Protein AF-A0A011Q021-F1 (afdb_monomer_lite)

Secondary structure (DSSP, 8-state):
---EEEEEE--TTTHHHHHHHHHHTT-EEEEEETTEEEEEE-HHHHHHHHHH-SS-SEEEEEEEEEE-SSHHHHHHHHHTS-GGGTS-TT-EEEEEEEE-BTTB-SHHHHHHHHHHHHHHHHHHHHS---EE-SSS-SEEEEEEEETTEEEEEEESSSS-TT--S------SSPPPHHHHHHHHHHTTHHHHHHTT--EEETT-TTTHHHHHHHHHHTT--TTTT----TTTT-TT--HHHHHHHHHHHHHHHHHHGGG---EEEEESSHHHHHHHHHHHHHTT-TTTEEEEE--GGG--PPSSS--EEEE-----SSTTHHHHHHHHHHHHHHHHHHH-TT-EEEEEES-GGGGGGGSB--SEEEEEEETTEEEEEEEEE-SGGGB--HHHHHHHHHHHHHHHHIIIIIHHHHHHHHHHHHHHHHHHHHHT--EEEEEES-STT--EEEEEETTEEEEEEPPPPTTS-HHHHHHHHHHHHHHHHHHHHS---TT-----GGGEEEEE-----SS--S--S------EEEEETTEEEEE-SSSSSS-S--GGGHHHHHHS-STT---S---S----------PPPP---S-----------S--------------

Radius of gyration: 33.84 Å; chains: 1; bounding box: 101×74×80 Å

pLDDT: mean 82.09, std 21.59, range [23.0, 98.75]

Sequence (616 aa):
MTEQIFFATAPMGVEPLLAAELAELGAAAVQTVRGGITFQGPLELAYRACLWSRTASRVLLPLAEFPAADAETLYAGIHDLPWEDHLAPDGTLSIEFSGSGPGIDHSHYGAQRVKDAIVDRFRARCGQRPGVDPRQPDVRIHARWRNGQATISLDLSGDSLHRRGYREATVTAPLKETLAAALLLKAGWPTIAAAGGPLIDPLCGSGTLVIEAAWMAGDHAPGLLRSHWGFSGWLGHIPALWNRLLTEADERCAVGQTQIPLLLASDHDPKAVRATLINAGRAGVADRVRVERREWAAVKPPLGSPGLVIANPTYGERLGDADDLSALYVQLGDRLKSHFGGWRAALFTGAPELGKRMGLRAHKTNVFYNGPLECRLLQFQVEPQFFVDRNAADRFTRATALEQAVAAGAEGFVNRLRKNLRHLGRWAEREGVSCYRLYDADLPEYAVAIDRYEQWLHVQEYAPPASVDSARAHERLEQVMAVLPAVLEVAVLPAVLEVPPDQVFLKIRQRQKGASQYQKQADQGRFHEVHEGPARLWVNFTDYLDTGLFLDHRPTFSTIGPPGNCCGNRRPGDASSICSATPAPLRFTRRWAAQSARLRLIYQQPIWIGRSAIWN

Foldseek 3Di:
DDKAKKWFFAFPQLAVVQLVVLVVLPWDPWDDDPGTTITMDDPLSLLCCLFAPLQTFFMKGWPDKDFAQALVSVLVVLLPGPCVQWADLQFEEFEAEEDDHHHRPDRVVSRVSSQVSPQVSSCVPPVGGYHYDPQAGLWYWYWYADPRMIIIITTFARHTLLCLQLQDAADPQDFRLSVLLSLCVVLVLLVQLQVLAEEEEAACQLVSNLLSSLCSQLVATSNLNPPGTNNNNTSPDDVVSNVVSNVVRVVSNVVRNVSGHAYEYEHLDPSRLVSSCSSCVSSVCNVRYHYDNDHSLPDADDPDDAHEYEYEDDDDPDPVCPVVVLVVLLSNLVRCLPHRAQHKYKYKALCCVSNLSSQFAQPDKGWGDSDPGIIIIGIGGRHPVRGHDSVVVVLVQLVVLQVVLVVVPCVVVLVLLLVLCVPVVVVCVVVVHQKAWSDCCPDLLAQWTWIGFQLAIAIEHDDRPPPDDPVSNVVNVVSCLSNVQSSLVPRPDPRSDRRPSVRYHYHYDDDDPDPPDDDFQDDPPDWDWGDGPPDIDTFDRHGGPGRRDDNVCNVVVVVPPDPPPPDDDDDPDDDDDDDDDDDDDDDDPDDDDDDDDDDDDDDDDPPDPDPDPDDD

Structure (mmCIF, N/CA/C/O backbone):
data_AF-A0A011Q021-F1
#
_entry.id   AF-A0A011Q021-F1
#
loop_
_atom_site.group_PDB
_atom_site.id
_atom_site.type_symbol
_atom_site.label_atom_id
_atom_site.label_alt_id
_atom_site.label_comp_id
_atom_site.label_asym_id
_atom_site.label_entity_id
_atom_site.label_seq_id
_atom_site.pdbx_PDB_ins_code
_atom_site.Cartn_x
_atom_site.Cartn_y
_atom_site.Cartn_z
_atom_site.occupancy
_atom_site.B_iso_or_equiv
_atom_site.auth_seq_id
_atom_site.auth_comp_id
_atom_site.auth_asym_id
_atom_site.auth_atom_id
_atom_site.pdbx_PDB_model_num
ATOM 1 N N . MET A 1 1 ? 30.165 -10.628 -12.598 1.00 57.69 1 MET A N 1
ATOM 2 C CA . MET A 1 1 ? 28.895 -10.187 -13.215 1.00 57.69 1 MET A CA 1
ATOM 3 C C . MET A 1 1 ? 28.929 -8.672 -13.256 1.00 57.69 1 MET A C 1
ATOM 5 O O . MET A 1 1 ? 29.368 -8.093 -12.273 1.00 57.69 1 MET A O 1
ATOM 9 N N . THR A 1 2 ? 28.560 -8.045 -14.372 1.00 76.50 2 THR A N 1
ATOM 10 C CA . THR A 1 2 ? 28.545 -6.578 -14.482 1.00 76.50 2 THR A CA 1
ATOM 11 C C . THR A 1 2 ? 27.466 -6.016 -13.563 1.00 76.50 2 THR A C 1
ATOM 13 O O . THR A 1 2 ? 26.309 -6.426 -13.667 1.00 76.50 2 THR A O 1
ATOM 16 N N . GLU A 1 3 ? 27.842 -5.126 -12.649 1.00 86.75 3 GLU A N 1
ATOM 17 C CA . GLU A 1 3 ? 26.876 -4.421 -11.810 1.00 86.75 3 GLU A CA 1
ATOM 18 C C . GLU A 1 3 ? 26.175 -3.329 -12.618 1.00 86.75 3 GLU A C 1
ATOM 20 O O . GLU A 1 3 ? 26.802 -2.619 -13.402 1.00 86.75 3 GLU A O 1
ATOM 25 N N . GLN A 1 4 ? 24.863 -3.226 -12.436 1.00 94.31 4 GLN A N 1
ATOM 26 C CA . GLN A 1 4 ? 23.996 -2.259 -13.096 1.00 94.31 4 GLN A CA 1
ATOM 27 C C . GLN A 1 4 ? 23.207 -1.490 -12.040 1.00 94.31 4 GLN A C 1
ATOM 29 O O . GLN A 1 4 ? 22.969 -1.985 -10.935 1.00 94.31 4 GLN A O 1
ATOM 34 N N . ILE A 1 5 ? 22.802 -0.274 -12.394 1.00 97.19 5 ILE A N 1
ATOM 35 C CA . ILE A 1 5 ? 21.903 0.541 -11.581 1.00 97.19 5 ILE A CA 1
ATOM 36 C C . ILE A 1 5 ? 20.472 0.207 -11.994 1.00 97.19 5 ILE A C 1
ATOM 38 O O . ILE A 1 5 ? 20.167 0.122 -13.179 1.00 97.19 5 ILE A O 1
ATOM 42 N N . PHE A 1 6 ? 19.591 0.058 -11.015 1.00 98.31 6 PHE A N 1
ATOM 43 C CA . PHE A 1 6 ? 18.164 -0.168 -11.186 1.00 98.31 6 PHE A CA 1
ATOM 44 C C . PHE A 1 6 ? 17.372 0.860 -10.381 1.00 98.31 6 PHE A C 1
ATOM 46 O O . PHE A 1 6 ? 17.880 1.488 -9.447 1.00 98.31 6 PHE A O 1
ATOM 53 N N . PHE A 1 7 ? 16.097 1.013 -10.723 1.00 98.31 7 PHE A N 1
ATOM 54 C CA . PHE A 1 7 ? 15.181 1.886 -10.001 1.00 98.31 7 PHE A CA 1
ATOM 55 C C . PHE A 1 7 ? 13.872 1.165 -9.692 1.00 98.31 7 PHE A C 1
ATOM 57 O O . PHE A 1 7 ? 13.163 0.736 -10.598 1.00 98.31 7 PHE A O 1
ATOM 64 N N . ALA A 1 8 ? 13.523 1.052 -8.414 1.00 98.44 8 ALA A N 1
ATOM 65 C CA . ALA A 1 8 ? 12.245 0.510 -7.979 1.00 98.44 8 ALA A CA 1
ATOM 66 C C . ALA A 1 8 ? 11.301 1.648 -7.575 1.00 98.44 8 ALA A C 1
ATOM 68 O O . ALA A 1 8 ? 11.586 2.413 -6.657 1.00 98.44 8 ALA A O 1
ATOM 69 N N . THR A 1 9 ? 10.158 1.759 -8.247 1.00 97.06 9 THR A N 1
ATOM 70 C CA . THR A 1 9 ? 9.135 2.763 -7.915 1.00 97.06 9 THR A CA 1
ATOM 71 C C . THR A 1 9 ? 8.354 2.356 -6.669 1.00 97.06 9 THR A C 1
ATOM 73 O O . THR A 1 9 ? 8.051 1.177 -6.475 1.00 97.06 9 THR A O 1
ATOM 76 N N . ALA A 1 10 ? 7.956 3.333 -5.858 1.00 93.44 10 ALA A N 1
ATOM 77 C CA . ALA A 1 10 ? 7.072 3.125 -4.715 1.00 93.44 10 ALA A CA 1
ATOM 78 C C . ALA A 1 10 ? 6.108 4.307 -4.534 1.00 93.44 10 ALA A C 1
ATOM 80 O O . ALA A 1 10 ? 6.457 5.440 -4.877 1.00 93.44 10 ALA A O 1
ATOM 81 N N . PRO A 1 11 ? 4.901 4.075 -3.986 1.00 90.75 11 PRO A N 1
ATOM 82 C CA . PRO A 1 11 ? 4.051 5.154 -3.506 1.00 90.75 11 PRO A CA 1
ATOM 83 C C . PRO A 1 11 ? 4.721 5.907 -2.352 1.00 90.75 11 PRO A C 1
ATOM 85 O O . PRO A 1 11 ? 5.520 5.339 -1.606 1.00 90.75 11 PRO A O 1
ATOM 88 N N . MET A 1 12 ? 4.322 7.162 -2.164 1.00 88.94 12 MET A N 1
ATOM 89 C CA . MET A 1 12 ? 4.818 7.991 -1.070 1.00 88.94 12 MET A CA 1
ATOM 90 C C . MET A 1 12 ? 4.515 7.360 0.299 1.00 88.94 12 MET A C 1
ATOM 92 O O . MET A 1 12 ? 3.412 6.862 0.539 1.00 88.94 12 MET A O 1
ATOM 96 N N . GLY A 1 13 ? 5.501 7.379 1.194 1.00 89.75 13 GLY A N 1
ATOM 97 C CA . GLY A 1 13 ? 5.448 6.777 2.530 1.00 89.75 13 GLY A CA 1
ATOM 98 C C . GLY A 1 13 ? 5.908 5.313 2.582 1.00 89.75 13 GLY A C 1
ATOM 99 O O . GLY A 1 13 ? 6.163 4.792 3.672 1.00 89.75 13 GLY A O 1
ATOM 100 N N . VAL A 1 14 ? 6.055 4.646 1.431 1.00 95.38 14 VAL A N 1
ATOM 101 C CA . VAL A 1 14 ? 6.496 3.242 1.336 1.00 95.38 14 VAL A CA 1
ATOM 102 C C . VAL A 1 14 ? 8.011 3.134 1.130 1.00 95.38 14 VAL A C 1
ATOM 104 O O . VAL A 1 14 ? 8.594 2.099 1.446 1.00 95.38 14 VAL A O 1
ATOM 107 N N . GLU A 1 15 ? 8.678 4.199 0.680 1.00 95.00 15 GLU A N 1
ATOM 108 C CA . GLU A 1 15 ? 10.100 4.200 0.321 1.00 95.00 15 GLU A CA 1
ATOM 109 C C . GLU A 1 15 ? 11.014 3.620 1.417 1.00 95.00 15 GLU A C 1
ATOM 111 O O . GLU A 1 15 ? 11.833 2.761 1.091 1.00 95.00 15 GLU A O 1
ATOM 116 N N . PRO A 1 16 ? 10.856 3.952 2.719 1.00 95.00 16 PRO A N 1
ATOM 117 C CA . PRO A 1 16 ? 11.713 3.376 3.755 1.00 95.00 16 PRO A CA 1
ATOM 118 C C . PRO A 1 16 ? 11.558 1.858 3.918 1.00 95.00 16 PRO A C 1
ATOM 120 O O . PRO A 1 16 ? 12.496 1.193 4.342 1.00 95.00 16 PRO A O 1
ATOM 123 N N . LEU A 1 17 ? 10.374 1.306 3.623 1.00 96.88 17 LEU A N 1
ATOM 124 C CA . LEU A 1 17 ? 10.161 -0.144 3.639 1.00 96.88 17 LEU A CA 1
ATOM 125 C C . LEU A 1 17 ? 10.796 -0.803 2.423 1.00 96.88 17 LEU A C 1
ATOM 127 O O . LEU A 1 17 ? 11.473 -1.811 2.575 1.00 96.88 17 LEU A O 1
ATOM 131 N N . LEU A 1 18 ? 10.608 -0.211 1.243 1.00 98.12 18 LEU A N 1
ATOM 132 C CA . LEU A 1 18 ? 11.197 -0.731 0.016 1.00 98.12 18 LEU A CA 1
ATOM 133 C C . LEU A 1 18 ? 12.729 -0.706 0.074 1.00 98.12 18 LEU A C 1
ATOM 135 O O . LEU A 1 18 ? 13.372 -1.649 -0.368 1.00 98.12 18 LEU A O 1
ATOM 139 N N . ALA A 1 19 ? 13.323 0.343 0.648 1.00 98.06 19 ALA A N 1
ATOM 140 C CA . ALA A 1 19 ? 14.768 0.414 0.841 1.00 98.06 19 ALA A CA 1
ATOM 141 C C . ALA A 1 19 ? 15.285 -0.727 1.734 1.00 98.06 19 ALA A C 1
ATOM 143 O O . ALA A 1 19 ? 16.276 -1.368 1.390 1.00 98.06 19 ALA A O 1
ATOM 144 N N . ALA A 1 20 ? 14.600 -1.003 2.850 1.00 97.19 20 ALA A N 1
ATOM 145 C CA . ALA A 1 20 ? 14.947 -2.118 3.731 1.00 97.19 20 ALA A CA 1
ATOM 146 C C . ALA A 1 20 ? 14.790 -3.473 3.020 1.00 97.19 20 ALA A C 1
ATOM 148 O O . ALA A 1 20 ? 15.707 -4.286 3.054 1.00 97.19 20 ALA A O 1
ATOM 149 N N . GLU A 1 21 ? 13.681 -3.674 2.303 1.00 97.62 21 GLU A N 1
ATOM 150 C CA . GLU A 1 21 ? 13.413 -4.895 1.533 1.00 97.62 21 GLU A CA 1
ATOM 151 C C . GLU A 1 21 ? 14.483 -5.135 0.453 1.00 97.62 21 GLU A C 1
ATOM 153 O O . GLU A 1 21 ? 15.013 -6.233 0.341 1.00 97.62 21 GLU A O 1
ATOM 158 N N . LEU A 1 22 ? 14.872 -4.111 -0.313 1.00 98.38 22 LEU A N 1
ATOM 159 C CA . LEU A 1 22 ? 15.925 -4.243 -1.327 1.00 98.38 22 LEU A CA 1
ATOM 160 C C . LEU A 1 22 ? 17.291 -4.563 -0.708 1.00 98.38 22 LEU A C 1
ATOM 162 O O . LEU A 1 22 ? 18.032 -5.374 -1.263 1.00 98.38 22 LEU A O 1
ATOM 166 N N . ALA A 1 23 ? 17.618 -3.963 0.439 1.00 97.62 23 ALA A N 1
ATOM 167 C CA . ALA A 1 23 ? 18.847 -4.278 1.162 1.00 97.62 23 ALA A CA 1
ATOM 168 C C . ALA A 1 23 ? 18.859 -5.741 1.647 1.00 97.62 23 ALA A C 1
ATOM 170 O O . ALA A 1 23 ? 19.865 -6.426 1.479 1.00 97.62 23 ALA A O 1
ATOM 171 N N . GLU A 1 24 ? 17.736 -6.247 2.168 1.00 96.88 24 GLU A N 1
ATOM 172 C CA . GLU A 1 24 ? 17.573 -7.658 2.558 1.00 96.88 24 GLU A CA 1
ATOM 173 C C . GLU A 1 24 ? 17.708 -8.619 1.366 1.00 96.88 24 GLU A C 1
ATOM 175 O O . GLU A 1 24 ? 18.237 -9.720 1.514 1.00 96.88 24 GLU A O 1
ATOM 180 N N . LEU A 1 25 ? 17.301 -8.195 0.165 1.00 97.12 25 LEU A N 1
ATOM 181 C CA . LEU A 1 25 ? 17.490 -8.958 -1.075 1.00 97.12 25 LEU A CA 1
ATOM 182 C C . LEU A 1 25 ? 18.930 -8.907 -1.623 1.00 97.12 25 LEU A C 1
ATOM 184 O O . LEU A 1 25 ? 19.207 -9.542 -2.642 1.00 97.12 25 LEU A O 1
ATOM 188 N N . GLY A 1 26 ? 19.841 -8.186 -0.960 1.00 96.69 26 GLY A N 1
ATOM 189 C CA . GLY A 1 26 ? 21.259 -8.104 -1.317 1.00 96.69 26 GLY A CA 1
ATOM 190 C C . GLY A 1 26 ? 21.627 -6.920 -2.211 1.00 96.69 26 GLY A C 1
ATOM 191 O O . GLY A 1 26 ? 22.669 -6.953 -2.864 1.00 96.69 26 GLY A O 1
ATOM 192 N N . ALA A 1 27 ? 20.789 -5.883 -2.277 1.00 96.94 27 ALA A N 1
ATOM 193 C CA . ALA A 1 27 ? 21.090 -4.697 -3.065 1.00 96.94 27 ALA A CA 1
ATOM 194 C C . ALA A 1 27 ? 22.168 -3.808 -2.430 1.00 96.94 27 ALA A C 1
ATOM 196 O O . ALA A 1 27 ? 22.147 -3.530 -1.230 1.00 96.94 27 ALA A O 1
ATOM 197 N N . ALA A 1 28 ? 23.076 -3.301 -3.264 1.00 94.94 28 ALA A N 1
ATOM 198 C CA . ALA A 1 28 ? 24.063 -2.295 -2.890 1.00 94.94 28 ALA A CA 1
ATOM 199 C C . ALA A 1 28 ? 23.571 -0.879 -3.236 1.00 94.94 28 ALA A C 1
ATOM 201 O O . ALA A 1 28 ? 22.618 -0.705 -3.999 1.00 94.94 28 ALA A O 1
ATOM 202 N N . ALA A 1 29 ? 24.233 0.141 -2.675 1.00 95.00 29 ALA A N 1
ATOM 203 C CA . ALA A 1 29 ? 23.987 1.559 -2.969 1.00 95.00 29 ALA A CA 1
ATOM 204 C C . ALA A 1 29 ? 22.496 1.967 -2.932 1.00 95.00 29 ALA A C 1
ATOM 206 O O . ALA A 1 29 ? 22.031 2.760 -3.750 1.00 95.00 29 ALA A O 1
ATOM 207 N N . VAL A 1 30 ? 21.741 1.413 -1.978 1.00 97.12 30 VAL A N 1
ATOM 208 C CA . VAL A 1 30 ? 20.302 1.655 -1.834 1.00 97.12 30 VAL A CA 1
ATOM 209 C C . VAL A 1 30 ? 20.064 3.103 -1.410 1.00 97.12 30 VAL A C 1
ATOM 211 O O . VAL A 1 30 ? 20.411 3.504 -0.299 1.00 97.12 30 VAL A O 1
ATOM 214 N N . GLN A 1 31 ? 19.460 3.895 -2.292 1.00 96.75 31 GLN A N 1
ATOM 215 C CA . GLN A 1 31 ? 19.233 5.320 -2.076 1.00 96.75 31 GLN A CA 1
ATOM 216 C C . GLN A 1 31 ? 17.780 5.691 -2.348 1.00 96.75 31 GLN A C 1
ATOM 218 O O . GLN A 1 31 ? 17.211 5.377 -3.393 1.00 96.75 31 GLN A O 1
ATOM 223 N N . THR A 1 32 ? 17.172 6.395 -1.394 1.00 95.56 32 THR A N 1
ATOM 224 C CA . THR A 1 32 ? 15.828 6.945 -1.580 1.00 95.56 32 THR A CA 1
ATOM 225 C C . THR A 1 32 ? 15.900 8.193 -2.442 1.00 95.56 32 THR A C 1
ATOM 227 O O . THR A 1 32 ? 16.572 9.162 -2.092 1.00 95.56 32 THR A O 1
ATOM 230 N N . VAL A 1 33 ? 15.159 8.186 -3.544 1.00 92.19 33 VAL A N 1
ATOM 231 C CA . VAL A 1 33 ? 14.980 9.341 -4.423 1.00 92.19 33 VAL A CA 1
ATOM 232 C C . VAL A 1 33 ? 13.488 9.613 -4.601 1.00 92.19 33 VAL A C 1
ATOM 234 O O . VAL A 1 33 ? 12.622 8.873 -4.135 1.00 92.19 33 VAL A O 1
ATOM 237 N N . ARG A 1 34 ? 13.129 10.707 -5.276 1.00 85.56 34 ARG A N 1
ATOM 238 C CA . ARG A 1 34 ? 11.712 11.045 -5.442 1.00 85.56 34 ARG A CA 1
ATOM 239 C C . ARG A 1 34 ? 10.972 9.996 -6.285 1.00 85.56 34 ARG A C 1
ATOM 241 O O . ARG A 1 34 ? 11.164 9.932 -7.504 1.00 85.56 34 ARG A O 1
ATOM 248 N N . GLY A 1 35 ? 10.029 9.306 -5.642 1.00 86.12 35 GLY A N 1
ATOM 249 C CA . GLY A 1 35 ? 9.122 8.330 -6.255 1.00 86.12 35 GLY A CA 1
ATOM 250 C C . GLY A 1 35 ? 9.627 6.885 -6.230 1.00 86.12 35 GLY A C 1
ATOM 251 O O . GLY A 1 35 ? 9.028 6.035 -6.889 1.00 86.12 35 GLY A O 1
ATOM 252 N N . GLY A 1 36 ? 10.725 6.598 -5.526 1.00 95.19 36 GLY A N 1
ATOM 253 C CA . GLY A 1 36 ? 11.257 5.243 -5.442 1.00 95.19 36 GLY A CA 1
ATOM 254 C C . GLY A 1 36 ? 12.675 5.157 -4.889 1.00 95.19 36 GLY A C 1
ATOM 255 O O . GLY A 1 36 ? 13.197 6.101 -4.299 1.00 95.19 36 GLY A O 1
ATOM 256 N N . ILE A 1 37 ? 13.303 4.010 -5.113 1.00 98.12 37 ILE A N 1
ATOM 257 C CA . ILE A 1 37 ? 14.629 3.658 -4.616 1.00 98.12 37 ILE A CA 1
ATOM 258 C C . ILE A 1 37 ? 15.537 3.321 -5.797 1.00 98.12 37 ILE A C 1
ATOM 260 O O . ILE A 1 37 ? 15.193 2.463 -6.610 1.00 98.12 37 ILE A O 1
ATOM 264 N N . THR A 1 38 ? 16.692 3.975 -5.897 1.00 98.06 38 THR A N 1
ATOM 265 C CA . THR A 1 38 ? 17.781 3.522 -6.771 1.00 98.06 38 THR A CA 1
ATOM 266 C C . THR A 1 38 ? 18.628 2.501 -6.028 1.00 98.06 38 THR A C 1
ATOM 268 O O . THR A 1 38 ? 18.869 2.649 -4.829 1.00 98.06 38 THR A O 1
ATOM 271 N N . PHE A 1 39 ? 19.061 1.456 -6.722 1.00 98.25 39 PHE A N 1
ATOM 272 C CA . PHE A 1 39 ? 19.869 0.390 -6.137 1.00 98.25 39 PHE A CA 1
ATOM 273 C C . PHE A 1 39 ? 20.777 -0.248 -7.190 1.00 98.25 39 PHE A C 1
ATOM 275 O O . PHE A 1 39 ? 20.519 -0.124 -8.386 1.00 98.25 39 PHE A O 1
ATOM 282 N N . GLN A 1 40 ? 21.839 -0.920 -6.753 1.00 98.06 40 GLN A N 1
ATOM 283 C CA . GLN A 1 40 ? 22.860 -1.495 -7.626 1.00 98.06 40 GLN A CA 1
ATOM 284 C C . GLN A 1 40 ? 23.047 -2.992 -7.370 1.00 98.06 40 GLN A C 1
ATOM 286 O O . GLN A 1 40 ? 22.986 -3.456 -6.230 1.00 98.06 40 GLN A O 1
ATOM 291 N N . GLY A 1 41 ? 23.301 -3.740 -8.444 1.00 97.25 41 GLY A N 1
ATOM 292 C CA . GLY A 1 41 ? 23.713 -5.140 -8.378 1.00 97.25 41 GLY A CA 1
ATOM 293 C C . GLY A 1 41 ? 23.700 -5.831 -9.743 1.00 97.25 41 GLY A C 1
ATOM 294 O O . GLY A 1 41 ? 23.553 -5.170 -10.772 1.00 97.25 41 GLY A O 1
ATOM 295 N N . PRO A 1 42 ? 23.878 -7.161 -9.794 1.00 97.56 42 PRO A N 1
ATOM 296 C CA . PRO A 1 42 ? 23.774 -7.921 -11.037 1.00 97.56 42 PRO A CA 1
ATOM 297 C C . PRO A 1 42 ? 22.316 -8.022 -11.514 1.00 97.56 42 PRO A C 1
ATOM 299 O O . PRO A 1 42 ? 21.383 -7.843 -10.736 1.00 97.56 42 PRO A O 1
ATOM 302 N N . LEU A 1 43 ? 22.093 -8.411 -12.773 1.00 97.44 43 LEU A N 1
ATOM 303 C CA . LEU A 1 43 ? 20.740 -8.612 -13.319 1.00 97.44 43 LEU A CA 1
ATOM 304 C C . LEU A 1 43 ? 19.890 -9.611 -12.504 1.00 97.44 43 LEU A C 1
ATOM 306 O O . LEU A 1 43 ? 18.686 -9.416 -12.351 1.00 97.44 43 LEU A O 1
ATOM 310 N N . GLU A 1 44 ? 20.519 -10.638 -11.921 1.00 97.88 44 GLU A N 1
ATOM 311 C CA . GLU A 1 44 ? 19.854 -11.594 -11.021 1.00 97.88 44 GLU A CA 1
ATOM 312 C C . GLU A 1 44 ? 19.199 -10.900 -9.813 1.00 97.88 44 GLU A C 1
ATOM 314 O O . GLU A 1 44 ? 18.122 -11.309 -9.387 1.00 97.88 44 GLU A O 1
ATOM 319 N N . LEU A 1 45 ? 19.782 -9.807 -9.303 1.00 98.12 45 LEU A N 1
ATOM 320 C CA . LEU A 1 45 ? 19.184 -9.011 -8.230 1.00 98.12 45 LEU A CA 1
ATOM 321 C C . LEU A 1 45 ? 17.913 -8.292 -8.698 1.00 98.12 45 LEU A C 1
ATOM 323 O O . LEU A 1 45 ? 16.935 -8.248 -7.958 1.00 98.12 45 LEU A O 1
ATOM 327 N N . ALA A 1 46 ? 17.886 -7.746 -9.916 1.00 98.19 46 ALA A N 1
ATOM 328 C CA . ALA A 1 46 ? 16.686 -7.097 -10.442 1.00 98.19 46 ALA A CA 1
ATOM 329 C C . ALA A 1 46 ? 15.549 -8.100 -10.679 1.00 98.19 46 ALA A C 1
ATOM 331 O O . ALA A 1 46 ? 14.393 -7.807 -10.368 1.00 98.19 46 ALA A O 1
ATOM 332 N N . TYR A 1 47 ? 15.874 -9.305 -11.155 1.00 98.56 47 TYR A N 1
ATOM 333 C CA . TYR A 1 47 ? 14.925 -10.418 -11.211 1.00 98.56 47 TYR A CA 1
ATOM 334 C C . TYR A 1 47 ? 14.430 -10.814 -9.821 1.00 98.56 47 TYR A C 1
ATOM 336 O O . TYR A 1 47 ? 13.224 -10.952 -9.615 1.00 98.56 47 TYR A O 1
ATOM 344 N N . ARG A 1 48 ? 15.334 -10.919 -8.842 1.00 98.62 48 ARG A N 1
ATOM 345 C CA . ARG A 1 48 ? 14.970 -11.187 -7.450 1.00 98.62 48 ARG A CA 1
ATOM 346 C C . ARG A 1 48 ? 14.043 -10.104 -6.901 1.00 98.62 48 ARG A C 1
ATOM 348 O O . ARG A 1 48 ? 13.028 -10.447 -6.312 1.00 98.62 48 ARG A O 1
ATOM 355 N N . ALA A 1 49 ? 14.317 -8.825 -7.152 1.00 98.56 49 ALA A N 1
ATOM 356 C CA . ALA A 1 49 ? 13.443 -7.719 -6.761 1.00 98.56 49 ALA A CA 1
ATOM 357 C C . ALA A 1 49 ? 12.063 -7.803 -7.436 1.00 98.56 49 ALA A C 1
ATOM 359 O O . ALA A 1 49 ? 11.054 -7.606 -6.765 1.00 98.56 49 ALA A O 1
ATOM 360 N N . CYS A 1 50 ? 11.997 -8.154 -8.726 1.00 98.56 50 CYS A N 1
ATOM 361 C CA . CYS A 1 50 ? 10.733 -8.385 -9.431 1.00 98.56 50 CYS A CA 1
ATOM 362 C C . CYS A 1 50 ? 9.906 -9.511 -8.787 1.00 98.56 50 CYS A C 1
ATOM 364 O O . CYS A 1 50 ? 8.699 -9.362 -8.613 1.00 98.56 50 CYS A O 1
ATOM 366 N N . LEU A 1 51 ? 10.552 -10.622 -8.424 1.00 98.62 51 LEU A N 1
ATOM 367 C CA . LEU A 1 51 ? 9.892 -11.805 -7.870 1.00 98.62 51 LEU A CA 1
ATOM 368 C C . LEU A 1 51 ? 9.493 -11.635 -6.395 1.00 98.62 51 LEU A C 1
ATOM 370 O O . LEU A 1 51 ? 8.402 -12.054 -6.003 1.00 98.62 51 LEU A O 1
ATOM 374 N N . TRP A 1 52 ? 10.374 -11.036 -5.589 1.00 98.69 52 TRP A N 1
ATOM 375 C CA . TRP A 1 52 ? 10.296 -11.052 -4.126 1.00 98.69 52 TRP A CA 1
ATOM 376 C C . TRP A 1 52 ? 9.816 -9.753 -3.486 1.00 98.69 52 TRP A C 1
ATOM 378 O O . TRP A 1 52 ? 9.298 -9.810 -2.371 1.00 98.69 52 TRP A O 1
ATOM 388 N N . SER A 1 53 ? 9.953 -8.600 -4.149 1.00 98.50 53 SER A N 1
ATOM 389 C CA . SER A 1 53 ? 9.526 -7.337 -3.544 1.00 98.50 53 SER A CA 1
ATOM 390 C C . SER A 1 53 ? 8.010 -7.302 -3.375 1.00 98.50 53 SER A C 1
ATOM 392 O O . SER A 1 53 ? 7.245 -7.437 -4.332 1.00 98.50 53 SER A O 1
ATOM 394 N N . ARG A 1 54 ? 7.562 -7.087 -2.138 1.00 98.38 54 ARG A N 1
ATOM 395 C CA . ARG A 1 54 ? 6.146 -6.947 -1.783 1.00 98.38 54 ARG A CA 1
ATOM 396 C C . ARG A 1 54 ? 5.695 -5.494 -1.858 1.00 98.38 54 ARG A C 1
ATOM 398 O O . ARG A 1 54 ? 4.495 -5.236 -1.972 1.00 98.38 54 ARG A O 1
ATOM 405 N N . THR A 1 55 ? 6.640 -4.555 -1.781 1.00 97.81 55 THR A N 1
ATOM 406 C CA . THR A 1 55 ? 6.359 -3.120 -1.637 1.00 97.81 55 THR A CA 1
ATOM 407 C C . THR A 1 55 ? 6.649 -2.287 -2.888 1.00 97.81 55 THR A C 1
ATOM 409 O O . THR A 1 55 ? 6.037 -1.226 -3.056 1.00 97.81 55 THR A O 1
ATOM 412 N N . ALA A 1 56 ? 7.501 -2.760 -3.806 1.00 98.12 56 ALA A N 1
ATOM 413 C CA . ALA A 1 56 ? 7.749 -2.086 -5.078 1.00 98.12 56 ALA A CA 1
ATOM 414 C C . ALA A 1 56 ? 6.498 -2.081 -5.965 1.00 98.12 56 ALA A C 1
ATOM 416 O O . ALA A 1 56 ? 5.715 -3.026 -6.002 1.00 98.12 56 ALA A O 1
ATOM 417 N N . SER A 1 57 ? 6.316 -1.004 -6.726 1.00 97.19 57 SER A N 1
ATOM 418 C CA . SER A 1 57 ? 5.273 -0.914 -7.754 1.00 97.19 57 SER A CA 1
ATOM 419 C C . SER A 1 57 ? 5.753 -1.396 -9.119 1.00 97.19 57 SER A C 1
ATOM 421 O O . SER A 1 57 ? 4.954 -1.986 -9.852 1.00 97.19 57 SER A O 1
ATOM 423 N N . ARG A 1 58 ? 7.021 -1.132 -9.452 1.00 97.88 58 ARG A N 1
ATOM 424 C CA . ARG A 1 58 ? 7.737 -1.542 -10.674 1.00 97.88 58 ARG A CA 1
ATOM 425 C C . ARG A 1 58 ? 9.241 -1.525 -10.408 1.00 97.88 58 ARG A C 1
ATOM 427 O O . ARG A 1 58 ? 9.684 -0.673 -9.639 1.00 97.88 58 ARG A O 1
ATOM 434 N N . VAL A 1 59 ? 9.995 -2.372 -11.097 1.00 98.56 59 VAL A N 1
ATOM 435 C CA . VAL A 1 59 ? 11.463 -2.374 -11.165 1.00 98.56 59 VAL A CA 1
ATOM 436 C C . VAL A 1 59 ? 11.875 -2.008 -12.587 1.00 98.56 59 VAL A C 1
ATOM 438 O O . VAL A 1 59 ? 11.440 -2.645 -13.545 1.00 98.56 59 VAL A O 1
ATOM 441 N N . LEU A 1 60 ? 12.689 -0.966 -12.717 1.00 98.56 60 LEU A N 1
ATOM 442 C CA . LEU A 1 60 ? 13.138 -0.405 -13.982 1.00 98.56 60 LEU A CA 1
ATOM 443 C C . LEU A 1 60 ? 14.651 -0.581 -14.141 1.00 98.56 60 LEU A C 1
ATOM 445 O O . LEU A 1 60 ? 15.398 -0.455 -13.168 1.00 98.56 60 LEU A O 1
ATOM 449 N N . LEU A 1 61 ? 15.082 -0.809 -15.378 1.00 98.31 61 LEU A N 1
ATOM 450 C CA . LEU A 1 61 ? 16.474 -0.772 -15.817 1.00 98.31 61 LEU A CA 1
ATOM 451 C C . LEU A 1 61 ? 16.706 0.522 -16.616 1.00 98.31 61 LEU A C 1
ATOM 453 O O . LEU A 1 61 ? 16.280 0.597 -17.771 1.00 98.31 61 LEU A O 1
ATOM 457 N N . PRO A 1 62 ? 17.325 1.559 -16.026 1.00 97.44 62 PRO A N 1
ATOM 458 C CA . PRO A 1 62 ? 17.758 2.743 -16.759 1.00 97.44 62 PRO A CA 1
ATOM 459 C C . PRO A 1 62 ? 18.709 2.376 -17.903 1.00 97.44 62 PRO A C 1
ATOM 461 O O . PRO A 1 62 ? 19.718 1.713 -17.683 1.00 97.44 62 PRO A O 1
ATOM 464 N N . LEU A 1 63 ? 18.378 2.814 -19.119 1.00 97.19 63 LEU A N 1
ATOM 465 C CA . LEU A 1 63 ? 19.218 2.648 -20.308 1.00 97.19 63 LEU A CA 1
ATOM 466 C C . LEU A 1 63 ? 20.084 3.878 -20.557 1.00 97.19 63 LEU A C 1
ATOM 468 O O . LEU A 1 63 ? 21.251 3.762 -20.916 1.00 97.19 63 LEU A O 1
ATOM 472 N N . ALA A 1 64 ? 19.495 5.060 -20.384 1.00 97.06 64 ALA A N 1
ATOM 473 C CA . ALA A 1 64 ? 20.168 6.318 -20.639 1.00 97.06 64 ALA A CA 1
ATOM 474 C C . ALA A 1 64 ? 19.540 7.459 -19.846 1.00 97.06 64 ALA A C 1
ATOM 476 O O . ALA A 1 64 ? 18.340 7.470 -19.551 1.00 97.06 64 ALA A O 1
ATOM 477 N N . GLU A 1 65 ? 20.371 8.452 -19.565 1.00 96.62 65 GLU A N 1
ATOM 478 C CA . GLU A 1 65 ? 19.971 9.730 -19.010 1.00 96.62 65 GLU A CA 1
ATOM 479 C C . GLU A 1 65 ? 20.699 10.840 -19.778 1.00 96.62 65 GLU A C 1
ATOM 481 O O . GLU A 1 65 ? 21.921 10.806 -19.907 1.00 96.62 65 GLU A O 1
ATOM 486 N N . PHE A 1 66 ? 19.954 11.802 -20.324 1.00 97.56 66 PHE A N 1
ATOM 487 C CA . PHE A 1 66 ? 20.514 12.882 -21.143 1.00 97.56 66 PHE A CA 1
ATOM 488 C C . PHE A 1 66 ? 19.689 14.177 -21.044 1.00 97.56 66 PHE A C 1
ATOM 490 O O . PHE A 1 66 ? 18.479 14.130 -20.793 1.00 97.56 66 PHE A O 1
ATOM 497 N N . PRO A 1 67 ? 20.322 15.351 -21.221 1.00 97.12 67 PRO A N 1
ATOM 498 C CA . PRO A 1 67 ? 19.607 16.618 -21.251 1.00 97.12 67 PRO A CA 1
ATOM 499 C C . PRO A 1 67 ? 18.720 16.706 -22.501 1.00 97.12 67 PRO A C 1
ATOM 501 O O . PRO A 1 67 ? 19.152 16.401 -23.609 1.00 97.12 67 PRO A O 1
ATOM 504 N N . ALA A 1 68 ? 17.486 17.164 -22.320 1.00 96.31 68 ALA A N 1
ATOM 505 C CA . ALA A 1 68 ? 16.521 17.425 -23.380 1.00 96.31 68 ALA A CA 1
ATOM 506 C C . ALA A 1 68 ? 15.830 18.762 -23.088 1.00 96.31 68 ALA A C 1
ATOM 508 O O . ALA A 1 68 ? 15.049 18.875 -22.138 1.00 96.31 68 ALA A O 1
ATOM 509 N N . ALA A 1 69 ? 16.161 19.786 -23.874 1.00 95.00 69 ALA A N 1
ATOM 510 C CA . ALA A 1 69 ? 15.641 21.142 -23.703 1.00 95.00 69 ALA A CA 1
ATOM 511 C C . ALA A 1 69 ? 14.234 21.306 -24.300 1.00 95.00 69 ALA A C 1
ATOM 513 O O . ALA A 1 69 ? 13.458 22.138 -23.836 1.00 95.00 69 ALA A O 1
ATOM 514 N N . ASP A 1 70 ? 13.904 20.497 -25.303 1.00 95.25 70 ASP A N 1
ATOM 515 C CA . ASP A 1 70 ? 12.660 20.538 -26.065 1.00 95.25 70 ASP A CA 1
ATOM 516 C C . ASP A 1 70 ? 12.307 19.149 -26.641 1.00 95.25 70 ASP A C 1
ATOM 518 O O . ASP A 1 70 ? 13.023 18.161 -26.458 1.00 95.25 70 ASP A O 1
ATOM 522 N N . ALA A 1 71 ? 11.173 19.067 -27.336 1.00 94.94 71 ALA A N 1
ATOM 523 C CA . ALA A 1 71 ? 10.698 17.831 -27.952 1.00 94.94 71 ALA A CA 1
ATOM 524 C C . ALA A 1 71 ? 11.648 17.252 -29.023 1.00 94.94 71 ALA A C 1
ATOM 526 O O . ALA A 1 71 ? 11.668 16.035 -29.206 1.00 94.94 71 ALA A O 1
ATOM 527 N N . GLU A 1 72 ? 12.413 18.091 -29.730 1.00 96.31 72 GLU A N 1
ATOM 528 C CA . GLU A 1 72 ? 13.329 17.651 -30.795 1.00 96.31 72 GLU A CA 1
ATOM 529 C C . GLU A 1 72 ? 14.607 17.041 -30.213 1.00 96.31 72 GLU A C 1
ATOM 531 O O . GLU A 1 72 ? 15.022 15.955 -30.613 1.00 96.31 72 GLU A O 1
ATOM 536 N N . THR A 1 73 ? 15.193 17.685 -29.203 1.00 97.06 73 THR A N 1
ATOM 537 C CA . THR A 1 73 ? 16.342 17.143 -28.462 1.00 97.06 73 THR A CA 1
ATOM 538 C C . THR A 1 73 ? 15.984 15.858 -27.716 1.00 97.06 73 THR A C 1
ATOM 540 O O . THR A 1 73 ? 16.785 14.923 -27.695 1.00 97.06 73 THR A O 1
ATOM 543 N N . LEU A 1 74 ? 14.758 15.757 -27.181 1.00 97.00 74 LEU A N 1
ATOM 544 C CA . LEU A 1 74 ? 14.235 14.501 -26.638 1.00 97.00 74 LEU A CA 1
ATOM 545 C C . LEU A 1 74 ? 14.172 13.409 -27.716 1.00 97.00 74 LEU A C 1
ATOM 547 O O . LEU A 1 74 ? 14.652 12.301 -27.487 1.00 97.00 74 LEU A O 1
ATOM 551 N N . TYR A 1 75 ? 13.583 13.713 -28.878 1.00 98.06 75 TYR A N 1
ATOM 552 C CA . TYR A 1 75 ? 13.464 12.770 -29.992 1.00 98.06 75 TYR A CA 1
ATOM 553 C C . TYR A 1 75 ? 14.840 12.268 -30.448 1.00 98.06 75 TYR A C 1
ATOM 555 O O . TYR A 1 75 ? 15.039 11.058 -30.543 1.00 98.06 75 TYR A O 1
ATOM 563 N N . ALA A 1 76 ? 15.798 13.173 -30.665 1.00 97.81 76 ALA A N 1
ATOM 564 C CA . ALA A 1 76 ? 17.147 12.828 -31.110 1.00 97.81 76 ALA A CA 1
ATOM 565 C C . ALA A 1 76 ? 17.866 11.910 -30.108 1.00 97.81 76 ALA A C 1
ATOM 567 O O . ALA A 1 76 ? 18.368 10.855 -30.489 1.00 97.81 76 ALA A O 1
ATOM 568 N N . GLY A 1 77 ? 17.829 12.250 -28.813 1.00 97.81 77 GLY A N 1
ATOM 569 C CA . GLY A 1 77 ? 18.455 11.430 -27.774 1.00 97.81 77 GLY A CA 1
ATOM 570 C C . GLY A 1 77 ? 17.835 10.035 -27.642 1.00 97.81 77 GLY A C 1
ATOM 571 O O . GLY A 1 77 ? 18.549 9.073 -27.382 1.00 97.81 77 GLY A O 1
ATOM 572 N N . ILE A 1 78 ? 16.524 9.895 -27.872 1.00 98.12 78 ILE A N 1
ATOM 573 C CA . ILE A 1 78 ? 15.852 8.585 -27.910 1.00 98.12 78 ILE A CA 1
ATOM 574 C C . ILE A 1 78 ? 16.254 7.808 -29.164 1.00 98.12 78 ILE A C 1
ATOM 576 O O . ILE A 1 78 ? 16.545 6.619 -29.068 1.00 98.12 78 ILE A O 1
ATOM 580 N N . HIS A 1 79 ? 16.262 8.455 -30.330 1.00 98.19 79 HIS A N 1
ATOM 581 C CA . HIS A 1 79 ? 16.599 7.831 -31.610 1.00 98.19 79 HIS A CA 1
ATOM 582 C C . HIS A 1 79 ? 18.035 7.269 -31.633 1.00 98.19 79 HIS A C 1
ATOM 584 O O . HIS A 1 79 ? 18.292 6.244 -32.267 1.00 98.19 79 HIS A O 1
ATOM 590 N N . ASP A 1 80 ? 18.970 7.912 -30.933 1.00 97.44 80 ASP A N 1
ATOM 591 C CA . ASP A 1 80 ? 20.382 7.518 -30.923 1.00 97.44 80 ASP A CA 1
ATOM 592 C C . ASP A 1 80 ? 20.687 6.269 -30.082 1.00 97.44 80 ASP A C 1
ATOM 594 O O . ASP A 1 80 ? 21.737 5.649 -30.282 1.00 97.44 80 ASP A O 1
ATOM 598 N N . LEU A 1 81 ? 19.776 5.856 -29.194 1.00 97.75 81 LEU A N 1
ATOM 599 C CA . LEU A 1 81 ? 19.957 4.653 -28.380 1.00 97.75 81 LEU A CA 1
ATOM 600 C C . LEU A 1 81 ? 19.971 3.375 -29.245 1.00 97.75 81 LEU A C 1
ATOM 602 O O . LEU A 1 81 ? 19.234 3.286 -30.234 1.00 97.75 81 LEU A O 1
ATOM 606 N N . PRO A 1 82 ? 20.782 2.362 -28.878 1.00 96.69 82 PRO A N 1
ATOM 607 C CA . PRO A 1 82 ? 20.885 1.103 -29.614 1.00 96.69 82 PRO A CA 1
ATOM 608 C C . PRO A 1 82 ? 19.705 0.172 -29.283 1.00 96.69 82 PRO A C 1
ATOM 610 O O . PRO A 1 82 ? 19.849 -0.843 -28.608 1.00 96.69 82 PRO A O 1
ATOM 613 N N . TRP A 1 83 ? 18.497 0.526 -29.724 1.00 97.62 83 TRP A N 1
ATOM 614 C CA . TRP A 1 83 ? 17.278 -0.247 -29.445 1.00 97.62 83 TRP A CA 1
ATOM 615 C C . TRP A 1 83 ? 17.330 -1.691 -29.949 1.00 97.62 83 TRP A C 1
ATOM 617 O O . TRP A 1 83 ? 16.680 -2.562 -29.372 1.00 97.62 83 TRP A O 1
ATOM 627 N N . GLU A 1 84 ? 18.132 -1.942 -30.980 1.00 95.88 84 GLU A N 1
ATOM 628 C CA . GLU A 1 84 ? 18.461 -3.261 -31.517 1.00 95.88 84 GLU A CA 1
ATOM 629 C C . GLU A 1 84 ? 19.068 -4.230 -30.482 1.00 95.88 84 GLU A C 1
ATOM 631 O O . GLU A 1 84 ? 18.901 -5.439 -30.622 1.00 95.88 84 GLU A O 1
ATOM 636 N N . ASP A 1 85 ? 19.685 -3.724 -29.408 1.00 96.00 85 ASP A N 1
ATOM 637 C CA . ASP A 1 85 ? 20.213 -4.547 -28.309 1.00 96.00 85 ASP A CA 1
ATOM 638 C C . ASP A 1 85 ? 19.109 -4.991 -27.326 1.00 96.00 85 ASP A C 1
ATOM 640 O O . ASP A 1 85 ? 19.325 -5.839 -26.456 1.00 96.00 85 ASP A O 1
ATOM 644 N N . HIS A 1 86 ? 17.910 -4.410 -27.435 1.00 97.44 86 HIS A N 1
ATOM 645 C CA . HIS A 1 86 ? 16.816 -4.601 -26.484 1.00 97.44 86 HIS A CA 1
ATOM 646 C C . HIS A 1 86 ? 15.555 -5.204 -27.114 1.00 97.44 86 HIS A C 1
ATOM 648 O O . HIS A 1 86 ? 14.863 -5.974 -26.448 1.00 97.44 86 HIS A O 1
ATOM 654 N N . LEU A 1 87 ? 15.242 -4.886 -28.368 1.00 97.75 87 LEU A N 1
ATOM 655 C CA . LEU A 1 87 ? 14.007 -5.305 -29.029 1.00 97.75 87 LEU A CA 1
ATOM 656 C C . LEU A 1 87 ? 14.306 -5.856 -30.427 1.00 97.75 87 LEU A C 1
ATOM 658 O O . LEU A 1 87 ? 15.070 -5.266 -31.189 1.00 97.75 87 LEU A O 1
ATOM 662 N N . ALA A 1 88 ? 13.674 -6.977 -30.776 1.00 95.94 88 ALA A N 1
ATOM 663 C CA . ALA A 1 88 ? 13.748 -7.519 -32.128 1.00 95.94 88 ALA A CA 1
ATOM 664 C C . ALA A 1 88 ? 13.037 -6.587 -33.137 1.00 95.94 88 ALA A C 1
ATOM 666 O O . ALA A 1 88 ? 12.036 -5.963 -32.778 1.00 95.94 88 ALA A O 1
ATOM 667 N N . PRO A 1 89 ? 13.485 -6.495 -34.404 1.00 94.38 89 PRO A N 1
ATOM 668 C CA . PRO A 1 89 ? 12.854 -5.617 -35.399 1.00 94.38 89 PRO A CA 1
ATOM 669 C C . PRO A 1 89 ? 11.359 -5.886 -35.653 1.00 94.38 89 PRO A C 1
ATOM 671 O O . PRO A 1 89 ? 10.629 -4.963 -36.018 1.00 94.38 89 PRO A O 1
ATOM 674 N N . ASP A 1 90 ? 10.913 -7.127 -35.451 1.00 94.69 90 ASP A N 1
ATOM 675 C CA . ASP A 1 90 ? 9.524 -7.593 -35.546 1.00 94.69 90 ASP A CA 1
ATOM 676 C C . ASP A 1 90 ? 8.799 -7.658 -34.186 1.00 94.69 90 ASP A C 1
ATOM 678 O O . ASP A 1 90 ? 7.615 -7.994 -34.134 1.00 94.69 90 ASP A O 1
ATOM 682 N N . GLY A 1 91 ? 9.481 -7.298 -33.095 1.00 96.06 91 GLY A N 1
ATOM 683 C CA . GLY A 1 91 ? 8.928 -7.263 -31.746 1.00 96.06 91 GLY A CA 1
ATOM 684 C C . GLY A 1 91 ? 7.946 -6.111 -31.517 1.00 96.06 91 GLY A C 1
ATOM 685 O O . GLY A 1 91 ? 7.755 -5.219 -32.349 1.00 96.06 91 GLY A O 1
ATOM 686 N N . THR A 1 92 ? 7.315 -6.116 -30.349 1.00 97.62 92 THR A N 1
ATOM 687 C CA . THR A 1 92 ? 6.282 -5.164 -29.937 1.00 97.62 92 THR A CA 1
ATOM 688 C C . THR A 1 92 ? 6.730 -4.295 -28.766 1.00 97.62 92 THR A C 1
ATOM 690 O O . THR A 1 92 ? 7.416 -4.739 -27.847 1.00 97.62 92 THR A O 1
ATOM 693 N N . LEU A 1 93 ? 6.311 -3.028 -28.763 1.00 97.31 93 LEU A N 1
ATOM 694 C CA . LEU A 1 93 ? 6.653 -2.094 -27.691 1.00 97.31 93 LEU A CA 1
ATOM 695 C C . LEU A 1 93 ? 5.458 -1.298 -27.173 1.00 97.31 93 LEU A C 1
ATOM 697 O O . LEU A 1 93 ? 4.456 -1.108 -27.863 1.00 97.31 93 LEU A O 1
ATOM 701 N N . SER A 1 94 ? 5.594 -0.769 -25.958 1.00 97.25 94 SER A N 1
ATOM 702 C CA . SER A 1 94 ? 4.697 0.260 -25.422 1.00 97.25 94 SER A CA 1
ATOM 703 C C . SER A 1 94 ? 5.483 1.341 -24.689 1.00 97.25 94 SER A C 1
ATOM 705 O O . SER A 1 94 ? 6.539 1.062 -24.119 1.00 97.25 94 SER A O 1
ATOM 707 N N . ILE A 1 95 ? 4.959 2.569 -24.690 1.00 97.56 95 ILE A N 1
ATOM 708 C CA . ILE A 1 95 ? 5.594 3.714 -24.034 1.00 97.56 95 ILE A CA 1
ATOM 709 C C . ILE A 1 95 ? 4.730 4.214 -22.882 1.00 97.56 95 ILE A C 1
ATOM 711 O O . ILE A 1 95 ? 3.561 4.555 -23.068 1.00 97.56 95 ILE A O 1
ATOM 715 N N . GLU A 1 96 ? 5.341 4.334 -21.709 1.00 95.94 96 GLU A N 1
ATOM 716 C CA . GLU A 1 96 ? 4.808 5.065 -20.567 1.00 95.94 96 GLU A CA 1
ATOM 717 C C . GLU A 1 96 ? 5.637 6.341 -20.388 1.00 95.94 96 GLU A C 1
ATOM 719 O O . GLU A 1 96 ? 6.826 6.292 -20.075 1.00 95.94 96 GLU A O 1
ATOM 724 N N . PHE A 1 97 ? 5.022 7.495 -20.644 1.00 96.44 97 PHE A N 1
ATOM 725 C CA . PHE A 1 97 ? 5.695 8.788 -20.559 1.00 96.44 97 PHE A CA 1
ATOM 726 C C . PHE A 1 97 ? 5.178 9.593 -19.367 1.00 96.44 97 PHE A C 1
ATOM 728 O O . PHE A 1 97 ? 3.969 9.742 -19.176 1.00 96.44 97 PHE A O 1
ATOM 735 N N . SER A 1 98 ? 6.099 10.162 -18.593 1.00 93.88 98 SER A N 1
ATOM 736 C CA . SER A 1 98 ? 5.788 11.048 -17.472 1.00 93.88 98 SER A CA 1
ATOM 737 C C . SER A 1 98 ? 6.651 12.303 -17.523 1.00 93.88 98 SER A C 1
ATOM 739 O O . SER A 1 98 ? 7.877 12.228 -17.575 1.00 93.88 98 SER A O 1
ATOM 741 N N . GLY A 1 99 ? 6.017 13.473 -17.493 1.00 91.75 99 GLY A N 1
ATOM 742 C CA . GLY A 1 99 ? 6.734 14.736 -17.626 1.00 91.75 99 GLY A CA 1
ATOM 743 C C . GLY A 1 99 ? 6.038 15.748 -18.515 1.00 91.75 99 GLY A C 1
ATOM 744 O O . GLY A 1 99 ? 4.970 15.484 -19.065 1.00 91.75 99 GLY A O 1
ATOM 745 N N . SER A 1 100 ? 6.686 16.896 -18.647 1.00 90.88 100 SER A N 1
ATOM 746 C CA . SER A 1 100 ? 6.358 17.949 -19.601 1.00 90.88 100 SER A CA 1
ATOM 747 C C . SER A 1 100 ? 7.606 18.785 -19.868 1.00 90.88 100 SER A C 1
ATOM 749 O O . SER A 1 100 ? 8.544 18.811 -19.063 1.00 90.88 100 SER A O 1
ATOM 751 N N . GLY A 1 101 ? 7.612 19.468 -21.002 1.00 90.00 101 GLY A N 1
ATOM 752 C CA . GLY A 1 101 ? 8.685 20.364 -21.401 1.00 90.00 101 GLY A CA 1
ATOM 753 C C . GLY A 1 101 ? 8.317 21.098 -22.687 1.00 90.00 101 GLY A C 1
ATOM 754 O O . GLY A 1 101 ? 7.250 20.841 -23.246 1.00 90.00 101 GLY A O 1
ATOM 755 N N . PRO A 1 102 ? 9.161 22.022 -23.164 1.00 93.19 102 PRO A N 1
ATOM 756 C CA . PRO A 1 102 ? 8.879 22.788 -24.373 1.00 93.19 102 PRO A CA 1
ATOM 757 C C . PRO A 1 102 ? 8.531 21.886 -25.566 1.00 93.19 102 PRO A C 1
ATOM 759 O O . PRO A 1 102 ? 9.323 21.044 -25.990 1.00 93.19 102 PRO A O 1
ATOM 762 N N . GLY A 1 103 ? 7.317 22.049 -26.095 1.00 89.44 103 GLY A N 1
ATOM 763 C CA . GLY A 1 103 ? 6.799 21.249 -27.204 1.00 89.44 103 GLY A CA 1
ATOM 764 C C . GLY A 1 103 ? 6.133 19.927 -26.806 1.00 89.44 103 GLY A C 1
ATOM 765 O O . GLY A 1 103 ? 5.658 19.235 -27.698 1.00 89.44 103 GLY A O 1
ATOM 766 N N . ILE A 1 104 ? 6.061 19.561 -25.519 1.00 89.88 104 ILE A N 1
ATOM 767 C CA . ILE A 1 104 ? 5.245 18.443 -25.010 1.00 89.88 104 ILE A CA 1
ATOM 768 C C . ILE A 1 104 ? 4.460 18.908 -23.779 1.00 89.88 104 ILE A C 1
ATOM 770 O O . ILE A 1 104 ? 4.966 18.910 -22.653 1.00 89.88 104 ILE A O 1
ATOM 774 N N . ASP A 1 105 ? 3.182 19.214 -24.001 1.00 86.12 105 ASP A N 1
ATOM 775 C CA . ASP A 1 105 ? 2.297 19.758 -22.963 1.00 86.12 105 ASP A CA 1
ATOM 776 C C . ASP A 1 105 ? 1.494 18.675 -22.229 1.00 86.12 105 ASP A C 1
ATOM 778 O O . ASP A 1 105 ? 0.993 18.894 -21.127 1.00 86.12 105 ASP A O 1
ATOM 782 N N . HIS A 1 106 ? 1.371 17.482 -22.819 1.00 88.25 106 HIS A N 1
ATOM 783 C CA . HIS A 1 106 ? 0.662 16.359 -22.214 1.00 88.25 106 HIS A CA 1
ATOM 784 C C . HIS A 1 106 ? 1.353 15.019 -22.487 1.00 88.25 106 HIS A C 1
ATOM 786 O O . HIS A 1 106 ? 1.975 14.795 -23.529 1.00 88.25 106 HIS A O 1
ATOM 792 N N . SER A 1 107 ? 1.191 14.084 -21.550 1.00 90.94 107 SER A N 1
ATOM 793 C CA . SER A 1 107 ? 1.933 12.820 -21.531 1.00 90.94 107 SER A CA 1
ATOM 794 C C . SER A 1 107 ? 1.689 11.931 -22.750 1.00 90.94 107 SER A C 1
ATOM 796 O O . SER A 1 107 ? 2.612 11.270 -23.219 1.00 90.94 107 SER A O 1
ATOM 798 N N . HIS A 1 108 ? 0.472 11.943 -23.302 1.00 92.38 108 HIS A N 1
ATOM 799 C CA . HIS A 1 108 ? 0.144 11.163 -24.498 1.00 92.38 108 HIS A CA 1
ATOM 800 C C . HIS A 1 108 ? 0.984 11.574 -25.718 1.00 92.38 108 HIS A C 1
ATOM 802 O O . HIS A 1 108 ? 1.468 10.708 -26.445 1.00 92.38 108 HIS A O 1
ATOM 808 N N . TYR A 1 109 ? 1.217 12.877 -25.912 1.00 93.12 109 TYR A N 1
ATOM 809 C CA . TYR A 1 109 ? 2.045 13.359 -27.015 1.00 93.12 109 TYR A CA 1
ATOM 810 C C . TYR A 1 109 ? 3.522 13.022 -26.790 1.00 93.12 109 TYR A C 1
ATOM 812 O O . TYR A 1 109 ? 4.196 12.581 -27.717 1.00 93.12 109 TYR A O 1
ATOM 820 N N . GLY A 1 110 ? 4.009 13.114 -25.548 1.00 95.19 110 GLY A N 1
ATOM 821 C CA . GLY A 1 110 ? 5.361 12.664 -25.204 1.00 95.19 110 GLY A CA 1
ATOM 822 C C . GLY A 1 110 ? 5.578 11.175 -25.476 1.00 95.19 110 GLY A C 1
ATOM 823 O O . GLY A 1 110 ? 6.571 10.798 -26.095 1.00 95.19 110 GLY A O 1
ATOM 824 N N . ALA A 1 111 ? 4.611 10.328 -25.110 1.00 96.44 111 ALA A N 1
ATOM 825 C CA . ALA A 1 111 ? 4.653 8.897 -25.410 1.00 96.44 111 ALA A CA 1
ATOM 826 C C . ALA A 1 111 ? 4.682 8.621 -26.922 1.00 96.44 111 ALA A C 1
ATOM 828 O O . ALA A 1 111 ? 5.424 7.750 -27.378 1.00 96.44 111 ALA A O 1
ATOM 829 N N . GLN A 1 112 ? 3.907 9.376 -27.706 1.00 95.81 112 GLN A N 1
ATOM 830 C CA . GLN A 1 112 ? 3.931 9.280 -29.162 1.00 95.81 112 GLN A CA 1
ATOM 831 C C . GLN A 1 112 ? 5.295 9.679 -29.737 1.00 95.81 112 GLN A C 1
ATOM 833 O O . GLN A 1 112 ? 5.837 8.928 -30.541 1.00 95.81 112 GLN A O 1
ATOM 838 N N . ARG A 1 113 ? 5.876 10.797 -29.289 1.00 96.50 113 ARG A N 1
ATOM 839 C CA . ARG A 1 113 ? 7.188 11.270 -29.758 1.00 96.50 113 ARG A CA 1
ATOM 840 C C . ARG A 1 113 ? 8.313 10.280 -29.469 1.00 96.50 113 ARG A C 1
ATOM 842 O O . ARG A 1 113 ? 9.123 10.016 -30.351 1.00 96.50 113 ARG A O 1
ATOM 849 N N . VAL A 1 114 ? 8.325 9.690 -28.273 1.00 97.31 114 VAL A N 1
ATOM 850 C CA . VAL A 1 114 ? 9.273 8.623 -27.906 1.00 97.31 114 VAL A CA 1
ATOM 851 C C . VAL A 1 114 ? 9.099 7.418 -28.827 1.00 97.31 114 VAL A C 1
ATOM 853 O O . VAL A 1 114 ? 10.068 6.936 -29.396 1.00 97.31 114 VAL A O 1
ATOM 856 N N . LYS A 1 115 ? 7.862 6.944 -29.012 1.00 97.38 115 LYS A N 1
ATOM 857 C CA . LYS A 1 115 ? 7.564 5.807 -29.894 1.00 97.38 115 LYS A CA 1
ATOM 858 C C . LYS A 1 115 ? 8.047 6.064 -31.323 1.00 97.38 115 LYS A C 1
ATOM 860 O O . LYS A 1 115 ? 8.633 5.169 -31.924 1.00 97.38 115 LYS A O 1
ATOM 865 N N . ASP A 1 116 ? 7.789 7.255 -31.858 1.00 97.19 116 ASP A N 1
ATOM 866 C CA . ASP A 1 116 ? 8.163 7.612 -33.226 1.00 97.19 116 ASP A CA 1
ATOM 867 C C . ASP A 1 116 ? 9.695 7.586 -33.395 1.00 97.19 116 ASP A C 1
ATOM 869 O O . ASP A 1 116 ? 10.180 6.947 -34.324 1.00 97.19 116 ASP A O 1
ATOM 873 N N . ALA A 1 117 ? 10.460 8.127 -32.436 1.00 98.00 117 ALA A N 1
ATOM 874 C CA . ALA A 1 117 ? 11.928 8.073 -32.446 1.00 98.00 117 ALA A CA 1
ATOM 875 C C . ALA A 1 117 ? 12.482 6.638 -32.503 1.00 98.00 117 ALA A C 1
ATOM 877 O O . ALA A 1 117 ? 13.408 6.347 -33.259 1.00 98.00 117 ALA A O 1
ATOM 878 N N . ILE A 1 118 ? 11.888 5.721 -31.736 1.00 97.94 118 ILE A N 1
ATOM 879 C CA . ILE A 1 118 ? 12.302 4.311 -31.700 1.00 97.94 118 ILE A CA 1
ATOM 880 C C . ILE A 1 118 ? 11.952 3.609 -33.012 1.00 97.94 118 ILE A C 1
ATOM 882 O O . ILE A 1 118 ? 12.776 2.906 -33.594 1.00 97.94 118 ILE A O 1
ATOM 886 N N . VAL A 1 119 ? 10.726 3.805 -33.501 1.00 97.25 119 VAL A N 1
ATOM 887 C CA . VAL A 1 119 ? 10.265 3.209 -34.760 1.00 97.25 119 VAL A CA 1
ATOM 888 C C . VAL A 1 119 ? 11.116 3.681 -35.936 1.00 97.25 119 VAL A C 1
ATOM 890 O O . VAL A 1 119 ? 11.482 2.872 -36.789 1.00 97.25 119 VAL A O 1
ATOM 893 N N . ASP A 1 120 ? 11.434 4.971 -35.991 1.00 97.44 120 ASP A N 1
ATOM 894 C CA . ASP A 1 120 ? 12.234 5.537 -37.072 1.00 97.44 120 ASP A CA 1
ATOM 895 C C . ASP A 1 120 ? 13.687 5.046 -37.010 1.00 97.44 120 ASP A C 1
ATOM 897 O O . ASP A 1 120 ? 14.256 4.722 -38.056 1.00 97.44 120 ASP A O 1
ATOM 901 N N . ARG A 1 121 ? 14.240 4.834 -35.806 1.00 97.06 121 ARG A N 1
ATOM 902 C CA . ARG A 1 121 ? 15.538 4.166 -35.624 1.00 97.06 121 ARG A CA 1
ATOM 903 C C . ARG A 1 121 ? 15.544 2.753 -36.219 1.00 97.06 121 ARG A C 1
ATOM 905 O O . ARG A 1 121 ? 16.447 2.426 -36.993 1.00 97.06 121 ARG A O 1
ATOM 912 N N . PHE A 1 122 ? 14.534 1.930 -35.925 1.00 97.38 122 PHE A N 1
ATOM 913 C CA . PHE A 1 122 ? 14.418 0.581 -36.502 1.00 97.38 122 PHE A CA 1
ATOM 914 C C . PHE A 1 122 ? 14.234 0.600 -38.021 1.00 97.38 122 PHE A C 1
ATOM 916 O O . PHE A 1 122 ? 14.856 -0.195 -38.729 1.00 97.38 122 PHE A O 1
ATOM 923 N N . ARG A 1 123 ? 13.439 1.536 -38.550 1.00 95.56 123 ARG A N 1
ATOM 924 C CA . ARG A 1 123 ? 13.277 1.702 -40.002 1.00 95.56 123 ARG A CA 1
ATOM 925 C C . ARG A 1 123 ? 14.597 2.051 -40.674 1.00 95.56 123 ARG A C 1
ATOM 927 O O . ARG A 1 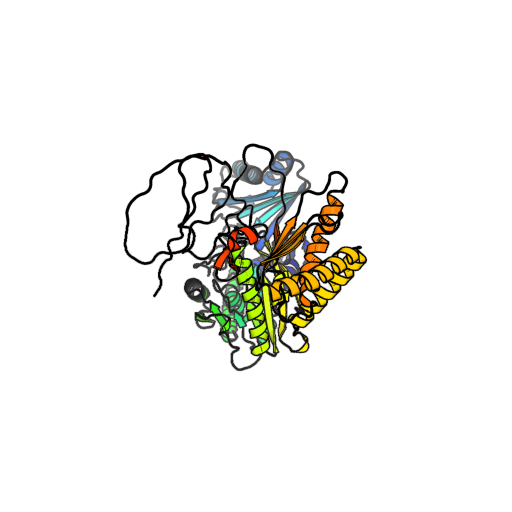123 ? 14.922 1.455 -41.696 1.00 95.56 123 ARG A O 1
ATOM 934 N N . ALA A 1 124 ? 15.357 2.979 -40.097 1.00 94.62 124 ALA A N 1
ATOM 935 C CA . ALA A 1 124 ? 16.636 3.416 -40.641 1.00 94.62 124 ALA A CA 1
ATOM 936 C C . ALA A 1 124 ? 17.712 2.317 -40.579 1.00 94.62 124 ALA A C 1
ATOM 938 O O . ALA A 1 124 ? 18.495 2.178 -41.516 1.00 94.62 124 ALA A O 1
ATOM 939 N N . ARG A 1 125 ? 17.760 1.530 -39.494 1.00 94.31 125 ARG A N 1
ATOM 940 C CA . ARG A 1 125 ? 18.786 0.489 -39.287 1.00 94.31 125 ARG A CA 1
ATOM 941 C C . ARG A 1 125 ? 18.455 -0.856 -39.922 1.00 94.31 125 ARG A C 1
ATOM 943 O O . ARG A 1 125 ? 19.348 -1.502 -40.460 1.00 94.31 125 ARG A O 1
ATOM 950 N N . CYS A 1 126 ? 17.201 -1.286 -39.834 1.00 91.88 126 CYS A N 1
ATOM 951 C CA . CYS A 1 126 ? 16.780 -2.652 -40.151 1.00 91.88 126 CYS A CA 1
ATOM 952 C C . CYS A 1 126 ? 15.761 -2.717 -41.298 1.00 91.88 126 CYS A C 1
ATOM 954 O O . CYS A 1 126 ? 15.410 -3.811 -41.733 1.00 91.88 126 CYS A O 1
ATOM 956 N N . GLY A 1 127 ? 15.241 -1.576 -41.768 1.00 92.19 127 GLY A N 1
ATOM 957 C CA . GLY A 1 127 ? 14.191 -1.526 -42.793 1.00 92.19 127 GLY A CA 1
ATOM 958 C C . GLY A 1 127 ? 12.818 -2.015 -42.314 1.00 92.19 127 GLY A C 1
ATOM 959 O O . GLY A 1 127 ? 11.898 -2.139 -43.120 1.00 92.19 127 GLY A O 1
ATOM 960 N N . GLN A 1 128 ? 12.661 -2.289 -41.016 1.00 92.62 128 GLN A N 1
ATOM 961 C CA . GLN A 1 128 ? 11.439 -2.824 -40.417 1.00 92.62 128 GLN A CA 1
ATOM 962 C C . GLN A 1 128 ? 10.874 -1.865 -39.373 1.00 92.62 128 GLN A C 1
ATOM 964 O O . GLN A 1 128 ? 11.570 -0.995 -38.854 1.00 92.62 128 GLN A O 1
ATOM 969 N N . ARG A 1 129 ? 9.580 -2.013 -39.087 1.00 93.50 129 ARG A N 1
ATOM 970 C CA . ARG A 1 129 ? 8.882 -1.245 -38.059 1.00 93.50 129 ARG A CA 1
ATOM 971 C C . ARG A 1 129 ? 8.405 -2.209 -36.970 1.00 93.50 129 ARG A C 1
ATOM 973 O O . ARG A 1 129 ? 7.555 -3.038 -37.298 1.00 93.50 129 ARG A O 1
ATOM 980 N N . PRO A 1 130 ? 8.838 -2.038 -35.709 1.00 94.94 130 PRO A N 1
ATOM 981 C CA . PRO A 1 130 ? 8.306 -2.831 -34.613 1.00 94.94 130 PRO A CA 1
ATOM 982 C C . PRO A 1 130 ? 6.814 -2.544 -34.404 1.00 94.94 130 PRO A C 1
ATOM 984 O O . PRO A 1 130 ? 6.310 -1.443 -34.681 1.00 94.94 130 PRO A O 1
ATOM 987 N N . GLY A 1 131 ? 6.101 -3.556 -33.918 1.00 95.75 131 GLY A N 1
ATOM 988 C CA . GLY A 1 131 ? 4.692 -3.477 -33.562 1.00 95.75 131 GLY A CA 1
ATOM 989 C C . GLY A 1 131 ? 4.450 -2.686 -32.273 1.00 95.75 131 GLY A C 1
ATOM 990 O O . GLY A 1 131 ? 5.368 -2.337 -31.531 1.00 95.75 131 GLY A O 1
ATOM 991 N N . VAL A 1 132 ? 3.180 -2.411 -31.978 1.00 95.50 132 VAL A N 1
ATOM 992 C CA . VAL A 1 132 ? 2.760 -1.795 -30.712 1.00 95.50 132 VAL A CA 1
ATOM 993 C C . VAL A 1 132 ? 1.697 -2.675 -30.078 1.00 95.50 132 VAL A C 1
ATOM 995 O O . VAL A 1 132 ? 0.623 -2.839 -30.654 1.00 95.50 132 VAL A O 1
ATOM 998 N N . ASP A 1 133 ? 1.977 -3.182 -28.880 1.00 94.94 133 ASP A N 1
ATOM 999 C CA . ASP A 1 133 ? 0.995 -3.867 -28.040 1.00 94.94 133 ASP A CA 1
ATOM 1000 C C . ASP A 1 133 ? 0.868 -3.112 -26.703 1.00 94.94 133 ASP A C 1
ATOM 1002 O O . ASP A 1 133 ? 1.804 -3.088 -25.904 1.00 94.94 133 ASP A O 1
ATOM 1006 N N . PRO A 1 134 ? -0.269 -2.450 -26.423 1.00 89.00 134 PRO A N 1
ATOM 1007 C CA . PRO A 1 134 ? -0.448 -1.712 -25.175 1.00 89.00 134 PRO A CA 1
ATOM 1008 C C . PRO A 1 134 ? -0.699 -2.612 -23.951 1.00 89.00 134 PRO A C 1
ATOM 1010 O O . PRO A 1 134 ? -0.656 -2.121 -22.820 1.00 89.00 134 PRO A O 1
ATOM 1013 N N . ARG A 1 135 ? -1.017 -3.898 -24.149 1.00 88.00 135 ARG A N 1
ATOM 1014 C CA . ARG A 1 135 ? -1.384 -4.848 -23.090 1.00 88.00 135 ARG A CA 1
ATOM 1015 C C . ARG A 1 135 ? -0.210 -5.738 -22.700 1.00 88.00 135 ARG A C 1
ATOM 1017 O O . ARG A 1 135 ? 0.108 -5.787 -21.516 1.00 88.00 135 ARG A O 1
ATOM 1024 N N . GLN A 1 136 ? 0.410 -6.414 -23.664 1.00 91.25 136 GLN A N 1
ATOM 1025 C CA . GLN A 1 136 ? 1.520 -7.350 -23.438 1.00 91.25 136 GLN A CA 1
ATOM 1026 C C . GLN A 1 136 ? 2.652 -7.121 -24.451 1.00 91.25 136 GLN A C 1
ATOM 1028 O O . GLN A 1 136 ? 2.900 -7.974 -25.296 1.00 91.25 136 GLN A O 1
ATOM 1033 N N . PRO A 1 137 ? 3.319 -5.956 -24.400 1.00 95.94 137 PRO A N 1
ATOM 1034 C CA . PRO A 1 137 ? 4.474 -5.695 -25.252 1.00 95.94 137 PRO A CA 1
ATOM 1035 C C . PRO A 1 137 ? 5.658 -6.587 -24.871 1.00 95.94 137 PRO A C 1
ATOM 1037 O O . PRO A 1 137 ? 5.859 -6.877 -23.690 1.00 95.94 137 PRO A O 1
ATOM 1040 N N . ASP A 1 138 ? 6.507 -6.898 -25.847 1.00 96.50 138 ASP A N 1
ATOM 1041 C CA . ASP A 1 138 ? 7.808 -7.532 -25.604 1.00 96.50 138 ASP A CA 1
ATOM 1042 C C . ASP A 1 138 ? 8.694 -6.656 -24.718 1.00 96.50 138 ASP A C 1
ATOM 1044 O O . ASP A 1 138 ? 9.363 -7.155 -23.810 1.00 96.50 138 ASP A O 1
ATOM 1048 N N . VAL A 1 139 ? 8.656 -5.337 -24.954 1.00 97.25 139 VAL A N 1
ATOM 1049 C CA . VAL A 1 139 ? 9.370 -4.339 -24.155 1.00 97.25 139 VAL A CA 1
ATOM 1050 C C . VAL A 1 139 ? 8.475 -3.139 -23.836 1.00 97.25 139 VAL A C 1
ATOM 1052 O O . VAL A 1 139 ? 7.933 -2.462 -24.712 1.00 97.25 139 VAL A O 1
ATOM 1055 N N . ARG A 1 140 ? 8.358 -2.812 -22.547 1.00 97.69 140 ARG A N 1
ATOM 1056 C CA . ARG A 1 140 ? 7.742 -1.563 -22.081 1.00 97.69 140 ARG A CA 1
ATOM 1057 C C . ARG A 1 140 ? 8.821 -0.553 -21.716 1.00 97.69 140 ARG A C 1
ATOM 1059 O O . ARG A 1 140 ? 9.726 -0.849 -20.941 1.00 97.69 140 ARG A O 1
ATOM 1066 N N . ILE A 1 141 ? 8.685 0.655 -22.248 1.00 98.06 141 ILE A N 1
ATOM 1067 C CA . ILE A 1 141 ? 9.676 1.719 -22.118 1.00 98.06 141 ILE A CA 1
ATOM 1068 C C . ILE A 1 141 ? 9.077 2.830 -21.274 1.00 98.06 141 ILE A C 1
ATOM 1070 O O . ILE A 1 141 ? 8.021 3.375 -21.597 1.00 98.06 141 ILE A O 1
ATOM 1074 N N . HIS A 1 142 ? 9.765 3.166 -20.191 1.00 97.56 142 HIS A N 1
ATOM 1075 C CA . HIS A 1 142 ? 9.404 4.267 -19.322 1.00 97.56 142 HIS A CA 1
ATOM 1076 C C . HIS A 1 142 ? 10.298 5.469 -19.630 1.00 97.56 142 HIS A C 1
ATOM 1078 O O . HIS A 1 142 ? 11.509 5.430 -19.411 1.00 97.56 142 HIS A O 1
ATOM 1084 N N . ALA A 1 143 ? 9.694 6.543 -20.131 1.00 97.31 143 ALA A N 1
ATOM 1085 C CA . ALA A 1 143 ? 10.372 7.796 -20.432 1.00 97.31 143 ALA A CA 1
ATOM 1086 C C . ALA A 1 143 ? 9.935 8.862 -19.425 1.00 97.31 143 ALA A C 1
ATOM 1088 O O . ALA A 1 143 ? 8.765 9.249 -19.358 1.00 97.31 143 ALA A O 1
ATOM 1089 N N . ARG A 1 144 ? 10.879 9.339 -18.616 1.00 95.44 144 ARG A N 1
ATOM 1090 C CA . ARG A 1 144 ? 10.649 10.424 -17.663 1.00 95.44 144 ARG A CA 1
ATOM 1091 C C . ARG A 1 144 ? 11.349 11.678 -18.159 1.00 95.44 144 ARG A C 1
ATOM 1093 O O . ARG A 1 144 ? 12.563 11.657 -18.295 1.00 95.44 144 ARG A O 1
ATOM 1100 N N . TRP A 1 145 ? 10.613 12.767 -18.371 1.00 94.88 145 TRP A N 1
ATOM 1101 C CA . TRP A 1 145 ? 11.191 14.063 -18.734 1.00 94.88 145 TRP A CA 1
ATOM 1102 C C . TRP A 1 145 ? 10.874 15.108 -17.670 1.00 94.88 145 TRP A C 1
ATOM 1104 O O . TRP A 1 145 ? 9.713 15.414 -17.394 1.00 94.88 145 TRP A O 1
ATOM 1114 N N . ARG A 1 146 ? 11.903 15.634 -17.007 1.00 91.69 146 ARG A N 1
ATOM 1115 C CA . ARG A 1 146 ? 11.706 16.586 -15.916 1.00 91.69 146 ARG A CA 1
ATOM 1116 C C . ARG A 1 146 ? 12.888 17.524 -15.770 1.00 91.69 146 ARG A C 1
ATOM 1118 O O . ARG A 1 146 ? 14.024 17.078 -15.759 1.00 91.69 146 ARG A O 1
ATOM 1125 N N . ASN A 1 147 ? 12.603 18.811 -15.568 1.00 90.44 147 ASN A N 1
ATOM 1126 C CA . ASN A 1 147 ? 13.617 19.849 -15.358 1.00 90.44 147 ASN A CA 1
ATOM 1127 C C . ASN A 1 147 ? 14.697 19.855 -16.462 1.00 90.44 147 ASN A C 1
ATOM 1129 O O . ASN A 1 147 ? 15.872 20.037 -16.168 1.00 90.44 147 ASN A O 1
ATOM 1133 N N . GLY A 1 148 ? 14.304 19.601 -17.717 1.00 92.44 148 GLY A N 1
ATOM 1134 C CA . GLY A 1 148 ? 15.236 19.531 -18.846 1.00 92.44 148 GLY A CA 1
ATOM 1135 C C . GLY A 1 148 ? 16.079 18.251 -18.921 1.00 92.44 148 GLY A C 1
ATOM 1136 O O . GLY A 1 148 ? 16.967 18.180 -19.759 1.00 92.44 148 GLY A O 1
ATOM 1137 N N . GLN A 1 149 ? 15.812 17.240 -18.087 1.00 95.94 149 GLN A N 1
ATOM 1138 C CA . GLN A 1 149 ? 16.524 15.959 -18.079 1.00 95.94 149 GLN A CA 1
ATOM 1139 C C . GLN A 1 149 ? 15.583 14.810 -18.458 1.00 95.94 149 GLN A C 1
ATOM 1141 O O . GLN A 1 149 ? 14.498 14.675 -17.879 1.00 95.94 149 GLN A O 1
ATOM 1146 N N . ALA A 1 150 ? 15.989 13.989 -19.425 1.00 96.88 150 ALA A N 1
ATOM 1147 C CA . ALA A 1 150 ? 15.285 12.782 -19.835 1.00 96.88 150 ALA A CA 1
ATOM 1148 C C . ALA A 1 150 ? 15.967 11.538 -19.251 1.00 96.88 150 ALA A C 1
ATOM 1150 O O . ALA A 1 150 ? 17.175 11.369 -19.386 1.00 96.88 150 ALA A O 1
ATOM 1151 N N . THR A 1 151 ? 15.185 10.653 -18.636 1.00 96.94 151 THR A N 1
ATOM 1152 C CA . THR A 1 151 ? 15.614 9.324 -18.184 1.00 96.94 151 THR A CA 1
ATOM 1153 C C . THR A 1 151 ? 14.786 8.279 -18.918 1.00 96.94 151 THR A C 1
ATOM 1155 O O . THR A 1 151 ? 13.555 8.275 -18.814 1.00 96.94 151 THR A O 1
ATOM 1158 N N . ILE A 1 152 ? 15.455 7.391 -19.648 1.00 98.19 152 ILE A N 1
ATOM 1159 C CA . ILE A 1 152 ? 14.836 6.318 -20.427 1.00 98.19 152 ILE A CA 1
ATOM 1160 C C . ILE A 1 152 ? 15.155 4.991 -19.752 1.00 98.19 152 ILE A C 1
ATOM 1162 O O . ILE A 1 152 ? 16.302 4.724 -19.394 1.00 98.19 152 ILE A O 1
ATOM 1166 N N . SER A 1 153 ? 14.143 4.162 -19.516 1.00 98.38 153 SER A N 1
ATOM 1167 C CA . SER A 1 153 ? 14.304 2.893 -18.803 1.00 98.38 153 SER A CA 1
ATOM 1168 C C . SER A 1 153 ? 13.441 1.792 -19.405 1.00 98.38 153 SER A C 1
ATOM 1170 O O . SER A 1 153 ? 12.342 2.063 -19.888 1.00 98.38 153 SER A O 1
ATOM 1172 N N . LEU A 1 154 ? 13.903 0.547 -19.318 1.00 98.31 154 LEU A N 1
ATOM 1173 C CA . LEU A 1 154 ? 13.064 -0.629 -19.537 1.00 98.31 154 LEU A CA 1
ATOM 1174 C C . LEU A 1 154 ? 12.306 -0.974 -18.260 1.00 98.31 154 LEU A C 1
ATOM 1176 O O . LEU A 1 154 ? 12.878 -0.956 -17.171 1.00 98.31 154 LEU A O 1
ATOM 1180 N N . ASP A 1 155 ? 11.029 -1.311 -18.386 1.00 98.19 155 ASP A N 1
ATOM 1181 C CA . ASP A 1 155 ? 10.240 -1.853 -17.285 1.00 98.19 155 ASP A CA 1
ATOM 1182 C C . ASP A 1 155 ? 10.397 -3.373 -17.237 1.00 98.19 155 ASP A C 1
ATOM 1184 O O . ASP A 1 155 ? 9.908 -4.078 -18.113 1.00 98.19 155 ASP A O 1
ATOM 1188 N N . LEU A 1 156 ? 11.061 -3.882 -16.197 1.00 98.44 156 LEU A N 1
ATOM 1189 C CA . LEU A 1 156 ? 11.277 -5.317 -15.997 1.00 98.44 156 LEU A CA 1
ATOM 1190 C C . LEU A 1 156 ? 10.048 -6.007 -15.379 1.00 98.44 156 LEU A C 1
ATOM 1192 O O . LEU A 1 156 ? 9.901 -7.224 -15.451 1.00 98.44 156 LEU A O 1
ATOM 1196 N N . SER A 1 157 ? 9.130 -5.246 -14.782 1.00 97.69 157 SER A N 1
ATOM 1197 C CA . SER A 1 157 ? 7.927 -5.774 -14.130 1.00 97.69 157 SER A CA 1
ATOM 1198 C C . SER A 1 157 ? 6.795 -6.053 -15.119 1.00 97.69 157 SER A C 1
ATOM 1200 O O . SER A 1 157 ? 6.055 -7.020 -14.940 1.00 97.69 157 SER A O 1
ATOM 1202 N N . GLY A 1 158 ? 6.672 -5.240 -16.174 1.00 94.19 158 GLY A N 1
ATOM 1203 C CA . GLY A 1 158 ? 5.592 -5.331 -17.162 1.00 94.19 158 GLY A CA 1
ATOM 1204 C C . GLY A 1 158 ? 4.303 -4.720 -16.619 1.00 94.19 158 GLY A C 1
ATOM 1205 O O . GLY A 1 158 ? 4.120 -3.503 -16.642 1.00 94.19 158 GLY A O 1
ATOM 1206 N N . ASP A 1 159 ? 3.400 -5.537 -16.083 1.00 93.44 159 ASP A N 1
ATOM 1207 C CA . ASP A 1 159 ? 2.310 -5.023 -15.250 1.00 93.44 159 ASP A CA 1
ATOM 1208 C C . ASP A 1 159 ? 2.848 -4.569 -13.889 1.00 93.44 159 ASP A C 1
ATOM 1210 O O . ASP A 1 159 ? 3.826 -5.122 -13.386 1.00 93.44 159 ASP A O 1
ATOM 1214 N N . SER A 1 160 ? 2.186 -3.606 -13.240 1.00 94.94 160 SER A N 1
ATOM 1215 C CA . SER A 1 160 ? 2.597 -3.205 -11.889 1.00 94.94 160 SER A CA 1
ATOM 1216 C C . SER A 1 160 ? 2.623 -4.419 -10.954 1.00 94.94 160 SER A C 1
ATOM 1218 O O . SER A 1 160 ? 1.715 -5.257 -10.982 1.00 94.94 160 SER A O 1
ATOM 1220 N N . LEU A 1 161 ? 3.651 -4.491 -10.107 1.00 97.56 161 LEU A N 1
ATOM 1221 C CA . LEU A 1 161 ? 3.897 -5.596 -9.176 1.00 97.56 161 LEU A CA 1
ATOM 1222 C C . LEU A 1 161 ? 2.771 -5.778 -8.164 1.00 97.56 161 LEU A C 1
ATOM 1224 O O . LEU A 1 161 ? 2.657 -6.838 -7.554 1.00 97.56 161 LEU A O 1
ATOM 1228 N N . HIS A 1 162 ? 1.869 -4.794 -8.048 1.00 96.25 162 HIS A N 1
ATOM 1229 C CA . HIS A 1 162 ? 0.688 -5.003 -7.242 1.00 96.25 162 HIS A CA 1
ATOM 1230 C C . HIS A 1 162 ? -0.268 -6.077 -7.810 1.00 96.25 162 HIS A C 1
ATOM 1232 O O . HIS A 1 162 ? -1.100 -6.629 -7.103 1.00 96.25 162 HIS A O 1
ATOM 1238 N N . ARG A 1 163 ? -0.170 -6.434 -9.088 1.00 95.38 163 ARG A N 1
ATOM 1239 C CA . ARG A 1 163 ? -0.999 -7.494 -9.671 1.00 95.38 163 ARG A CA 1
ATOM 1240 C C . ARG A 1 163 ? -0.342 -8.849 -9.446 1.00 95.38 163 ARG A C 1
ATOM 1242 O O . ARG A 1 163 ? 0.485 -9.280 -10.240 1.00 95.38 163 ARG A O 1
ATOM 1249 N N . ARG A 1 164 ? -0.701 -9.513 -8.350 1.00 96.50 164 ARG A N 1
ATOM 1250 C CA . ARG A 1 164 ? -0.051 -10.765 -7.914 1.00 96.50 164 ARG A CA 1
ATOM 1251 C C . ARG A 1 164 ? -0.483 -11.970 -8.739 1.00 96.50 164 ARG A C 1
ATOM 1253 O O . ARG A 1 164 ? 0.265 -12.923 -8.847 1.00 96.50 164 ARG A O 1
ATOM 1260 N N . GLY A 1 165 ? -1.692 -11.919 -9.303 1.00 94.62 165 GLY A N 1
ATOM 1261 C CA . GLY A 1 165 ? -2.313 -13.014 -10.061 1.00 94.62 165 GLY A CA 1
ATOM 1262 C C . GLY A 1 165 ? -3.501 -13.682 -9.352 1.00 94.62 165 GLY A C 1
ATOM 1263 O O . GLY A 1 165 ? -4.307 -14.346 -10.007 1.00 94.62 165 GLY A O 1
ATOM 1264 N N . TYR A 1 166 ? -3.680 -13.461 -8.040 1.00 95.44 166 TYR A N 1
ATOM 1265 C CA . TYR A 1 166 ? -4.780 -14.081 -7.286 1.00 95.44 166 TYR A CA 1
ATOM 1266 C C . TYR A 1 166 ? -6.097 -13.296 -7.301 1.00 95.44 166 TYR A C 1
ATOM 1268 O O . TYR A 1 166 ? -7.155 -13.896 -7.130 1.00 95.44 166 TYR A O 1
ATOM 1276 N N . ARG A 1 167 ? -6.061 -11.965 -7.467 1.00 92.06 167 ARG A N 1
ATOM 1277 C CA . ARG A 1 167 ? -7.258 -11.123 -7.337 1.00 92.06 167 ARG A CA 1
ATOM 1278 C C . ARG A 1 167 ? -8.183 -11.306 -8.537 1.00 92.06 167 ARG A C 1
ATOM 1280 O O . ARG A 1 167 ? -7.876 -10.849 -9.634 1.00 92.06 167 ARG A O 1
ATOM 1287 N N . GLU A 1 168 ? -9.343 -11.898 -8.288 1.00 89.06 168 GLU A N 1
ATOM 1288 C CA . GLU A 1 168 ? -10.422 -12.064 -9.268 1.00 89.06 168 GLU A CA 1
ATOM 1289 C C . GLU A 1 168 ? -11.694 -11.355 -8.801 1.00 89.06 168 GLU A C 1
ATOM 1291 O O . GLU A 1 168 ? -12.289 -10.576 -9.543 1.00 89.06 168 GLU A O 1
ATOM 1296 N N . ALA A 1 169 ? -12.081 -11.572 -7.543 1.00 80.19 169 ALA A N 1
ATOM 1297 C CA . ALA A 1 169 ? -13.256 -10.951 -6.954 1.00 80.19 169 ALA A CA 1
ATOM 1298 C C . ALA A 1 169 ? -12.878 -9.646 -6.238 1.00 80.19 169 ALA A C 1
ATOM 1300 O O . ALA A 1 169 ? -11.964 -9.608 -5.405 1.00 80.19 169 ALA A O 1
ATOM 1301 N N . THR A 1 170 ? -13.595 -8.565 -6.543 1.00 79.50 170 THR A N 1
ATOM 1302 C CA . THR A 1 170 ? -13.381 -7.242 -5.948 1.00 79.50 170 THR A CA 1
ATOM 1303 C C . THR A 1 170 ? -14.591 -6.787 -5.138 1.00 79.50 170 THR A C 1
ATOM 1305 O O . THR A 1 170 ? -15.722 -7.217 -5.355 1.00 79.50 170 THR A O 1
ATOM 1308 N N . VAL A 1 171 ? -14.323 -5.905 -4.179 1.00 77.56 171 VAL A N 1
ATOM 1309 C CA . VAL A 1 171 ? -15.324 -5.136 -3.431 1.00 77.56 171 VAL A CA 1
ATOM 1310 C C . VAL A 1 171 ? -15.094 -3.650 -3.708 1.00 77.56 171 VAL A C 1
ATOM 1312 O O . VAL A 1 171 ? -14.114 -3.288 -4.365 1.00 77.56 171 VAL A O 1
ATOM 1315 N N . THR A 1 172 ? -15.977 -2.782 -3.222 1.00 66.88 172 THR A N 1
ATOM 1316 C CA . THR A 1 172 ? -15.801 -1.328 -3.323 1.00 66.88 172 THR A CA 1
ATOM 1317 C C . THR A 1 172 ? -14.486 -0.899 -2.658 1.00 66.88 172 THR A C 1
ATOM 1319 O O . THR A 1 172 ? -14.186 -1.343 -1.555 1.00 66.88 172 THR A O 1
ATOM 1322 N N . ALA A 1 173 ? -13.708 -0.043 -3.332 1.00 67.06 173 ALA A N 1
ATOM 1323 C CA . ALA A 1 173 ? -12.441 0.519 -2.839 1.00 67.06 173 ALA A CA 1
ATOM 1324 C C . ALA A 1 173 ? -11.408 -0.525 -2.333 1.00 67.06 173 ALA A C 1
ATOM 1326 O O . ALA A 1 173 ? -11.002 -0.494 -1.170 1.00 67.06 173 ALA A O 1
ATOM 1327 N N . PRO A 1 174 ? -10.942 -1.458 -3.189 1.00 73.81 174 PRO A N 1
ATOM 1328 C CA . PRO A 1 174 ? -9.987 -2.476 -2.774 1.00 73.81 174 PRO A CA 1
ATOM 1329 C C . PRO A 1 174 ? -8.614 -1.865 -2.467 1.00 73.81 174 PRO A C 1
ATOM 1331 O O . PRO A 1 174 ? -8.089 -1.048 -3.225 1.00 73.81 174 PRO A O 1
ATOM 1334 N N . LEU A 1 175 ? -8.003 -2.316 -1.374 1.00 88.94 175 LEU A N 1
ATOM 1335 C CA . LEU A 1 175 ? -6.627 -1.976 -1.035 1.00 88.94 175 LEU A CA 1
ATOM 1336 C C . LEU A 1 175 ? -5.674 -2.604 -2.062 1.00 88.94 175 LEU A C 1
ATOM 1338 O O . LEU A 1 175 ? -5.756 -3.807 -2.319 1.00 88.94 175 LEU A O 1
ATOM 1342 N N . LYS A 1 176 ? -4.743 -1.821 -2.621 1.00 93.25 176 LYS A N 1
ATOM 1343 C CA . LYS A 1 176 ? -3.626 -2.394 -3.389 1.00 93.25 176 LYS A CA 1
ATOM 1344 C C . LYS A 1 176 ? -2.820 -3.296 -2.468 1.00 93.25 176 LYS A C 1
ATOM 1346 O O . LYS A 1 176 ? -2.458 -2.898 -1.365 1.00 93.25 176 LYS A O 1
ATOM 1351 N N . GLU A 1 177 ? -2.455 -4.476 -2.929 1.00 96.94 177 GLU A N 1
ATOM 1352 C CA . GLU A 1 177 ? -1.773 -5.446 -2.088 1.00 96.94 177 GLU A CA 1
ATOM 1353 C C . GLU A 1 177 ? -0.334 -4.986 -1.746 1.00 96.94 177 GLU A C 1
ATOM 1355 O O . GLU A 1 177 ? 0.227 -5.432 -0.760 1.00 96.94 177 GLU A O 1
ATOM 1360 N N . THR A 1 178 ? 0.272 -4.030 -2.486 1.00 97.12 178 THR A N 1
ATOM 1361 C CA . THR A 1 178 ? 1.600 -3.462 -2.130 1.00 97.12 178 THR A CA 1
ATOM 1362 C C . THR A 1 178 ? 1.474 -2.575 -0.907 1.00 97.12 178 THR A C 1
ATOM 1364 O O . THR A 1 178 ? 2.321 -2.598 -0.018 1.00 97.12 178 THR A O 1
ATOM 1367 N N . LEU A 1 179 ? 0.368 -1.834 -0.836 1.00 96.50 179 LEU A N 1
ATOM 1368 C CA . LEU A 1 179 ? -0.000 -1.079 0.344 1.00 96.50 179 LEU A CA 1
ATOM 1369 C C . LEU A 1 179 ? -0.366 -2.030 1.488 1.00 96.50 179 LEU A C 1
ATOM 1371 O O . LEU A 1 179 ? 0.156 -1.855 2.577 1.00 96.50 179 LEU A O 1
ATOM 1375 N N . ALA A 1 180 ? -1.162 -3.078 1.249 1.00 97.50 180 ALA A N 1
ATOM 1376 C CA . ALA A 1 180 ? -1.472 -4.087 2.269 1.00 97.50 180 ALA A CA 1
ATOM 1377 C C . ALA A 1 180 ? -0.206 -4.707 2.887 1.00 97.50 180 ALA A C 1
ATOM 1379 O O . ALA A 1 180 ? -0.073 -4.741 4.110 1.00 97.50 180 ALA A O 1
ATOM 1380 N N . ALA A 1 181 ? 0.758 -5.096 2.050 1.00 98.44 181 ALA A N 1
ATOM 1381 C CA . ALA A 1 181 ? 2.063 -5.561 2.494 1.00 98.44 181 ALA A CA 1
ATOM 1382 C C . ALA A 1 181 ? 2.801 -4.497 3.328 1.00 98.44 181 ALA A C 1
ATOM 1384 O O . ALA A 1 181 ? 3.287 -4.785 4.422 1.00 98.44 181 ALA A O 1
ATOM 1385 N N . ALA A 1 182 ? 2.831 -3.243 2.874 1.00 98.12 182 ALA A N 1
ATOM 1386 C CA . ALA A 1 182 ? 3.454 -2.155 3.624 1.00 98.12 182 ALA A CA 1
ATOM 1387 C C . ALA A 1 182 ? 2.817 -1.936 5.013 1.00 98.12 182 ALA A C 1
ATOM 1389 O O . ALA A 1 182 ? 3.533 -1.694 5.990 1.00 98.12 182 ALA A O 1
ATOM 1390 N N . LEU A 1 183 ? 1.489 -2.059 5.123 1.00 98.44 183 LEU A N 1
ATOM 1391 C CA . LEU A 1 183 ? 0.772 -1.949 6.395 1.00 98.44 183 LEU A CA 1
ATOM 1392 C C . LEU A 1 183 ? 1.145 -3.088 7.353 1.00 98.44 183 LEU A C 1
ATOM 1394 O O . LEU A 1 183 ? 1.445 -2.824 8.516 1.00 98.44 183 LEU A O 1
ATOM 1398 N N . LEU A 1 184 ? 1.190 -4.330 6.863 1.00 98.75 184 LEU A N 1
ATOM 1399 C CA . LEU A 1 184 ? 1.589 -5.506 7.648 1.00 98.75 184 LEU A CA 1
ATOM 1400 C C . LEU A 1 184 ? 3.034 -5.397 8.148 1.00 98.75 184 LEU A C 1
ATOM 1402 O O . LEU A 1 184 ? 3.301 -5.635 9.327 1.00 98.75 184 LEU A O 1
ATOM 1406 N N . LEU A 1 185 ? 3.954 -4.965 7.279 1.00 98.25 185 LEU A N 1
ATOM 1407 C CA . LEU A 1 185 ? 5.350 -4.716 7.643 1.00 98.25 185 LEU A CA 1
ATOM 1408 C C . LEU A 1 185 ? 5.457 -3.642 8.734 1.00 98.25 185 LEU A C 1
ATOM 1410 O O . LEU A 1 185 ? 6.154 -3.842 9.728 1.00 98.25 185 LEU A O 1
ATOM 1414 N N . LYS A 1 186 ? 4.728 -2.519 8.615 1.00 97.50 186 LYS A N 1
ATOM 1415 C CA . LYS A 1 186 ? 4.724 -1.483 9.667 1.00 97.50 186 LYS A CA 1
ATOM 1416 C C . LYS A 1 186 ? 4.055 -1.912 10.961 1.00 97.50 186 LYS A C 1
ATOM 1418 O O . LYS A 1 186 ? 4.483 -1.423 12.004 1.00 97.50 186 LYS A O 1
ATOM 1423 N N . ALA A 1 187 ? 3.049 -2.779 10.899 1.00 98.06 187 ALA A N 1
ATOM 1424 C CA . ALA A 1 187 ? 2.395 -3.356 12.070 1.00 98.06 187 ALA A CA 1
ATOM 1425 C C . ALA A 1 187 ? 3.242 -4.456 12.746 1.00 98.06 187 ALA A C 1
ATOM 1427 O O . ALA A 1 187 ? 2.856 -4.982 13.790 1.00 98.06 187 ALA A O 1
ATOM 1428 N N . GLY A 1 188 ? 4.402 -4.804 12.173 1.00 97.50 188 GLY A N 1
ATOM 1429 C CA . GLY A 1 188 ? 5.311 -5.808 12.720 1.00 97.50 188 GLY A CA 1
ATOM 1430 C C . GLY A 1 188 ? 4.809 -7.241 12.548 1.00 97.50 188 GLY A C 1
ATOM 1431 O O . GLY A 1 188 ? 5.178 -8.105 13.343 1.00 97.50 188 GLY A O 1
ATOM 1432 N N . TRP A 1 189 ? 3.971 -7.497 11.535 1.00 98.50 189 TRP A N 1
ATOM 1433 C CA . TRP A 1 189 ? 3.411 -8.823 11.272 1.00 98.50 189 TRP A CA 1
ATOM 1434 C C . TRP A 1 189 ? 4.470 -9.930 11.150 1.00 98.50 189 TRP A C 1
ATOM 1436 O O . TRP A 1 189 ? 4.295 -10.937 11.831 1.00 98.50 189 TRP A O 1
ATOM 1446 N N . PRO A 1 190 ? 5.585 -9.777 10.398 1.00 97.50 190 PRO A N 1
ATOM 1447 C CA . PRO A 1 190 ? 6.559 -10.864 10.253 1.00 97.50 190 PRO A CA 1
ATOM 1448 C C . PRO A 1 190 ? 7.105 -11.381 11.589 1.00 97.50 190 PRO A C 1
ATOM 1450 O O . PRO A 1 190 ? 7.211 -12.586 11.793 1.00 97.50 190 PRO A O 1
ATOM 1453 N N . THR A 1 191 ? 7.382 -10.482 12.537 1.00 97.38 191 THR A N 1
ATOM 1454 C CA . THR A 1 191 ? 7.852 -10.856 13.879 1.00 97.38 191 THR A CA 1
ATOM 1455 C C . THR A 1 191 ? 6.774 -11.584 14.682 1.00 97.38 191 THR A C 1
ATOM 1457 O O . THR A 1 191 ? 7.079 -12.534 15.395 1.00 97.38 191 THR A O 1
ATOM 1460 N N . ILE A 1 192 ? 5.514 -11.153 14.570 1.00 97.81 192 ILE A N 1
ATOM 1461 C CA . ILE A 1 192 ? 4.378 -11.789 15.254 1.00 97.81 192 ILE A CA 1
ATOM 1462 C C . ILE A 1 192 ? 4.144 -13.192 14.682 1.00 97.81 192 ILE A C 1
ATOM 1464 O O . ILE A 1 192 ? 4.006 -14.145 15.444 1.00 97.81 192 ILE A O 1
ATOM 1468 N N . ALA A 1 193 ? 4.169 -13.325 13.355 1.00 97.25 193 ALA A N 1
ATOM 1469 C CA . ALA A 1 193 ? 3.994 -14.592 12.659 1.00 97.25 193 ALA A CA 1
ATOM 1470 C C . ALA A 1 193 ? 5.105 -15.595 12.992 1.00 97.25 193 ALA A C 1
ATOM 1472 O O . ALA A 1 193 ? 4.808 -16.742 13.311 1.00 97.25 193 ALA A O 1
ATOM 1473 N N . ALA A 1 194 ? 6.369 -15.153 13.003 1.00 95.94 194 ALA A N 1
ATOM 1474 C CA . ALA A 1 194 ? 7.512 -15.991 13.373 1.00 95.94 194 ALA A CA 1
ATOM 1475 C C . ALA A 1 194 ? 7.436 -16.506 14.823 1.00 95.94 194 ALA A C 1
ATOM 1477 O O . ALA A 1 194 ? 7.962 -17.572 15.131 1.00 95.94 194 ALA A O 1
ATOM 1478 N N . ALA A 1 195 ? 6.752 -15.779 15.712 1.00 95.81 195 ALA A N 1
ATOM 1479 C CA . ALA A 1 195 ? 6.463 -16.216 17.078 1.00 95.81 195 ALA A CA 1
ATOM 1480 C C . ALA A 1 195 ? 5.206 -17.112 17.188 1.00 95.81 195 ALA A C 1
ATOM 1482 O O . ALA A 1 195 ? 4.782 -17.439 18.297 1.00 95.81 195 ALA A O 1
ATOM 1483 N N . GLY A 1 196 ? 4.581 -17.482 16.064 1.00 94.75 196 GLY A N 1
ATOM 1484 C CA . GLY A 1 196 ? 3.342 -18.265 16.012 1.00 94.75 196 GLY A CA 1
ATOM 1485 C C . GLY A 1 196 ? 2.078 -17.470 16.360 1.00 94.75 196 GLY A C 1
ATOM 1486 O O . GLY A 1 196 ? 1.020 -18.062 16.580 1.00 94.75 196 GLY A O 1
ATOM 1487 N N . GLY A 1 197 ? 2.171 -16.139 16.439 1.00 96.56 197 GLY A N 1
ATOM 1488 C CA . GLY A 1 197 ? 1.052 -15.264 16.766 1.00 96.56 197 GLY A CA 1
ATOM 1489 C C . GLY A 1 197 ? 0.008 -15.214 15.639 1.00 96.56 197 GLY A C 1
ATOM 1490 O O . GLY A 1 197 ? 0.374 -15.139 14.464 1.00 96.56 197 GLY A O 1
ATOM 1491 N N . PRO A 1 198 ? -1.296 -15.236 15.962 1.00 97.69 198 PRO A N 1
ATOM 1492 C CA . PRO A 1 198 ? -2.361 -15.185 14.962 1.00 97.69 198 PRO A CA 1
ATOM 1493 C C . PRO A 1 198 ? -2.536 -13.787 14.343 1.00 97.69 198 PRO A C 1
ATOM 1495 O O . PRO A 1 198 ? -2.143 -12.775 14.930 1.00 97.69 198 PRO A O 1
ATOM 1498 N N . LEU A 1 199 ? -3.213 -13.715 13.194 1.00 98.56 199 LEU A N 1
ATOM 1499 C CA . LEU A 1 199 ? -3.727 -12.460 12.631 1.00 98.56 199 LEU A CA 1
ATOM 1500 C C . LEU A 1 199 ? -5.243 -12.502 12.504 1.00 98.56 199 LEU A C 1
ATOM 1502 O O . LEU A 1 199 ? -5.806 -13.510 12.079 1.00 98.56 199 LEU A O 1
ATOM 1506 N N . ILE A 1 200 ? -5.892 -11.387 12.829 1.00 98.25 200 ILE A N 1
ATOM 1507 C CA . ILE A 1 200 ? -7.326 -11.192 12.638 1.00 98.25 200 ILE A CA 1
ATOM 1508 C C . ILE A 1 200 ? -7.569 -9.942 11.800 1.00 98.25 200 ILE A C 1
ATOM 1510 O O . ILE A 1 200 ? -7.163 -8.847 12.191 1.00 98.25 200 ILE A O 1
ATOM 1514 N N . ASP A 1 201 ? -8.291 -10.108 10.695 1.00 97.44 201 ASP A N 1
ATOM 1515 C CA . ASP A 1 201 ? -8.894 -9.017 9.934 1.00 97.44 201 ASP A CA 1
ATOM 1516 C C . ASP A 1 201 ? -10.427 -9.073 10.075 1.00 97.44 201 ASP A C 1
ATOM 1518 O O . ASP A 1 201 ? -11.074 -9.901 9.427 1.00 97.44 201 ASP A O 1
ATOM 1522 N N . PRO A 1 202 ? -11.027 -8.252 10.959 1.00 95.06 202 PRO A N 1
ATOM 1523 C CA . PRO A 1 202 ? -12.456 -8.301 11.249 1.00 95.06 202 PRO A CA 1
ATOM 1524 C C . PRO A 1 202 ? -13.326 -7.565 10.218 1.00 95.06 202 PRO A C 1
ATOM 1526 O O . PRO A 1 202 ? -14.547 -7.561 10.378 1.00 95.06 202 PRO A O 1
ATOM 1529 N N . LEU A 1 203 ? -12.710 -6.910 9.226 1.00 93.19 203 LEU A N 1
ATOM 1530 C CA . LEU A 1 203 ? -13.355 -6.122 8.171 1.00 93.19 203 LEU A CA 1
ATOM 1531 C C . LEU A 1 203 ? -12.669 -6.440 6.833 1.00 93.19 203 LEU A C 1
ATOM 1533 O O . LEU A 1 203 ? -12.106 -5.563 6.170 1.00 93.19 203 LEU A O 1
ATOM 1537 N N . CYS A 1 204 ? -12.642 -7.728 6.483 1.00 93.50 204 CYS A N 1
ATOM 1538 C CA . CYS A 1 204 ? -11.671 -8.244 5.527 1.00 93.50 204 CYS A CA 1
ATOM 1539 C C . CYS A 1 204 ? -11.916 -7.831 4.074 1.00 93.50 204 CYS A C 1
ATOM 1541 O O . CYS A 1 204 ? -10.993 -7.914 3.253 1.00 93.50 204 CYS A O 1
ATOM 1543 N N . GLY A 1 205 ? -13.128 -7.392 3.715 1.00 93.38 205 GLY A N 1
ATOM 1544 C CA . GLY A 1 205 ? -13.450 -6.970 2.356 1.00 93.38 205 GLY A CA 1
ATOM 1545 C C . GLY A 1 205 ? -13.104 -8.051 1.327 1.00 93.38 205 GLY A C 1
ATOM 1546 O O . GLY A 1 205 ? -13.676 -9.129 1.317 1.00 93.38 205 GLY A O 1
ATOM 1547 N N . SER A 1 206 ? -12.126 -7.786 0.456 1.00 93.88 206 SER A N 1
ATOM 1548 C CA . SER A 1 206 ? -11.654 -8.764 -0.548 1.00 93.88 206 SER A CA 1
ATOM 1549 C C . SER A 1 206 ? -10.591 -9.752 -0.040 1.00 93.88 206 SER A C 1
ATOM 1551 O O . SER A 1 206 ? -10.065 -10.535 -0.831 1.00 93.88 206 SER A O 1
ATOM 1553 N N . GLY A 1 207 ? -10.243 -9.716 1.251 1.00 95.75 207 GLY A N 1
ATOM 1554 C CA . GLY A 1 207 ? -9.241 -10.587 1.873 1.00 95.75 207 GLY A CA 1
ATOM 1555 C C . GLY A 1 207 ? -7.790 -10.165 1.651 1.00 95.75 207 GLY A C 1
ATOM 1556 O O . GLY A 1 207 ? -6.885 -10.963 1.851 1.00 95.75 207 GLY A O 1
ATOM 1557 N N . THR A 1 208 ? -7.538 -8.933 1.207 1.00 97.25 208 THR A N 1
ATOM 1558 C CA . THR A 1 208 ? -6.189 -8.540 0.760 1.00 97.25 208 THR A CA 1
ATOM 1559 C C . THR A 1 208 ? -5.157 -8.605 1.889 1.00 97.25 208 THR A C 1
ATOM 1561 O O . THR A 1 208 ? -4.085 -9.167 1.700 1.00 97.25 208 THR A O 1
ATOM 1564 N N . LEU A 1 209 ? -5.479 -8.065 3.070 1.00 97.94 209 LEU A N 1
ATOM 1565 C CA . LEU A 1 209 ? -4.565 -8.075 4.217 1.00 97.94 209 LEU A CA 1
ATOM 1566 C C . LEU A 1 209 ? -4.261 -9.504 4.677 1.00 97.94 209 LEU A C 1
ATOM 1568 O O . LEU A 1 209 ? -3.102 -9.838 4.892 1.00 97.94 209 LEU A O 1
ATOM 1572 N N . VAL A 1 210 ? -5.280 -10.361 4.782 1.00 98.12 210 VAL A N 1
ATOM 1573 C CA . VAL A 1 210 ? -5.084 -11.734 5.266 1.00 98.12 210 VAL A CA 1
ATOM 1574 C C . VAL A 1 210 ? -4.312 -12.608 4.269 1.00 98.12 210 VAL A C 1
ATOM 1576 O O . VAL A 1 210 ? -3.507 -13.435 4.686 1.00 98.12 210 VAL A O 1
ATOM 1579 N N . ILE A 1 211 ? -4.493 -12.398 2.959 1.00 98.56 211 ILE A N 1
ATOM 1580 C CA . ILE A 1 211 ? -3.750 -13.127 1.919 1.00 98.56 211 ILE A CA 1
ATOM 1581 C C . ILE A 1 211 ? -2.282 -12.691 1.901 1.00 98.56 211 ILE A C 1
ATOM 1583 O O . ILE A 1 211 ? -1.397 -13.544 1.941 1.00 98.56 211 ILE A O 1
ATOM 1587 N N . GLU A 1 212 ? -1.997 -11.384 1.915 1.00 98.69 212 GLU A N 1
ATOM 1588 C CA . GLU A 1 212 ? -0.609 -10.904 1.988 1.00 98.69 212 GLU A CA 1
ATOM 1589 C C . GLU A 1 212 ? 0.068 -11.340 3.296 1.00 98.69 212 GLU A C 1
ATOM 1591 O O . GLU A 1 212 ? 1.246 -11.694 3.291 1.00 98.69 212 GLU A O 1
ATOM 1596 N N . ALA A 1 213 ? -0.673 -11.388 4.408 1.00 98.69 213 ALA A N 1
ATOM 1597 C CA . ALA A 1 213 ? -0.173 -11.907 5.676 1.00 98.69 213 ALA A CA 1
ATOM 1598 C C . ALA A 1 213 ? 0.204 -13.392 5.589 1.00 98.69 213 ALA A C 1
ATOM 1600 O O . ALA A 1 213 ? 1.270 -13.771 6.082 1.00 98.69 213 ALA A O 1
ATOM 1601 N N . ALA A 1 214 ? -0.631 -14.208 4.934 1.00 98.56 214 ALA A N 1
ATOM 1602 C CA . ALA A 1 214 ? -0.346 -15.615 4.671 1.00 98.56 214 ALA A CA 1
ATOM 1603 C C . ALA A 1 214 ? 0.914 -15.779 3.821 1.00 98.56 214 ALA A C 1
ATOM 1605 O O . ALA A 1 214 ? 1.795 -16.554 4.174 1.00 98.56 214 ALA A O 1
ATOM 1606 N N . TRP A 1 215 ? 1.039 -15.006 2.742 1.00 98.38 215 TRP A N 1
ATOM 1607 C CA . TRP A 1 215 ? 2.202 -15.063 1.859 1.00 98.38 215 TRP A CA 1
ATOM 1608 C C . TRP A 1 215 ? 3.493 -14.576 2.517 1.00 98.38 215 TRP A C 1
ATOM 1610 O O . TRP A 1 215 ? 4.561 -15.096 2.207 1.00 98.38 215 TRP A O 1
ATOM 1620 N N . MET A 1 216 ? 3.420 -13.600 3.427 1.00 98.44 216 MET A N 1
ATOM 1621 C CA . MET A 1 216 ? 4.571 -13.180 4.231 1.00 98.44 216 MET A CA 1
ATOM 1622 C C . MET A 1 216 ? 5.013 -14.266 5.208 1.00 98.44 216 MET A C 1
ATOM 1624 O O . MET A 1 216 ? 6.198 -14.570 5.274 1.00 98.44 216 MET A O 1
ATOM 1628 N N . ALA A 1 217 ? 4.071 -14.842 5.959 1.00 98.06 217 ALA A N 1
ATOM 1629 C CA . ALA A 1 217 ? 4.373 -15.873 6.949 1.00 98.06 217 ALA A CA 1
ATOM 1630 C C . ALA A 1 217 ? 4.806 -17.197 6.300 1.00 98.06 217 ALA A C 1
ATOM 1632 O O . ALA A 1 217 ? 5.631 -17.916 6.851 1.00 98.06 217 ALA A O 1
ATOM 1633 N N . GLY A 1 218 ? 4.256 -17.498 5.123 1.00 97.62 218 GLY A N 1
ATOM 1634 C CA . GLY A 1 218 ? 4.527 -18.709 4.360 1.00 97.62 218 GLY A CA 1
ATOM 1635 C C . GLY A 1 218 ? 5.697 -18.611 3.389 1.00 97.62 218 GLY A C 1
ATOM 1636 O O . GLY A 1 218 ? 5.820 -19.477 2.532 1.00 97.62 218 GLY A O 1
ATOM 1637 N N . ASP A 1 219 ? 6.495 -17.543 3.473 1.00 97.56 219 ASP A N 1
ATOM 1638 C CA . ASP A 1 219 ? 7.628 -17.260 2.583 1.00 97.56 219 ASP A CA 1
ATOM 1639 C C . ASP A 1 219 ? 7.310 -17.410 1.078 1.00 97.56 219 ASP A C 1
ATOM 1641 O O . ASP A 1 219 ? 8.136 -17.816 0.263 1.00 97.56 219 ASP A O 1
ATOM 1645 N N . HIS A 1 220 ? 6.078 -17.068 0.695 1.00 98.06 220 HIS A N 1
ATOM 1646 C CA . HIS A 1 220 ? 5.609 -17.134 -0.684 1.00 98.06 220 HIS A CA 1
ATOM 1647 C C . HIS A 1 220 ? 6.002 -15.848 -1.417 1.00 98.06 220 HIS A C 1
ATOM 1649 O O . HIS A 1 220 ? 5.598 -14.744 -1.018 1.00 98.06 220 HIS A O 1
ATOM 1655 N N . ALA A 1 221 ? 6.753 -15.979 -2.513 1.00 98.31 221 ALA A N 1
ATOM 1656 C CA . ALA A 1 221 ? 7.146 -14.846 -3.345 1.00 98.31 221 ALA A CA 1
ATOM 1657 C C . ALA A 1 221 ? 5.907 -14.180 -3.988 1.00 98.31 221 ALA A C 1
ATOM 1659 O O . ALA A 1 221 ? 5.096 -14.869 -4.611 1.00 98.31 221 ALA A O 1
ATOM 1660 N N . PRO A 1 222 ? 5.717 -12.851 -3.876 1.00 98.00 222 PRO A N 1
ATOM 1661 C CA . PRO A 1 222 ? 4.540 -12.166 -4.420 1.00 98.00 222 PRO A CA 1
ATOM 1662 C C . PRO A 1 222 ? 4.417 -12.273 -5.947 1.00 98.00 222 PRO A C 1
ATOM 1664 O O . PRO A 1 222 ? 3.314 -12.153 -6.482 1.00 98.00 222 PRO A O 1
ATOM 1667 N N . GLY A 1 223 ? 5.530 -12.488 -6.654 1.00 97.62 223 GLY A N 1
ATOM 1668 C CA . GLY A 1 223 ? 5.556 -12.626 -8.107 1.00 97.62 223 GLY A CA 1
ATOM 1669 C C . GLY A 1 223 ? 5.242 -14.026 -8.643 1.00 97.62 223 GLY A C 1
ATOM 1670 O O . GLY A 1 223 ? 5.089 -14.161 -9.852 1.00 97.62 223 GLY A O 1
ATOM 1671 N N . LEU A 1 224 ? 5.131 -15.054 -7.794 1.00 96.81 224 LEU A N 1
ATOM 1672 C CA . LEU A 1 224 ? 5.130 -16.458 -8.234 1.00 96.81 224 LEU A CA 1
ATOM 1673 C C . LEU A 1 224 ? 3.934 -16.833 -9.129 1.00 96.81 224 LEU A C 1
ATOM 1675 O O . LEU A 1 224 ? 4.069 -17.630 -10.048 1.00 96.81 224 LEU A O 1
ATOM 1679 N N . LEU A 1 225 ? 2.767 -16.218 -8.902 1.00 96.56 225 LEU A N 1
ATOM 1680 C CA . LEU A 1 225 ? 1.551 -16.471 -9.691 1.00 96.56 225 LEU A CA 1
ATOM 1681 C C . LEU A 1 225 ? 1.447 -15.607 -10.960 1.00 96.56 225 LEU A C 1
ATOM 1683 O O . LEU A 1 225 ? 0.445 -15.674 -11.678 1.00 96.56 225 LEU A O 1
ATOM 1687 N N . ARG A 1 226 ? 2.443 -14.760 -11.244 1.00 95.56 226 ARG A N 1
ATOM 1688 C CA . ARG A 1 226 ? 2.437 -13.901 -12.433 1.00 95.56 226 ARG A CA 1
ATOM 1689 C C . ARG A 1 226 ? 2.891 -14.692 -13.654 1.00 95.56 226 ARG A C 1
ATOM 1691 O O . ARG A 1 226 ? 3.959 -15.292 -13.655 1.00 95.56 226 ARG A O 1
ATOM 1698 N N . SER A 1 227 ? 2.106 -14.620 -14.725 1.00 89.75 227 SER A N 1
ATOM 1699 C CA . SER A 1 227 ? 2.380 -15.334 -15.978 1.00 89.75 227 SER A CA 1
ATOM 1700 C C . SER A 1 227 ? 3.225 -14.552 -16.988 1.00 89.75 227 SER A C 1
ATOM 1702 O O . SER A 1 227 ? 3.729 -15.143 -17.937 1.00 89.75 227 SER A O 1
ATOM 1704 N N . HIS A 1 228 ? 3.370 -13.235 -16.819 1.00 92.00 228 HIS A N 1
ATOM 1705 C CA . HIS A 1 228 ? 4.069 -12.365 -17.765 1.00 92.00 228 HIS A CA 1
ATOM 1706 C C . HIS A 1 228 ? 4.888 -11.295 -17.035 1.00 92.00 228 HIS A C 1
ATOM 1708 O O . HIS A 1 228 ? 4.457 -10.756 -16.008 1.00 92.00 228 HIS A O 1
ATOM 1714 N N . TRP A 1 229 ? 6.054 -10.976 -17.598 1.00 97.25 229 TRP A N 1
ATOM 1715 C CA . TRP A 1 229 ? 7.020 -10.022 -17.064 1.00 97.25 229 TRP A CA 1
ATOM 1716 C C . TRP A 1 229 ? 7.495 -9.067 -18.153 1.00 97.25 229 TRP A C 1
ATOM 1718 O O . TRP A 1 229 ? 7.531 -9.413 -19.329 1.00 97.25 229 TRP A O 1
ATOM 1728 N N . GLY A 1 230 ? 7.920 -7.867 -17.760 1.00 96.88 230 GLY A N 1
ATOM 1729 C CA . GLY A 1 230 ? 8.370 -6.848 -18.714 1.00 96.88 230 GLY A CA 1
ATOM 1730 C C . GLY A 1 230 ? 9.701 -7.173 -19.399 1.00 96.88 230 GLY A C 1
ATOM 1731 O O . GLY A 1 230 ? 10.052 -6.547 -20.391 1.00 96.88 230 GLY A O 1
ATOM 1732 N N . PHE A 1 231 ? 10.422 -8.179 -18.898 1.00 97.31 231 PHE A N 1
ATOM 1733 C CA . PHE A 1 231 ? 11.601 -8.746 -19.550 1.00 97.31 231 PHE A CA 1
ATOM 1734 C C . PHE A 1 231 ? 11.295 -9.957 -20.445 1.00 97.31 231 PHE A C 1
ATOM 1736 O O . PHE A 1 231 ? 12.225 -10.487 -21.042 1.00 97.31 231 PHE A O 1
ATOM 1743 N N . SER A 1 232 ? 10.046 -10.434 -20.537 1.00 92.50 232 SER A N 1
ATOM 1744 C CA . SER A 1 232 ? 9.729 -11.684 -21.249 1.00 92.50 232 SER A CA 1
ATOM 1745 C C . SER A 1 232 ? 10.086 -11.649 -22.741 1.00 92.50 232 SER A C 1
ATOM 1747 O O . SER A 1 232 ? 10.498 -12.679 -23.266 1.00 92.50 232 SER A O 1
ATOM 1749 N N . GLY A 1 233 ? 9.962 -10.492 -23.401 1.00 95.38 233 GLY A N 1
ATOM 1750 C CA . GLY A 1 233 ? 10.368 -10.290 -24.799 1.00 95.38 233 GLY A CA 1
ATOM 1751 C C . GLY A 1 233 ? 11.631 -9.431 -24.969 1.00 95.38 233 GLY A C 1
ATOM 1752 O O . GLY A 1 233 ? 11.990 -9.070 -26.087 1.00 95.38 233 GLY A O 1
ATOM 1753 N N . TRP A 1 234 ? 12.318 -9.089 -23.873 1.00 97.94 234 TRP A N 1
ATOM 1754 C CA . TRP A 1 234 ? 13.547 -8.296 -23.911 1.00 97.94 234 TRP A CA 1
ATOM 1755 C C . TRP A 1 234 ? 14.738 -9.161 -24.341 1.00 97.94 234 TRP A C 1
ATOM 1757 O O . TRP A 1 234 ? 15.028 -10.179 -23.714 1.00 97.94 234 TRP A O 1
ATOM 1767 N N . LEU A 1 235 ? 15.492 -8.717 -25.353 1.00 97.81 235 LEU A N 1
ATOM 1768 C CA . LEU A 1 235 ? 16.646 -9.459 -25.884 1.00 97.81 235 LEU A CA 1
ATOM 1769 C C . LEU A 1 235 ? 17.779 -9.676 -24.866 1.00 97.81 235 LEU A C 1
ATOM 1771 O O . LEU A 1 235 ? 18.544 -10.629 -24.992 1.00 97.81 235 LEU A O 1
ATOM 1775 N N . GLY A 1 236 ? 17.873 -8.834 -23.833 1.00 96.50 236 GLY A N 1
ATOM 1776 C CA . GLY A 1 236 ? 18.842 -8.996 -22.743 1.00 96.50 236 GLY A CA 1
ATOM 1777 C C . GLY A 1 236 ? 18.386 -9.938 -21.622 1.00 96.50 236 GLY A C 1
ATOM 1778 O O . GLY A 1 236 ? 19.074 -10.056 -20.606 1.00 96.50 236 GLY A O 1
ATOM 1779 N N . HIS A 1 237 ? 17.230 -10.595 -21.763 1.00 97.69 237 HIS A N 1
ATOM 1780 C CA . HIS A 1 237 ? 16.755 -11.561 -20.780 1.00 97.69 237 HIS A CA 1
ATOM 1781 C C . HIS A 1 237 ? 17.668 -12.793 -20.707 1.00 97.69 237 HIS A C 1
ATOM 1783 O O . HIS A 1 237 ? 18.065 -13.354 -21.725 1.00 97.69 237 HIS A O 1
ATOM 1789 N N . ILE A 1 238 ? 17.968 -13.250 -19.486 1.00 97.62 238 ILE A N 1
ATOM 1790 C CA . ILE A 1 238 ? 18.750 -14.470 -19.242 1.00 97.62 238 ILE A CA 1
ATOM 1791 C C . ILE A 1 238 ? 17.850 -15.519 -18.563 1.00 97.62 238 ILE A C 1
ATOM 1793 O O . ILE A 1 238 ? 17.756 -15.528 -17.328 1.00 97.62 238 ILE A O 1
ATOM 1797 N N . PRO A 1 239 ? 17.224 -16.441 -19.328 1.00 97.31 239 PRO A N 1
ATOM 1798 C CA . PRO A 1 239 ? 16.268 -17.416 -18.792 1.00 97.31 239 PRO A CA 1
ATOM 1799 C C . PRO A 1 239 ? 16.836 -18.297 -17.676 1.00 97.31 239 PRO A C 1
ATOM 1801 O O . PRO A 1 239 ? 16.143 -18.618 -16.715 1.00 97.31 239 PRO A O 1
ATOM 1804 N N . ALA A 1 240 ? 18.121 -18.653 -17.756 1.00 98.06 240 ALA A N 1
ATOM 1805 C CA . ALA A 1 240 ? 18.771 -19.499 -16.758 1.00 98.06 240 ALA A CA 1
ATOM 1806 C C . ALA A 1 240 ? 18.832 -18.855 -15.358 1.00 98.06 240 ALA A C 1
ATOM 1808 O O . ALA A 1 240 ? 18.720 -19.566 -14.360 1.00 98.06 240 ALA A O 1
ATOM 1809 N N . LEU A 1 241 ? 18.994 -17.526 -15.267 1.00 97.75 241 LEU A N 1
ATOM 1810 C CA . LEU A 1 241 ? 18.968 -16.814 -13.981 1.00 97.75 241 LEU A CA 1
ATOM 1811 C C . LEU A 1 241 ? 17.550 -16.786 -13.409 1.00 97.75 241 LEU A C 1
ATOM 1813 O O . LEU A 1 241 ? 17.354 -17.030 -12.223 1.00 97.75 241 LEU A O 1
ATOM 1817 N N . TRP A 1 242 ? 16.562 -16.525 -14.264 1.00 98.06 242 TRP A N 1
ATOM 1818 C CA . TRP A 1 242 ? 15.161 -16.466 -13.860 1.00 98.06 242 TRP A CA 1
ATOM 1819 C C . TRP A 1 242 ? 14.635 -17.818 -13.372 1.00 98.06 242 TRP A C 1
ATOM 1821 O O . TRP A 1 242 ? 14.067 -17.897 -12.286 1.00 98.06 242 TRP A O 1
ATOM 1831 N N . ASN A 1 243 ? 14.898 -18.894 -14.117 1.00 97.88 243 ASN A N 1
ATOM 1832 C CA . ASN A 1 243 ? 14.455 -20.238 -13.746 1.00 97.88 243 ASN A CA 1
ATOM 1833 C C . ASN A 1 243 ? 15.031 -20.684 -12.396 1.00 97.88 243 ASN A C 1
ATOM 1835 O O . ASN A 1 243 ? 14.325 -21.309 -11.613 1.00 97.88 243 ASN A O 1
ATOM 1839 N N . ARG A 1 244 ? 16.278 -20.307 -12.082 1.00 98.19 244 ARG A N 1
ATOM 1840 C CA . ARG A 1 244 ? 16.882 -20.577 -10.769 1.00 98.19 244 ARG A CA 1
ATOM 1841 C C . ARG A 1 244 ? 16.125 -19.883 -9.634 1.00 98.19 244 ARG A C 1
ATOM 1843 O O . ARG A 1 244 ? 15.890 -20.499 -8.601 1.00 98.19 244 ARG A O 1
ATOM 1850 N N . LEU A 1 245 ? 15.736 -18.622 -9.832 1.00 98.38 245 LEU A N 1
ATOM 1851 C CA . LEU A 1 245 ? 14.967 -17.858 -8.845 1.00 98.38 245 LEU A CA 1
ATOM 1852 C C . LEU A 1 245 ? 13.557 -18.421 -8.647 1.00 98.38 245 LEU A C 1
ATOM 1854 O O . LEU A 1 245 ? 13.059 -18.405 -7.525 1.00 98.38 245 LEU A O 1
ATOM 1858 N N . LEU A 1 246 ? 12.926 -18.929 -9.712 1.00 98.31 246 LEU A N 1
ATOM 1859 C CA . LEU A 1 246 ? 11.644 -19.627 -9.608 1.00 98.31 246 LEU A CA 1
ATOM 1860 C C . LEU A 1 246 ? 11.777 -20.914 -8.789 1.00 98.31 246 LEU A C 1
ATOM 1862 O O . LEU A 1 246 ? 11.012 -21.098 -7.850 1.00 98.31 246 LEU A O 1
ATOM 1866 N N . THR A 1 247 ? 12.790 -21.743 -9.068 1.00 98.31 247 THR A N 1
ATOM 1867 C CA . THR A 1 247 ? 13.064 -22.951 -8.273 1.00 98.31 247 THR A CA 1
ATOM 1868 C C . THR A 1 247 ? 13.299 -22.620 -6.798 1.00 98.31 247 THR A C 1
ATOM 1870 O O . THR A 1 247 ? 12.674 -23.231 -5.938 1.00 98.31 247 THR A O 1
ATOM 1873 N N . GLU A 1 248 ? 14.120 -21.610 -6.494 1.00 98.31 248 GLU A N 1
ATOM 1874 C CA . GLU A 1 248 ? 14.331 -21.153 -5.112 1.00 98.31 248 GLU A CA 1
ATOM 1875 C C . GLU A 1 248 ? 13.012 -20.726 -4.442 1.00 98.31 248 GLU A C 1
ATOM 1877 O O . GLU A 1 248 ? 12.764 -21.046 -3.280 1.00 98.31 248 GLU A O 1
ATOM 1882 N N . ALA A 1 249 ? 12.157 -19.991 -5.159 1.00 98.25 249 ALA A N 1
ATOM 1883 C CA . ALA A 1 249 ? 10.888 -19.518 -4.621 1.00 98.25 249 ALA A CA 1
ATOM 1884 C C . ALA A 1 249 ? 9.883 -20.648 -4.373 1.00 98.25 249 ALA A C 1
ATOM 1886 O O . ALA A 1 249 ? 9.206 -20.623 -3.344 1.00 98.25 249 ALA A O 1
ATOM 1887 N N . ASP A 1 250 ? 9.818 -21.646 -5.253 1.00 97.31 250 ASP A N 1
ATOM 1888 C CA . ASP A 1 250 ? 8.984 -22.833 -5.061 1.00 97.31 250 ASP A CA 1
ATOM 1889 C C . ASP A 1 250 ? 9.445 -23.651 -3.842 1.00 97.31 250 ASP A C 1
ATOM 1891 O O . ASP A 1 250 ? 8.624 -24.035 -3.006 1.00 97.31 250 ASP A O 1
ATOM 1895 N N . GLU A 1 251 ? 10.757 -23.859 -3.687 1.00 97.44 251 GLU A N 1
ATOM 1896 C CA . GLU A 1 251 ? 11.343 -24.567 -2.539 1.00 97.44 251 GLU A CA 1
ATOM 1897 C C . GLU A 1 251 ? 11.050 -23.850 -1.213 1.00 97.44 251 GLU A C 1
ATOM 1899 O O . GLU A 1 251 ? 10.596 -24.470 -0.246 1.00 97.44 251 GLU A O 1
ATOM 1904 N N . ARG A 1 252 ? 11.252 -22.527 -1.171 1.00 97.62 252 ARG A N 1
ATOM 1905 C CA . ARG A 1 252 ? 10.952 -21.694 0.006 1.00 97.62 252 ARG A CA 1
ATOM 1906 C C . ARG A 1 252 ? 9.468 -21.707 0.354 1.00 97.62 252 ARG A C 1
ATOM 1908 O O . ARG A 1 252 ? 9.116 -21.892 1.518 1.00 97.62 252 ARG A O 1
ATOM 1915 N N . CYS A 1 253 ? 8.604 -21.593 -0.652 1.00 96.19 253 CYS A N 1
ATOM 1916 C CA . CYS A 1 253 ? 7.155 -21.652 -0.490 1.00 96.19 253 CYS A CA 1
ATOM 1917 C C . CYS A 1 253 ? 6.703 -23.002 0.094 1.00 96.19 253 CYS A C 1
ATOM 1919 O O . CYS A 1 253 ? 5.905 -23.032 1.032 1.00 96.19 253 CYS A O 1
ATOM 1921 N N . ALA A 1 254 ? 7.244 -24.121 -0.399 1.00 94.62 254 ALA A N 1
ATOM 1922 C CA . ALA A 1 254 ? 6.898 -25.456 0.090 1.00 94.62 254 ALA A CA 1
ATOM 1923 C C . ALA A 1 254 ? 7.220 -25.643 1.585 1.00 94.62 254 ALA A C 1
ATOM 1925 O O . ALA A 1 254 ? 6.432 -26.241 2.319 1.00 94.62 254 ALA A O 1
ATOM 1926 N N . VAL A 1 255 ? 8.349 -25.096 2.051 1.00 95.50 255 VAL A N 1
ATOM 1927 C CA . VAL A 1 255 ? 8.733 -25.119 3.473 1.00 95.50 255 VAL A CA 1
ATOM 1928 C C . VAL A 1 255 ? 7.906 -24.122 4.290 1.00 95.50 255 VAL A C 1
ATOM 1930 O O . VAL A 1 255 ? 7.404 -24.455 5.366 1.00 95.50 255 VAL A O 1
ATOM 1933 N N . GLY A 1 256 ? 7.746 -22.896 3.793 1.00 95.19 256 GLY A N 1
ATOM 1934 C CA . GLY A 1 256 ? 7.085 -21.811 4.511 1.00 95.19 256 GLY A CA 1
AT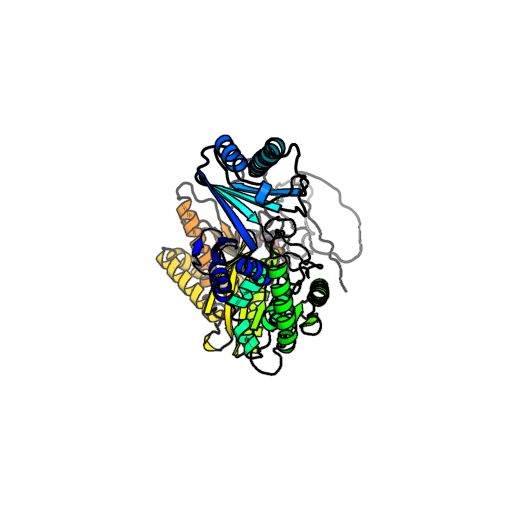OM 1935 C C . GLY A 1 256 ? 5.589 -22.047 4.725 1.00 95.19 256 GLY A C 1
ATOM 1936 O O . GLY A 1 256 ? 5.062 -21.691 5.778 1.00 95.19 256 GLY A O 1
ATOM 1937 N N . GLN A 1 257 ? 4.897 -22.726 3.806 1.00 92.69 257 GLN A N 1
ATOM 1938 C CA . GLN A 1 257 ? 3.463 -23.024 3.931 1.00 92.69 257 GLN A CA 1
ATOM 1939 C C . GLN A 1 257 ? 3.086 -23.728 5.246 1.00 92.69 257 GLN A C 1
ATOM 1941 O O . GLN A 1 257 ? 1.983 -23.527 5.762 1.00 92.69 257 GLN A O 1
ATOM 1946 N N . THR A 1 258 ? 3.981 -24.533 5.828 1.00 91.38 258 THR A N 1
ATOM 1947 C CA . THR A 1 258 ? 3.712 -25.202 7.110 1.00 91.38 258 THR A CA 1
ATOM 1948 C C . THR A 1 258 ? 3.876 -24.285 8.322 1.00 91.38 258 THR A C 1
ATOM 1950 O O . THR A 1 258 ? 3.436 -24.654 9.406 1.00 91.38 258 THR A O 1
ATOM 1953 N N . GLN A 1 259 ? 4.492 -23.113 8.148 1.00 93.25 259 GLN A N 1
ATOM 1954 C CA . GLN A 1 259 ? 4.772 -22.126 9.197 1.00 93.25 259 GLN A CA 1
ATOM 1955 C C . GLN A 1 259 ? 3.689 -21.044 9.309 1.00 93.25 259 GLN A C 1
ATOM 1957 O O . GLN A 1 259 ? 3.735 -20.225 10.224 1.00 93.25 259 GLN A O 1
ATOM 1962 N N . ILE A 1 260 ? 2.711 -21.024 8.395 1.00 96.62 260 ILE A N 1
ATOM 1963 C CA . ILE A 1 260 ? 1.636 -20.027 8.411 1.00 96.62 260 ILE A CA 1
ATOM 1964 C C . ILE A 1 260 ? 0.816 -20.192 9.707 1.00 96.62 260 ILE A C 1
ATOM 1966 O O . ILE A 1 260 ? 0.210 -21.252 9.905 1.00 96.62 260 ILE A O 1
ATOM 1970 N N . PRO A 1 261 ? 0.773 -19.171 10.589 1.00 95.81 261 PRO A N 1
ATOM 1971 C CA . PRO A 1 261 ? 0.011 -19.230 11.832 1.00 95.81 261 PRO A CA 1
ATOM 1972 C C . PRO A 1 261 ? -1.493 -19.127 11.552 1.00 95.81 261 PRO A C 1
ATOM 1974 O O . PRO A 1 261 ? -1.939 -18.998 10.414 1.00 95.81 261 PRO A O 1
ATOM 1977 N N . LEU A 1 262 ? -2.311 -19.158 12.605 1.00 96.38 262 LEU A N 1
ATOM 1978 C CA . LEU A 1 262 ? -3.755 -19.003 12.454 1.00 96.38 262 LEU A CA 1
ATOM 1979 C C . LEU A 1 262 ? -4.111 -17.615 11.897 1.00 96.38 262 LEU A C 1
ATOM 1981 O O . LEU A 1 262 ? -3.854 -16.592 12.534 1.00 96.38 262 LEU A O 1
ATOM 1985 N N . LEU A 1 263 ? -4.781 -17.600 10.746 1.00 98.19 263 LEU A N 1
ATOM 1986 C CA . LEU A 1 263 ? -5.314 -16.396 10.120 1.00 98.19 263 LEU A CA 1
ATOM 1987 C C . LEU A 1 263 ? -6.841 -16.431 10.146 1.00 98.19 263 LEU A C 1
ATOM 1989 O O . LEU A 1 263 ? -7.462 -17.393 9.686 1.00 98.19 263 LEU A O 1
ATOM 1993 N N . LEU A 1 264 ? -7.446 -15.381 10.692 1.00 97.69 264 LEU A N 1
ATOM 1994 C CA . LEU A 1 264 ? -8.891 -15.225 10.810 1.00 97.69 264 LEU A CA 1
ATOM 1995 C C . LEU A 1 264 ? -9.324 -13.998 10.009 1.00 97.69 264 LEU A C 1
ATOM 1997 O O . LEU A 1 264 ? -8.804 -12.903 10.210 1.00 97.69 264 LEU A O 1
ATOM 2001 N N . ALA A 1 265 ? -10.292 -14.175 9.122 1.00 97.31 265 ALA A N 1
ATOM 2002 C CA . ALA A 1 265 ? -10.880 -13.096 8.345 1.00 97.31 265 ALA A CA 1
ATOM 2003 C C . ALA A 1 265 ? -12.394 -13.114 8.520 1.00 97.31 265 ALA A C 1
ATOM 2005 O O . ALA A 1 265 ? -13.026 -14.168 8.422 1.00 97.31 265 ALA A O 1
ATOM 2006 N N . SER A 1 266 ? -12.991 -11.955 8.764 1.00 96.31 266 SER A N 1
ATOM 2007 C CA . SER A 1 266 ? -14.440 -11.840 8.778 1.00 96.31 266 SER A CA 1
ATOM 2008 C C . SER A 1 266 ? -14.934 -10.556 8.151 1.00 96.31 266 SER A C 1
ATOM 2010 O O . SER A 1 266 ? -14.248 -9.540 8.159 1.00 96.31 266 SER A O 1
ATOM 2012 N N . ASP A 1 267 ? -16.161 -10.614 7.652 1.00 94.00 267 ASP A N 1
ATOM 2013 C CA . ASP A 1 267 ? -16.915 -9.440 7.240 1.00 94.00 267 ASP A CA 1
ATOM 2014 C C . ASP A 1 267 ? -18.410 -9.684 7.486 1.00 94.00 267 ASP A C 1
ATOM 2016 O O . ASP A 1 267 ? -18.887 -10.827 7.479 1.00 94.00 267 ASP A O 1
ATOM 2020 N N . HIS A 1 268 ? -19.159 -8.609 7.702 1.00 91.12 268 HIS A N 1
ATOM 2021 C CA . HIS A 1 268 ? -20.613 -8.656 7.783 1.00 91.12 268 HIS A CA 1
ATOM 2022 C C . HIS A 1 268 ? -21.254 -8.881 6.401 1.00 91.12 268 HIS A C 1
ATOM 2024 O O . HIS A 1 268 ? -22.286 -9.567 6.296 1.00 91.12 268 HIS A O 1
ATOM 2030 N N . ASP A 1 269 ? -20.620 -8.357 5.340 1.00 91.62 269 ASP A N 1
ATOM 2031 C CA . ASP A 1 269 ? -21.106 -8.439 3.966 1.00 91.62 269 ASP A CA 1
ATOM 2032 C C . ASP A 1 269 ? -20.805 -9.830 3.374 1.00 91.62 269 ASP A C 1
ATOM 2034 O O . ASP A 1 269 ? -19.640 -10.195 3.174 1.00 91.62 269 ASP A O 1
ATOM 2038 N N . PRO A 1 270 ? -21.829 -10.629 3.014 1.00 94.06 270 PRO A N 1
ATOM 2039 C CA . PRO A 1 270 ? -21.614 -11.920 2.367 1.00 94.06 270 PRO A CA 1
ATOM 2040 C C . PRO A 1 270 ? -20.847 -11.824 1.035 1.00 94.06 270 PRO A C 1
ATOM 2042 O O . PRO A 1 270 ? -20.204 -12.801 0.640 1.00 94.06 270 PRO A O 1
ATOM 2045 N N . LYS A 1 271 ? -20.884 -10.683 0.329 1.00 93.00 271 LYS A N 1
ATOM 2046 C CA . LYS A 1 271 ? -20.099 -10.481 -0.901 1.00 93.00 271 LYS A CA 1
ATOM 2047 C C . LYS A 1 271 ? -18.606 -10.379 -0.605 1.00 93.00 271 LYS A C 1
ATOM 2049 O O . LYS A 1 271 ? -17.822 -10.973 -1.343 1.00 93.00 271 LYS A O 1
ATOM 2054 N N . ALA A 1 272 ? -18.230 -9.684 0.468 1.00 92.94 272 ALA A N 1
ATOM 2055 C CA . ALA A 1 272 ? -16.851 -9.593 0.937 1.00 92.94 272 ALA A CA 1
ATOM 2056 C C . ALA A 1 272 ? -16.310 -10.981 1.311 1.00 92.94 272 ALA A C 1
ATOM 2058 O O . ALA A 1 272 ? -15.342 -11.444 0.715 1.00 92.94 272 ALA A O 1
ATOM 2059 N N . VAL A 1 273 ? -17.030 -11.721 2.161 1.00 95.94 273 VAL A N 1
ATOM 2060 C CA . VAL A 1 273 ? -16.678 -13.105 2.539 1.00 95.94 273 VAL A CA 1
ATOM 2061 C C . VAL A 1 273 ? -16.470 -13.988 1.302 1.00 95.94 273 VAL A C 1
ATOM 2063 O O . VAL A 1 273 ? -15.465 -14.692 1.195 1.00 95.94 273 VAL A O 1
ATOM 2066 N N . ARG A 1 274 ? -17.388 -13.929 0.325 1.00 96.62 274 ARG A N 1
ATOM 2067 C CA . ARG A 1 274 ? -17.253 -14.681 -0.931 1.00 96.62 274 ARG A CA 1
ATOM 2068 C C . ARG A 1 274 ? -16.013 -14.258 -1.722 1.00 96.62 274 ARG A C 1
ATOM 2070 O O . ARG A 1 274 ? -15.322 -15.123 -2.255 1.00 96.62 274 ARG A O 1
ATOM 2077 N N . ALA A 1 275 ? -15.731 -12.959 -1.806 1.00 95.81 275 ALA A N 1
ATOM 2078 C CA . ALA A 1 275 ? -14.550 -12.449 -2.493 1.00 95.81 275 ALA A CA 1
ATOM 2079 C C . ALA A 1 275 ? -13.252 -12.918 -1.818 1.00 95.81 275 ALA A C 1
ATOM 2081 O O . ALA A 1 275 ? -12.347 -13.379 -2.511 1.00 95.81 275 ALA A O 1
ATOM 2082 N N . THR A 1 276 ? -13.183 -12.878 -0.484 1.00 96.81 276 THR A N 1
ATOM 2083 C CA . THR A 1 276 ? -12.056 -13.413 0.292 1.00 96.81 276 THR A CA 1
ATOM 2084 C C . THR A 1 276 ? -11.837 -14.897 0.016 1.00 96.81 276 THR A C 1
ATOM 2086 O O . THR A 1 276 ? -10.706 -15.285 -0.253 1.00 96.81 276 THR A O 1
ATOM 2089 N N . LEU A 1 277 ? -12.893 -15.719 0.019 1.00 97.94 277 LEU A N 1
ATOM 2090 C CA . LEU A 1 277 ? -12.786 -17.157 -0.260 1.00 97.94 277 LEU A CA 1
ATOM 2091 C C . LEU A 1 277 ? -12.242 -17.442 -1.670 1.00 97.94 277 LEU A C 1
ATOM 2093 O O . LEU A 1 277 ? -11.333 -18.256 -1.822 1.00 97.94 277 LEU A O 1
ATOM 2097 N N . ILE A 1 278 ? -12.760 -16.750 -2.693 1.00 97.88 278 ILE A N 1
ATOM 2098 C CA . ILE A 1 278 ? -12.295 -16.893 -4.085 1.00 97.88 278 ILE A CA 1
ATOM 2099 C C . ILE A 1 278 ? -10.817 -16.502 -4.199 1.00 97.88 278 ILE A C 1
ATOM 2101 O O . ILE A 1 278 ? -10.004 -17.266 -4.721 1.00 97.88 278 ILE A O 1
ATOM 2105 N N . ASN A 1 279 ? -10.457 -15.328 -3.677 1.00 97.88 279 ASN A N 1
ATOM 2106 C CA . ASN A 1 279 ? -9.097 -14.807 -3.772 1.00 97.88 279 ASN A CA 1
ATOM 2107 C C . ASN A 1 279 ? -8.100 -15.662 -2.970 1.00 97.88 279 ASN A C 1
ATOM 2109 O O . ASN A 1 279 ? -7.011 -15.930 -3.466 1.00 97.88 279 ASN A O 1
ATOM 2113 N N . ALA A 1 280 ? -8.471 -16.143 -1.777 1.00 97.94 280 ALA A N 1
ATOM 2114 C CA . ALA A 1 280 ? -7.639 -17.040 -0.971 1.00 97.94 280 ALA A CA 1
ATOM 2115 C C . ALA A 1 280 ? -7.430 -18.402 -1.653 1.00 97.94 280 ALA A C 1
ATOM 2117 O O . ALA A 1 280 ? -6.332 -18.953 -1.592 1.00 97.94 280 ALA A O 1
ATOM 2118 N N . GLY A 1 281 ? -8.452 -18.918 -2.347 1.00 97.75 281 GLY A N 1
ATOM 2119 C CA . GLY A 1 281 ? -8.341 -20.121 -3.177 1.00 97.75 281 GLY A CA 1
ATOM 2120 C C . GLY A 1 281 ? -7.342 -19.944 -4.316 1.00 97.75 281 GLY A C 1
ATOM 2121 O O . GLY A 1 281 ? -6.429 -20.751 -4.464 1.00 97.75 281 GLY A O 1
ATOM 2122 N N . ARG A 1 282 ? -7.451 -18.847 -5.074 1.00 97.31 282 ARG A N 1
ATOM 2123 C CA . ARG A 1 282 ? -6.502 -18.521 -6.154 1.00 97.31 282 ARG A CA 1
ATOM 2124 C C . ARG A 1 282 ? -5.087 -18.241 -5.645 1.00 97.31 282 ARG A C 1
ATOM 2126 O O . ARG A 1 282 ? -4.130 -18.496 -6.364 1.00 97.31 282 ARG A O 1
ATOM 2133 N N . ALA A 1 283 ? -4.961 -17.718 -4.428 1.00 97.12 283 ALA A N 1
ATOM 2134 C CA . ALA A 1 283 ? -3.683 -17.469 -3.768 1.00 97.12 283 ALA A CA 1
ATOM 2135 C C . ALA A 1 283 ? -3.059 -18.726 -3.132 1.00 97.12 283 ALA A C 1
ATOM 2137 O O . ALA A 1 283 ? -1.966 -18.626 -2.580 1.00 97.12 283 ALA A O 1
ATOM 2138 N N . GLY A 1 284 ? -3.742 -19.879 -3.173 1.00 96.19 284 GLY A N 1
ATOM 2139 C CA . GLY A 1 284 ? -3.241 -21.140 -2.621 1.00 96.19 284 GLY A CA 1
ATOM 2140 C C . GLY A 1 284 ? -3.212 -21.203 -1.090 1.00 96.19 284 GLY A C 1
ATOM 2141 O O . GLY A 1 284 ? -2.436 -21.971 -0.540 1.00 96.19 284 GLY A O 1
ATOM 2142 N N . VAL A 1 285 ? -4.021 -20.390 -0.396 1.00 96.81 285 VAL A N 1
ATOM 2143 C CA . VAL A 1 285 ? -4.017 -20.282 1.082 1.00 96.81 285 VAL A CA 1
ATOM 2144 C C . VAL A 1 285 ? -5.398 -20.486 1.717 1.00 96.81 285 VAL A C 1
ATOM 2146 O O . VAL A 1 285 ? -5.611 -20.151 2.883 1.00 96.81 285 VAL A O 1
ATOM 2149 N N . ALA A 1 286 ? -6.369 -21.015 0.968 1.00 95.69 286 ALA A N 1
ATOM 2150 C CA . ALA A 1 286 ? -7.742 -21.199 1.450 1.00 95.69 286 ALA A CA 1
ATOM 2151 C C . ALA A 1 286 ? -7.851 -22.129 2.672 1.00 95.69 286 ALA A C 1
ATOM 2153 O O . ALA A 1 286 ? -8.699 -21.914 3.531 1.00 95.69 286 ALA A O 1
ATOM 2154 N N . ASP A 1 287 ? -6.985 -23.134 2.777 1.00 94.06 287 ASP A N 1
ATOM 2155 C CA . ASP A 1 287 ? -6.881 -24.056 3.915 1.00 94.06 287 ASP A CA 1
ATOM 2156 C C . ASP A 1 287 ? -6.216 -23.419 5.151 1.00 94.06 287 ASP A C 1
ATOM 2158 O O . ASP A 1 287 ? -6.328 -23.945 6.260 1.00 94.06 287 ASP A O 1
ATOM 2162 N N . ARG A 1 288 ? -5.547 -22.272 4.979 1.00 94.81 288 ARG A N 1
ATOM 2163 C CA . ARG A 1 288 ? -4.812 -21.553 6.035 1.00 94.81 288 ARG A CA 1
ATOM 2164 C C . ARG A 1 288 ? -5.563 -20.356 6.603 1.00 94.81 288 ARG A C 1
ATOM 2166 O O . ARG A 1 288 ? -5.255 -19.912 7.708 1.00 94.81 288 ARG A O 1
ATOM 2173 N N . VAL A 1 289 ? -6.563 -19.855 5.883 1.00 96.62 289 VAL A N 1
ATOM 2174 C CA . VAL A 1 289 ? -7.372 -18.706 6.296 1.00 96.62 289 VAL A CA 1
ATOM 2175 C C . VAL A 1 289 ? -8.773 -19.165 6.682 1.00 96.62 289 VAL A C 1
ATOM 2177 O O . VAL A 1 289 ? -9.532 -19.656 5.850 1.00 96.62 289 VAL A O 1
ATOM 2180 N N . ARG A 1 290 ? -9.167 -18.946 7.940 1.00 97.19 290 ARG A N 1
ATOM 2181 C CA . ARG A 1 290 ? -10.556 -19.167 8.361 1.00 97.19 290 ARG A CA 1
ATOM 2182 C C . ARG A 1 290 ? -11.371 -17.920 8.061 1.00 97.19 290 ARG A C 1
ATOM 2184 O O . ARG A 1 290 ? -11.181 -16.888 8.702 1.00 97.19 290 ARG A O 1
ATOM 2191 N N . VAL A 1 291 ? -12.268 -18.035 7.088 1.00 97.69 291 VAL A N 1
ATOM 2192 C CA . VAL A 1 291 ? -13.143 -16.945 6.653 1.00 97.69 291 VAL A CA 1
ATOM 2193 C C . VAL A 1 291 ? -14.546 -17.166 7.208 1.00 97.69 291 VAL A C 1
ATOM 2195 O O . VAL A 1 291 ? -15.145 -18.216 6.982 1.00 97.69 291 VAL A O 1
ATOM 2198 N N . GLU A 1 292 ? -15.091 -16.177 7.911 1.00 96.38 292 GLU A N 1
ATOM 2199 C CA . GLU A 1 292 ? -16.418 -16.260 8.523 1.00 96.38 292 GLU A CA 1
ATOM 2200 C C . GLU A 1 292 ? -17.258 -15.023 8.195 1.00 96.38 292 GLU A C 1
ATOM 2202 O O . GLU A 1 292 ? -16.774 -13.894 8.231 1.00 96.38 292 GLU A O 1
ATOM 2207 N N . ARG A 1 293 ? -18.558 -15.212 7.946 1.00 96.12 293 ARG A N 1
ATOM 2208 C CA . ARG A 1 293 ? -19.495 -14.086 7.969 1.00 96.12 293 ARG A CA 1
ATOM 2209 C C . ARG A 1 293 ? -19.791 -13.736 9.418 1.00 96.12 293 ARG A C 1
ATOM 2211 O O . ARG A 1 293 ? -20.435 -14.517 10.121 1.00 96.12 293 ARG A O 1
ATOM 2218 N N . ARG A 1 294 ? -19.322 -12.578 9.869 1.00 92.69 294 ARG A N 1
ATOM 2219 C CA . ARG A 1 294 ? -19.459 -12.162 11.263 1.00 92.69 294 ARG A CA 1
ATOM 2220 C C . ARG A 1 294 ? -19.389 -10.647 11.378 1.00 92.69 294 ARG A C 1
ATOM 2222 O O . ARG A 1 294 ? -18.530 -10.013 10.781 1.00 92.69 294 ARG A O 1
ATOM 2229 N N . GLU A 1 295 ? -20.267 -10.100 12.211 1.00 87.75 295 GLU A N 1
ATOM 2230 C CA . GLU A 1 295 ? -20.177 -8.713 12.657 1.00 87.75 295 GLU A CA 1
ATOM 2231 C C . GLU A 1 295 ? -18.935 -8.512 13.520 1.00 87.75 295 GLU A C 1
ATOM 2233 O O . GLU A 1 295 ? -18.673 -9.293 14.442 1.00 87.75 295 GLU A O 1
ATOM 2238 N N . TRP A 1 296 ? -18.199 -7.434 13.278 1.00 83.81 296 TRP A N 1
ATOM 2239 C CA . TRP A 1 296 ? -16.945 -7.152 13.975 1.00 83.81 296 TRP A CA 1
ATOM 2240 C C . TRP A 1 296 ? -17.141 -7.135 15.520 1.00 83.81 296 TRP A C 1
ATOM 2242 O O . TRP A 1 296 ? -16.300 -7.636 16.272 1.00 83.81 296 TRP A O 1
ATOM 2252 N N . ALA A 1 297 ? -18.315 -6.691 15.999 1.00 83.62 297 ALA A N 1
ATOM 2253 C CA . ALA A 1 297 ? -18.709 -6.671 17.412 1.00 83.62 297 ALA A CA 1
ATOM 2254 C C . ALA A 1 297 ? -18.727 -8.059 18.078 1.00 83.62 297 ALA A C 1
ATOM 2256 O O . ALA A 1 297 ? -18.640 -8.161 19.301 1.00 83.62 297 ALA A O 1
ATOM 2257 N N . ALA A 1 298 ? -18.837 -9.136 17.298 1.00 86.81 298 ALA A N 1
ATOM 2258 C CA . ALA A 1 298 ? -18.852 -10.514 17.777 1.00 86.81 298 ALA A CA 1
ATOM 2259 C C . ALA A 1 298 ? -17.472 -11.197 17.718 1.00 86.81 298 ALA A C 1
ATOM 2261 O O . ALA A 1 298 ? -17.323 -12.310 18.229 1.00 86.81 298 ALA A O 1
ATOM 2262 N N . VAL A 1 299 ? -16.446 -10.553 17.152 1.00 90.56 299 VAL A N 1
ATOM 2263 C CA . VAL A 1 299 ? -15.106 -11.137 16.960 1.00 90.56 299 VAL A CA 1
ATOM 2264 C C . VAL A 1 299 ? -14.400 -11.339 18.300 1.00 90.56 299 VAL A C 1
ATOM 2266 O O . VAL A 1 299 ? -14.380 -10.441 19.138 1.00 90.56 299 VAL A O 1
ATOM 2269 N N . LYS A 1 300 ? -13.841 -12.524 18.546 1.00 89.88 300 LYS A N 1
ATOM 2270 C CA . LYS A 1 300 ? -13.095 -12.857 19.772 1.00 89.88 300 LYS A CA 1
ATOM 2271 C C . LYS A 1 300 ? -11.682 -13.306 19.402 1.00 89.88 300 LYS A C 1
ATOM 2273 O O . LYS A 1 300 ? -11.525 -13.888 18.326 1.00 89.88 300 LYS A O 1
ATOM 2278 N N . PRO A 1 301 ? -10.676 -13.072 20.260 1.00 93.62 301 PRO A N 1
ATOM 2279 C CA . PRO A 1 301 ? -9.372 -13.673 20.038 1.00 93.62 301 PRO A CA 1
ATOM 2280 C C . PRO A 1 301 ? -9.483 -15.207 20.108 1.00 93.62 301 PRO A C 1
ATOM 2282 O O . PRO A 1 301 ? -10.275 -15.731 20.901 1.00 93.62 301 PRO A O 1
ATOM 2285 N N . PRO A 1 302 ? -8.702 -15.946 19.305 1.00 92.75 302 PRO A N 1
ATOM 2286 C CA . PRO A 1 302 ? -8.491 -17.368 19.528 1.00 92.75 302 PRO A CA 1
ATOM 2287 C C . PRO A 1 302 ? -7.789 -17.605 20.874 1.00 92.75 302 PRO A C 1
ATOM 2289 O O . PRO A 1 302 ? -7.154 -16.710 21.433 1.00 92.75 302 PRO A O 1
ATOM 2292 N N . LEU A 1 303 ? -7.888 -18.833 21.387 1.00 86.06 303 LEU A N 1
ATOM 2293 C CA . LEU A 1 303 ? -7.097 -19.266 22.539 1.00 86.06 303 LEU A CA 1
ATOM 2294 C C . LEU A 1 303 ? -5.606 -19.281 22.169 1.00 86.06 303 LEU A C 1
ATOM 2296 O O . LEU A 1 303 ? -5.253 -19.753 21.089 1.00 86.06 303 LEU A O 1
ATOM 2300 N N . GLY A 1 304 ? -4.745 -18.822 23.078 1.00 85.94 304 GLY A N 1
ATOM 2301 C CA . GLY A 1 304 ? -3.290 -18.862 22.913 1.00 85.94 304 GLY A CA 1
ATOM 2302 C C . GLY A 1 304 ? -2.628 -17.489 23.009 1.00 85.94 304 GLY A C 1
ATOM 2303 O O . GLY A 1 304 ? -3.155 -16.572 23.640 1.00 85.94 304 GLY A O 1
ATOM 2304 N N . SER A 1 305 ? -1.440 -17.382 22.411 1.00 87.75 305 SER A N 1
ATOM 2305 C CA . SER A 1 305 ? -0.616 -16.174 22.453 1.00 87.75 305 SER A CA 1
ATOM 2306 C C . SER A 1 305 ? -1.274 -14.997 21.722 1.00 87.75 305 SER A C 1
ATOM 2308 O O . SER A 1 305 ? -1.923 -15.203 20.691 1.00 87.75 305 SER A O 1
ATOM 2310 N N . PRO A 1 306 ? -1.081 -13.755 22.206 1.00 94.69 306 PRO A N 1
ATOM 2311 C CA . PRO A 1 306 ? -1.547 -12.565 21.512 1.00 94.69 306 PRO A CA 1
ATOM 2312 C C . PRO A 1 306 ? -0.975 -12.444 20.099 1.00 94.69 306 PRO A C 1
ATOM 2314 O O . PRO A 1 306 ? 0.165 -12.827 19.833 1.00 94.69 306 PRO A O 1
ATOM 2317 N N . GLY A 1 307 ? -1.773 -11.870 19.206 1.00 97.56 307 GLY A N 1
ATOM 2318 C CA . GLY A 1 307 ? 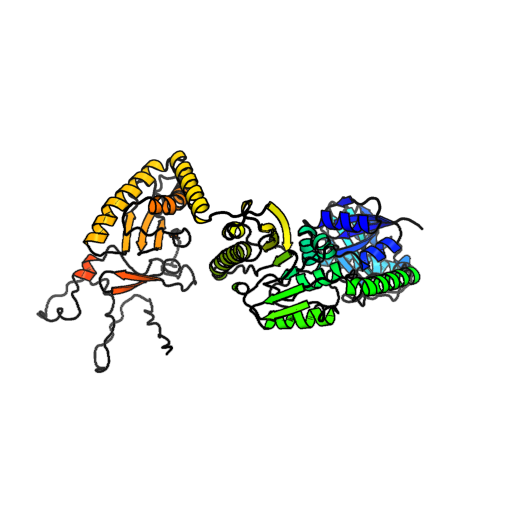-1.422 -11.666 17.808 1.00 97.56 307 GLY A CA 1
ATOM 2319 C C . GLY A 1 307 ? -1.629 -10.228 17.342 1.00 97.56 307 GLY A C 1
ATOM 2320 O O . GLY A 1 307 ? -1.525 -9.274 18.122 1.00 97.56 307 GLY A O 1
ATOM 2321 N N . LEU A 1 308 ? -1.945 -10.088 16.055 1.00 98.56 308 LEU A N 1
ATOM 2322 C CA . LEU A 1 308 ? -2.262 -8.817 15.408 1.00 98.56 308 LEU A CA 1
ATOM 2323 C C . LEU A 1 308 ? -3.739 -8.761 15.010 1.00 98.56 308 LEU A C 1
ATOM 2325 O O . LEU A 1 308 ? -4.213 -9.609 14.261 1.00 98.56 308 LEU A O 1
ATOM 2329 N N . VAL A 1 309 ? -4.448 -7.721 15.441 1.00 98.25 309 VAL A N 1
ATOM 2330 C CA . VAL A 1 309 ? -5.701 -7.302 14.797 1.00 98.25 309 VAL A CA 1
ATOM 2331 C C . VAL A 1 309 ? -5.372 -6.189 13.809 1.00 98.25 309 VAL A C 1
ATOM 2333 O O . VAL A 1 309 ? -4.845 -5.157 14.217 1.00 98.25 309 VAL A O 1
ATOM 2336 N N . ILE A 1 310 ? -5.668 -6.358 12.524 1.00 98.06 310 ILE A N 1
ATOM 2337 C CA . ILE A 1 310 ? -5.474 -5.304 11.522 1.00 98.06 310 ILE A CA 1
ATOM 2338 C C . ILE A 1 310 ? -6.742 -5.117 10.705 1.00 98.06 310 ILE A C 1
ATOM 2340 O O . ILE A 1 310 ? -7.331 -6.092 10.264 1.00 98.06 310 ILE A O 1
ATOM 2344 N N . ALA A 1 311 ? -7.171 -3.873 10.513 1.00 94.12 311 ALA A N 1
ATOM 2345 C CA . ALA A 1 311 ? -8.382 -3.578 9.757 1.00 94.12 311 ALA A CA 1
ATOM 2346 C C . ALA A 1 311 ? -8.207 -2.355 8.855 1.00 94.12 311 ALA A C 1
ATOM 2348 O O . ALA A 1 311 ? -7.480 -1.412 9.180 1.00 94.12 311 ALA A O 1
ATOM 2349 N N . ASN A 1 312 ? -8.937 -2.366 7.743 1.00 91.12 312 ASN A N 1
ATOM 2350 C CA . ASN A 1 312 ? -9.098 -1.242 6.826 1.00 91.12 312 ASN A CA 1
ATOM 2351 C C . ASN A 1 312 ? -10.602 -0.965 6.647 1.00 91.12 312 ASN A C 1
ATOM 2353 O O . ASN A 1 312 ? -11.184 -1.431 5.664 1.00 91.12 312 ASN A O 1
ATOM 2357 N N . PRO A 1 313 ? -11.257 -0.274 7.603 1.00 85.38 313 PRO A N 1
ATOM 2358 C CA . PRO A 1 313 ? -12.656 0.098 7.462 1.00 85.38 313 PRO A CA 1
ATOM 2359 C C . PRO A 1 313 ? -12.858 0.934 6.202 1.00 85.38 313 PRO A C 1
ATOM 2361 O O . PRO A 1 313 ? -12.033 1.788 5.878 1.00 85.38 313 PRO A O 1
ATOM 2364 N N . THR A 1 314 ? -13.976 0.734 5.513 1.00 73.44 314 THR A N 1
ATOM 2365 C CA . THR A 1 314 ? -14.346 1.586 4.384 1.00 73.44 314 THR A CA 1
ATOM 2366 C C . THR A 1 314 ? -14.578 3.017 4.868 1.00 73.44 314 THR A C 1
ATOM 2368 O O . THR A 1 314 ? -15.487 3.266 5.655 1.00 73.44 314 THR A O 1
ATOM 2371 N N . TYR A 1 315 ? -13.771 3.959 4.390 1.00 66.31 315 TYR A N 1
ATOM 2372 C CA . TYR A 1 315 ? -13.982 5.397 4.557 1.00 66.31 315 TYR A CA 1
ATOM 2373 C C . TYR A 1 315 ? -14.729 5.909 3.321 1.00 66.31 315 TYR A C 1
ATOM 2375 O O . TYR A 1 315 ? -14.128 6.211 2.292 1.00 66.31 315 TYR A O 1
ATOM 2383 N N . GLY A 1 316 ? -16.060 5.912 3.377 1.00 52.22 316 GLY A N 1
ATOM 2384 C CA . GLY A 1 316 ? -16.877 6.523 2.334 1.00 52.22 316 GLY A CA 1
ATOM 2385 C C . GLY A 1 316 ? -16.907 8.039 2.516 1.00 52.22 316 GLY A C 1
ATOM 2386 O O . GLY A 1 316 ? -17.234 8.533 3.588 1.00 52.22 316 GLY A O 1
ATOM 2387 N N . GLU A 1 317 ? -16.587 8.801 1.470 1.00 45.62 317 GLU A N 1
ATOM 2388 C CA . GLU A 1 317 ? -16.684 10.274 1.454 1.00 45.62 317 GLU A CA 1
ATOM 2389 C C . GLU A 1 317 ? -18.144 10.787 1.460 1.00 45.62 317 GLU A C 1
ATOM 2391 O O . GLU A 1 317 ? -18.428 11.916 1.056 1.00 45.62 317 GLU A O 1
ATOM 2396 N N . ARG A 1 318 ? -19.115 9.969 1.882 1.00 43.97 318 ARG A N 1
ATOM 2397 C CA . ARG A 1 318 ? -20.513 10.384 2.006 1.00 43.97 318 ARG A CA 1
ATOM 2398 C C . ARG A 1 318 ? -20.758 10.790 3.451 1.00 43.97 318 ARG A C 1
ATOM 2400 O O . ARG A 1 318 ? -20.564 10.000 4.358 1.00 43.97 318 ARG A O 1
ATOM 2407 N N . LEU A 1 319 ? -21.250 12.009 3.664 1.00 37.81 319 LEU A N 1
ATOM 2408 C CA . LEU A 1 319 ? -21.532 12.576 4.994 1.00 37.81 319 LEU A CA 1
ATOM 2409 C C . LEU A 1 319 ? -22.460 11.707 5.873 1.00 37.81 319 LEU A C 1
ATOM 2411 O O . LEU A 1 319 ? -22.420 11.829 7.091 1.00 37.81 319 LEU A O 1
ATOM 2415 N N . GLY A 1 320 ? -23.262 10.812 5.280 1.00 42.28 320 GLY A N 1
ATOM 2416 C CA . GLY A 1 320 ? -24.055 9.818 6.015 1.00 42.28 320 GLY A CA 1
ATOM 2417 C C . GLY A 1 320 ? -23.227 8.706 6.671 1.00 42.28 320 GLY A C 1
ATOM 2418 O O . GLY A 1 320 ? -23.648 8.188 7.697 1.00 42.28 320 GLY A O 1
ATOM 2419 N N . ASP A 1 321 ? -22.041 8.410 6.135 1.00 55.34 321 ASP A N 1
ATOM 2420 C CA . ASP A 1 321 ? -21.128 7.384 6.642 1.00 55.34 321 ASP A CA 1
ATOM 2421 C C . ASP A 1 321 ? -20.349 7.872 7.875 1.00 55.34 321 ASP A C 1
ATOM 2423 O O . ASP A 1 321 ? -19.795 7.056 8.596 1.00 55.34 321 ASP A O 1
ATOM 2427 N N . ALA A 1 322 ? -20.285 9.181 8.152 1.00 57.06 322 ALA A N 1
ATOM 2428 C CA . ALA A 1 322 ? -19.441 9.724 9.223 1.00 57.06 322 ALA A CA 1
ATOM 2429 C C . ALA A 1 322 ? -19.921 9.338 10.638 1.00 57.06 322 ALA A C 1
ATOM 2431 O O . ALA A 1 322 ? -19.097 8.992 11.489 1.00 57.06 322 ALA A O 1
ATOM 2432 N N . ASP A 1 323 ? -21.237 9.354 10.879 1.00 58.88 323 ASP A N 1
ATOM 2433 C CA . ASP A 1 323 ? -21.836 8.959 12.165 1.00 58.88 323 ASP A CA 1
ATOM 2434 C C . ASP A 1 323 ? -21.695 7.442 12.388 1.00 58.88 323 ASP A C 1
ATOM 2436 O O . ASP A 1 323 ? -21.244 6.999 13.450 1.00 58.88 323 ASP A O 1
ATOM 2440 N N . ASP A 1 324 ? -21.982 6.651 11.348 1.00 68.44 324 ASP A N 1
ATOM 2441 C CA . ASP A 1 324 ? -21.817 5.192 11.349 1.00 68.44 324 ASP A CA 1
ATOM 2442 C C . ASP A 1 324 ? -20.340 4.793 11.521 1.00 68.44 324 ASP A C 1
ATOM 2444 O O . ASP A 1 324 ? -20.011 3.869 12.272 1.00 68.44 324 ASP A O 1
ATOM 2448 N N . LEU A 1 325 ? -19.419 5.537 10.899 1.00 75.69 325 LEU A N 1
ATOM 2449 C CA . LEU A 1 325 ? -17.977 5.342 11.035 1.00 75.69 325 LEU A CA 1
ATOM 2450 C C . LEU A 1 325 ? -17.499 5.718 12.442 1.00 75.69 325 LEU A C 1
ATOM 2452 O O . LEU A 1 325 ? -16.722 4.979 13.038 1.00 75.69 325 LEU A O 1
ATOM 2456 N N . SER A 1 326 ? -17.987 6.810 13.031 1.00 80.94 326 SER A N 1
ATOM 2457 C CA . SER A 1 326 ? -17.675 7.167 14.422 1.00 80.94 326 SER A CA 1
ATOM 2458 C C . SER A 1 326 ? -18.126 6.070 15.399 1.00 80.94 326 SER A C 1
ATOM 2460 O O . SER A 1 326 ? -17.345 5.639 16.258 1.00 80.94 326 SER A O 1
ATOM 2462 N N . ALA A 1 327 ? -19.348 5.550 15.225 1.00 82.44 327 ALA A N 1
ATOM 2463 C CA . ALA A 1 327 ? -19.865 4.433 16.011 1.00 82.44 327 ALA A CA 1
ATOM 2464 C C . ALA A 1 327 ? -19.000 3.174 15.846 1.00 82.44 327 ALA A C 1
ATOM 2466 O O . ALA A 1 327 ? -18.651 2.538 16.843 1.00 82.44 327 ALA A O 1
ATOM 2467 N N . LEU A 1 328 ? -18.573 2.851 14.622 1.00 83.88 328 LEU A N 1
ATOM 2468 C CA . LEU A 1 328 ? -17.662 1.736 14.367 1.00 83.88 328 LEU A CA 1
ATOM 2469 C C . LEU A 1 328 ? -16.355 1.870 15.167 1.00 83.88 328 LEU A C 1
ATOM 2471 O O . LEU A 1 328 ? -15.899 0.893 15.756 1.00 83.88 328 LEU A O 1
ATOM 2475 N N . TYR A 1 329 ? -15.765 3.065 15.254 1.00 88.25 329 TYR A N 1
ATOM 2476 C CA . TYR A 1 329 ? -14.510 3.284 15.990 1.00 88.25 329 TYR A CA 1
ATOM 2477 C C . TYR A 1 329 ? -14.687 3.130 17.496 1.00 88.25 329 TYR A C 1
ATOM 2479 O O . TYR A 1 329 ? -13.846 2.516 18.161 1.00 88.25 329 TYR A O 1
ATOM 2487 N N . VAL A 1 330 ? -15.782 3.670 18.035 1.00 88.00 330 VAL A N 1
ATOM 2488 C CA . VAL A 1 330 ? -16.169 3.481 19.438 1.00 88.00 330 VAL A CA 1
ATOM 2489 C C . VAL A 1 330 ? -16.238 1.994 19.745 1.00 88.00 330 VAL A C 1
ATOM 2491 O O . VAL A 1 330 ? -15.559 1.510 20.658 1.00 88.00 330 VAL A O 1
ATOM 2494 N N . GLN A 1 331 ? -17.003 1.259 18.948 1.00 87.81 331 GLN A N 1
ATOM 2495 C CA . GLN A 1 331 ? -17.207 -0.142 19.221 1.00 87.81 331 GLN A CA 1
ATOM 2496 C C . GLN A 1 331 ? -15.898 -0.945 19.026 1.00 87.81 331 GLN A C 1
ATOM 2498 O O . GLN A 1 331 ? -15.553 -1.744 19.902 1.00 87.81 331 GLN A O 1
ATOM 2503 N N . LEU A 1 332 ? -15.113 -0.686 17.965 1.00 89.94 332 LEU A N 1
ATOM 2504 C CA . LEU A 1 332 ? -13.785 -1.290 17.741 1.00 89.94 332 LEU A CA 1
ATOM 2505 C C . LEU A 1 332 ? -12.892 -1.141 18.970 1.00 89.94 332 LEU A C 1
ATOM 2507 O O . LEU A 1 332 ? -12.331 -2.118 19.468 1.00 89.94 332 LEU A O 1
ATOM 2511 N N . GLY A 1 333 ? -12.804 0.078 19.496 1.00 91.75 333 GLY A N 1
ATOM 2512 C CA . GLY A 1 333 ? -12.037 0.362 20.696 1.00 91.75 333 GLY A CA 1
ATOM 2513 C C . GLY A 1 333 ? -12.534 -0.393 21.929 1.00 91.75 333 GLY A C 1
ATOM 2514 O O . GLY A 1 333 ? -11.730 -0.959 22.670 1.00 91.75 333 GLY A O 1
ATOM 2515 N N . ASP A 1 334 ? -13.849 -0.454 22.149 1.00 90.75 334 ASP A N 1
ATOM 2516 C CA . ASP A 1 334 ? -14.424 -1.156 23.302 1.00 90.75 334 ASP A CA 1
ATOM 2517 C C . ASP A 1 334 ? -14.214 -2.667 23.223 1.00 90.75 334 ASP A C 1
ATOM 2519 O O . ASP A 1 334 ? -13.895 -3.306 24.231 1.00 90.75 334 ASP A O 1
ATOM 2523 N N . ARG A 1 335 ? -14.291 -3.248 22.024 1.00 93.19 335 ARG A N 1
ATOM 2524 C CA . ARG A 1 335 ? -14.007 -4.669 21.818 1.00 93.19 335 ARG A CA 1
ATOM 2525 C C . ARG A 1 335 ? -12.544 -5.006 22.046 1.00 93.19 335 ARG A C 1
ATOM 2527 O O . ARG A 1 335 ? -12.263 -5.990 22.728 1.00 93.19 335 ARG A O 1
ATOM 2534 N N . LEU A 1 336 ? -11.630 -4.191 21.513 1.00 94.94 336 LEU A N 1
ATOM 2535 C CA . LEU A 1 336 ? -10.196 -4.373 21.724 1.00 94.94 336 LEU A CA 1
ATOM 2536 C C . LEU A 1 336 ? -9.880 -4.352 23.223 1.00 94.94 336 LEU A C 1
ATOM 2538 O O . LEU A 1 336 ? -9.338 -5.321 23.743 1.00 94.94 336 LEU A O 1
ATOM 2542 N N . LYS A 1 337 ? -10.320 -3.315 23.946 1.00 93.75 337 LYS A N 1
ATOM 2543 C CA . LYS A 1 337 ? -10.082 -3.193 25.394 1.00 93.75 337 LYS A CA 1
ATOM 2544 C C . LYS A 1 337 ? -10.647 -4.363 26.207 1.00 93.75 337 LYS A C 1
ATOM 2546 O O . LYS A 1 337 ? -10.016 -4.793 27.165 1.00 93.75 337 LYS A O 1
ATOM 2551 N N . SER A 1 338 ? -11.833 -4.856 25.848 1.00 91.69 338 SER A N 1
ATOM 2552 C CA . SER A 1 338 ? -12.540 -5.882 26.629 1.00 91.69 338 SER A CA 1
ATOM 2553 C C . SER A 1 338 ? -12.079 -7.314 26.355 1.00 91.69 338 SER A C 1
ATOM 2555 O O . SER A 1 338 ? -12.189 -8.151 27.246 1.00 91.69 338 SER A O 1
ATOM 2557 N N . HIS A 1 339 ? -11.588 -7.615 25.149 1.00 93.75 339 HIS A N 1
ATOM 2558 C CA . HIS A 1 339 ? -11.290 -8.996 24.749 1.00 93.75 339 HIS A CA 1
ATOM 2559 C C . HIS A 1 339 ? -9.849 -9.216 24.287 1.00 93.75 339 HIS A C 1
ATOM 2561 O O . HIS A 1 339 ? -9.379 -10.343 24.352 1.00 93.75 339 HIS A O 1
ATOM 2567 N N . PHE A 1 340 ? -9.136 -8.184 23.836 1.00 96.12 340 PHE A N 1
ATOM 2568 C CA . PHE A 1 340 ? -7.837 -8.319 23.168 1.00 96.12 340 PHE A CA 1
ATOM 2569 C C . PHE A 1 340 ? -6.660 -7.857 24.038 1.00 96.12 340 PHE A C 1
ATOM 2571 O O . PHE A 1 340 ? -5.654 -7.387 23.518 1.00 96.12 340 PHE A O 1
ATOM 2578 N N . GLY A 1 341 ? -6.758 -7.987 25.364 1.00 95.12 341 GLY A N 1
ATOM 2579 C CA . GLY A 1 341 ? -5.663 -7.637 26.275 1.00 95.12 341 GLY A CA 1
ATOM 2580 C C . GLY A 1 341 ? -4.337 -8.306 25.880 1.00 95.12 341 GLY A C 1
ATOM 2581 O O . GLY A 1 341 ? -4.293 -9.512 25.645 1.00 95.12 341 GLY A O 1
ATOM 2582 N N . GLY A 1 342 ? -3.268 -7.515 25.770 1.00 94.50 342 GLY A N 1
ATOM 2583 C CA . GLY A 1 342 ? -1.931 -7.953 25.350 1.00 94.50 342 GLY A CA 1
ATOM 2584 C C . GLY A 1 342 ? -1.719 -8.056 23.833 1.00 94.50 342 GLY A C 1
ATOM 2585 O O . GLY A 1 342 ? -0.595 -8.299 23.396 1.00 94.50 342 GLY A O 1
ATOM 2586 N N . TRP A 1 343 ? -2.758 -7.862 23.014 1.00 97.31 343 TRP A N 1
ATOM 2587 C CA . TRP A 1 343 ? -2.633 -7.884 21.555 1.00 97.31 343 TRP A CA 1
ATOM 2588 C C . TRP A 1 343 ? -2.082 -6.574 20.998 1.00 97.31 343 TRP A C 1
ATOM 2590 O O . TRP A 1 343 ? -2.194 -5.500 21.598 1.00 97.31 343 TRP A O 1
ATOM 2600 N N . ARG A 1 344 ? -1.548 -6.663 19.778 1.00 98.00 344 ARG A N 1
ATOM 2601 C CA . ARG A 1 344 ? -1.289 -5.500 18.930 1.00 98.00 344 ARG A CA 1
ATOM 2602 C C . ARG A 1 344 ? -2.489 -5.264 18.027 1.00 98.00 344 ARG A C 1
ATOM 2604 O O . ARG A 1 344 ? -3.085 -6.214 17.520 1.00 98.00 344 ARG A O 1
ATOM 2611 N N . ALA A 1 345 ? -2.823 -4.000 17.805 1.00 97.88 345 ALA A N 1
ATOM 2612 C CA . ALA A 1 345 ? -3.856 -3.623 16.852 1.00 97.88 345 ALA A CA 1
ATOM 2613 C C . ALA A 1 345 ? -3.359 -2.538 15.895 1.00 97.88 345 ALA A C 1
ATOM 2615 O O . ALA A 1 345 ? -2.585 -1.661 16.280 1.00 97.88 345 ALA A O 1
ATOM 2616 N N . ALA A 1 346 ? -3.818 -2.586 14.650 1.00 97.94 346 ALA A N 1
ATOM 2617 C CA . ALA A 1 346 ? -3.507 -1.603 13.628 1.00 97.94 346 ALA A CA 1
ATOM 2618 C C . ALA A 1 346 ? -4.766 -1.248 12.826 1.00 97.94 346 ALA A C 1
ATOM 2620 O O . ALA A 1 346 ? -5.482 -2.126 12.350 1.00 97.94 346 ALA A O 1
ATOM 2621 N N . LEU A 1 347 ? -5.044 0.043 12.670 1.00 96.00 347 LEU A N 1
ATOM 2622 C CA . LEU A 1 347 ? -6.206 0.535 11.934 1.00 96.00 347 LEU A CA 1
ATOM 2623 C C . LEU A 1 347 ? -5.751 1.455 10.808 1.00 96.00 347 LEU A C 1
ATOM 2625 O O . LEU A 1 347 ? -5.136 2.489 11.069 1.00 96.00 347 LEU A O 1
ATOM 2629 N N . PHE A 1 348 ? -6.046 1.084 9.566 1.00 94.81 348 PHE A N 1
ATOM 2630 C CA . PHE A 1 348 ? -5.778 1.919 8.402 1.00 94.81 348 PHE A CA 1
ATOM 2631 C C . PHE A 1 348 ? -7.017 2.731 8.030 1.00 94.81 348 PHE A C 1
ATOM 2633 O O . PHE A 1 348 ? -8.088 2.161 7.843 1.00 94.81 348 PHE A O 1
ATOM 2640 N N . THR A 1 349 ? -6.890 4.057 7.954 1.00 90.44 349 THR A N 1
ATOM 2641 C CA . THR A 1 349 ? -8.044 4.945 7.770 1.00 90.44 349 THR A CA 1
ATOM 2642 C C . THR A 1 349 ? -7.717 6.262 7.071 1.00 90.44 349 THR A C 1
ATOM 2644 O O . THR A 1 349 ? -6.658 6.844 7.307 1.00 90.44 349 THR A O 1
ATOM 2647 N N . GLY A 1 350 ? -8.656 6.759 6.259 1.00 87.56 350 GLY A N 1
ATOM 2648 C CA . GLY A 1 350 ? -8.670 8.135 5.743 1.00 87.56 350 GLY A CA 1
ATOM 2649 C C . GLY A 1 350 ? -9.201 9.189 6.730 1.00 87.56 350 GLY A C 1
ATOM 2650 O O . GLY A 1 350 ? -9.084 10.374 6.457 1.00 87.56 350 GLY A O 1
ATOM 2651 N N . ALA A 1 351 ? -9.742 8.770 7.880 1.00 85.19 351 ALA A N 1
ATOM 2652 C CA . ALA A 1 351 ? -10.350 9.610 8.920 1.00 85.19 351 ALA A CA 1
ATOM 2653 C C . ALA A 1 351 ? -9.624 9.443 10.280 1.00 85.19 351 ALA A C 1
ATOM 2655 O O . ALA A 1 351 ? -10.165 8.861 11.229 1.00 85.19 351 ALA A O 1
ATOM 2656 N N . PRO A 1 352 ? -8.340 9.842 10.393 1.00 84.12 352 PRO A N 1
ATOM 2657 C CA . PRO A 1 352 ? -7.516 9.574 11.575 1.00 84.12 352 PRO A CA 1
ATOM 2658 C C . PRO A 1 352 ? -8.009 10.251 12.863 1.00 84.12 352 PRO A C 1
ATOM 2660 O O . PRO A 1 352 ? -7.728 9.764 13.959 1.00 84.12 352 PRO A O 1
ATOM 2663 N N . GLU A 1 353 ? -8.741 11.356 12.759 1.00 81.00 353 GLU A N 1
ATOM 2664 C CA . GLU A 1 353 ? -9.374 12.059 13.876 1.00 81.00 353 GLU A CA 1
ATOM 2665 C C . GLU A 1 353 ? -10.394 11.189 14.619 1.00 81.00 353 GLU A C 1
ATOM 2667 O O . GLU A 1 353 ? -10.458 11.251 15.853 1.00 81.00 353 GLU A O 1
ATOM 2672 N N . LEU A 1 354 ? -11.097 10.300 13.906 1.00 82.38 354 LEU A N 1
ATOM 2673 C CA . LEU A 1 354 ? -12.001 9.320 14.512 1.00 82.38 354 LEU A CA 1
ATOM 2674 C C . LEU A 1 354 ? -11.249 8.288 15.356 1.00 82.38 354 LEU A C 1
ATOM 2676 O O . LEU A 1 354 ? -11.823 7.728 16.287 1.00 82.38 354 LEU A O 1
ATOM 2680 N N . GLY A 1 355 ? -9.941 8.101 15.139 1.00 82.81 355 GLY A N 1
ATOM 2681 C CA . GLY A 1 355 ? -9.083 7.250 15.970 1.00 82.81 355 GLY A CA 1
ATOM 2682 C C . GLY A 1 355 ? -9.176 7.569 17.466 1.00 82.81 355 GLY A C 1
ATOM 2683 O O . GLY A 1 355 ? -9.128 6.665 18.300 1.00 82.81 355 GLY A O 1
ATOM 2684 N N . LYS A 1 356 ? -9.410 8.841 17.827 1.00 82.56 356 LYS A N 1
ATOM 2685 C CA . LYS A 1 356 ? -9.609 9.268 19.225 1.00 82.56 356 LYS A CA 1
ATOM 2686 C C . LYS A 1 356 ? -10.856 8.641 19.857 1.00 82.56 356 LYS A C 1
ATOM 2688 O O . LYS A 1 356 ? -10.858 8.348 21.053 1.00 82.56 356 LYS A O 1
ATOM 2693 N N . ARG A 1 357 ? -11.890 8.364 19.054 1.00 85.19 357 ARG A N 1
ATOM 2694 C CA . ARG A 1 357 ? -13.136 7.724 19.498 1.00 85.19 357 ARG A CA 1
ATOM 2695 C C . ARG A 1 357 ? -12.935 6.276 19.928 1.00 85.19 357 ARG A C 1
ATOM 2697 O O . ARG A 1 357 ? -13.758 5.766 20.674 1.00 85.19 357 ARG A O 1
ATOM 2704 N N . MET A 1 358 ? -11.822 5.626 19.583 1.00 89.00 358 MET A N 1
ATOM 2705 C CA . MET A 1 358 ? -11.535 4.272 20.068 1.00 89.00 358 MET A CA 1
ATOM 2706 C C . MET A 1 358 ? -11.312 4.225 21.589 1.00 89.00 358 MET A C 1
ATOM 2708 O O . MET A 1 358 ? -11.489 3.175 22.203 1.00 89.00 358 MET A O 1
ATOM 2712 N N . GLY A 1 359 ? -10.989 5.341 22.255 1.00 89.44 359 GLY A N 1
ATOM 2713 C CA . GLY A 1 359 ? -10.638 5.310 23.684 1.00 89.44 359 GLY A CA 1
ATOM 2714 C C . GLY A 1 359 ? -9.391 4.457 23.960 1.00 89.44 359 GLY A C 1
ATOM 2715 O O . GLY A 1 359 ? -9.249 3.885 25.039 1.00 89.44 359 GLY A O 1
ATOM 2716 N N . LEU A 1 360 ? -8.519 4.336 22.958 1.00 90.38 360 LEU A N 1
ATOM 2717 C CA . LEU A 1 360 ? -7.244 3.635 23.002 1.00 90.38 360 LEU A CA 1
ATOM 2718 C C . LEU A 1 360 ? -6.206 4.554 22.358 1.00 90.38 360 LEU A C 1
ATOM 2720 O O . LEU A 1 360 ? -6.408 5.045 21.248 1.00 90.38 360 LEU A O 1
ATOM 2724 N N . ARG A 1 361 ? -5.112 4.839 23.063 1.00 91.50 361 ARG A N 1
ATOM 2725 C CA . ARG A 1 361 ? -4.067 5.737 22.572 1.00 91.50 361 ARG A CA 1
ATOM 2726 C C . ARG A 1 361 ? -3.206 5.013 21.540 1.00 91.50 361 ARG A C 1
ATOM 2728 O O . ARG A 1 361 ? -2.566 4.014 21.860 1.00 91.50 361 ARG A O 1
ATOM 2735 N N . ALA A 1 362 ? -3.145 5.548 20.322 1.00 93.56 362 ALA A N 1
ATOM 2736 C CA . ALA A 1 362 ? -2.170 5.095 19.337 1.00 93.56 362 ALA A CA 1
ATOM 2737 C C . ALA A 1 362 ? -0.757 5.452 19.822 1.00 93.56 362 ALA A C 1
ATOM 2739 O O . ALA A 1 362 ? -0.485 6.612 20.135 1.00 93.56 362 ALA A O 1
ATOM 2740 N N . HIS A 1 363 ? 0.142 4.471 19.891 1.00 93.44 363 HIS A N 1
ATOM 2741 C CA . HIS A 1 363 ? 1.539 4.701 20.278 1.00 93.44 363 HIS A CA 1
ATOM 2742 C C . HIS A 1 363 ? 2.404 5.096 19.073 1.00 93.44 363 HIS A C 1
ATOM 2744 O O . HIS A 1 363 ? 3.494 5.641 19.238 1.00 93.44 363 HIS A O 1
ATOM 2750 N N . LYS A 1 364 ? 1.921 4.827 17.854 1.00 94.81 364 LYS A N 1
ATOM 2751 C CA . LYS A 1 364 ? 2.599 5.163 16.603 1.00 94.81 364 LYS A CA 1
ATOM 2752 C C . LYS A 1 364 ? 1.584 5.402 15.490 1.00 94.81 364 LYS A C 1
ATOM 2754 O O . LYS A 1 364 ? 0.549 4.743 15.437 1.00 94.81 364 LYS A O 1
ATOM 2759 N N . THR A 1 365 ? 1.909 6.331 14.596 1.00 95.25 365 THR A N 1
ATOM 2760 C CA . THR A 1 365 ? 1.114 6.630 13.401 1.00 95.25 365 THR A CA 1
ATOM 2761 C C . THR A 1 365 ? 2.029 6.711 12.187 1.00 95.25 365 THR A C 1
ATOM 2763 O O . THR A 1 365 ? 3.101 7.312 12.260 1.00 95.25 365 THR A O 1
ATOM 2766 N N . ASN A 1 366 ? 1.612 6.121 11.069 1.00 95.88 366 ASN A N 1
ATOM 2767 C CA . ASN A 1 366 ? 2.319 6.209 9.791 1.00 95.88 366 ASN A CA 1
ATOM 2768 C C . ASN A 1 366 ? 1.391 6.751 8.706 1.00 95.88 366 ASN A C 1
ATOM 2770 O O . ASN A 1 366 ? 0.222 6.379 8.671 1.00 95.88 366 ASN A O 1
ATOM 2774 N N . VAL A 1 367 ? 1.917 7.606 7.830 1.00 95.19 367 VAL A N 1
ATOM 2775 C CA . VAL A 1 367 ? 1.180 8.164 6.688 1.00 95.19 367 VAL A CA 1
ATOM 2776 C C . VAL A 1 367 ? 1.433 7.301 5.455 1.00 95.19 367 VAL A C 1
ATOM 2778 O O . VAL A 1 367 ? 2.575 6.940 5.177 1.00 95.19 367 VAL A O 1
ATOM 2781 N N . PHE A 1 368 ? 0.364 6.989 4.730 1.00 94.50 368 PHE A N 1
ATOM 2782 C CA . PHE A 1 368 ? 0.382 6.276 3.457 1.00 94.50 368 PHE A CA 1
ATOM 2783 C C . PHE A 1 368 ? -0.653 6.876 2.507 1.00 94.50 368 PHE A C 1
ATOM 2785 O O . PHE A 1 368 ? -1.534 7.619 2.929 1.00 94.50 368 PHE A O 1
ATOM 2792 N N . TYR A 1 369 ? -0.585 6.503 1.230 1.00 90.38 369 TYR A N 1
ATOM 2793 C CA . TYR A 1 369 ? -1.521 6.979 0.215 1.00 90.38 369 TYR A CA 1
ATOM 2794 C C . TYR A 1 369 ? -2.242 5.816 -0.459 1.00 90.38 369 TYR A C 1
ATOM 2796 O O . TYR A 1 369 ? -1.605 4.925 -1.029 1.00 90.38 369 TYR A O 1
ATOM 2804 N N . ASN A 1 370 ? -3.576 5.836 -0.424 1.00 86.38 370 ASN A N 1
ATOM 2805 C CA . ASN A 1 370 ? -4.412 4.927 -1.203 1.00 86.38 370 ASN A CA 1
ATOM 2806 C C . ASN A 1 370 ? -4.926 5.654 -2.453 1.00 86.38 370 ASN A C 1
ATOM 2808 O O . ASN A 1 370 ? -5.986 6.277 -2.455 1.00 86.38 370 ASN A O 1
ATOM 2812 N N . GLY A 1 371 ? -4.127 5.630 -3.522 1.00 84.56 371 GLY A N 1
ATOM 2813 C CA . GLY A 1 371 ? -4.370 6.504 -4.670 1.00 84.56 371 GLY A CA 1
ATOM 2814 C C . GLY A 1 371 ? -4.102 7.967 -4.284 1.00 84.56 371 GLY A C 1
ATOM 2815 O O . GLY A 1 371 ? -3.015 8.234 -3.776 1.00 84.56 371 GLY A O 1
ATOM 2816 N N . PRO A 1 372 ? -5.033 8.909 -4.523 1.00 82.44 372 PRO A N 1
ATOM 2817 C CA . PRO A 1 372 ? -4.860 10.309 -4.129 1.00 82.44 372 PRO A CA 1
ATOM 2818 C C . PRO A 1 372 ? -5.149 10.570 -2.641 1.00 82.44 372 PRO A C 1
ATOM 2820 O O . PRO A 1 372 ? -4.789 11.628 -2.134 1.00 82.44 372 PRO A O 1
ATOM 2823 N N . LEU A 1 373 ? -5.802 9.632 -1.949 1.00 83.62 373 LEU A N 1
ATOM 2824 C CA . LEU A 1 373 ? -6.226 9.795 -0.561 1.00 83.62 373 LEU A CA 1
ATOM 2825 C C . LEU A 1 373 ? -5.053 9.589 0.399 1.00 83.62 373 LEU A C 1
ATOM 2827 O O . LEU A 1 373 ? -4.460 8.507 0.429 1.00 83.62 373 LEU A O 1
ATOM 2831 N N . GLU A 1 374 ? -4.756 10.609 1.206 1.00 91.25 374 GLU A N 1
ATOM 2832 C CA . GLU A 1 374 ? -3.900 10.457 2.383 1.00 91.25 374 GLU A CA 1
ATOM 2833 C C . GLU A 1 374 ? -4.647 9.632 3.431 1.00 91.25 374 GLU A C 1
ATOM 2835 O O . GLU A 1 374 ? -5.782 9.923 3.799 1.00 91.25 374 GLU A O 1
ATOM 2840 N N . CYS A 1 375 ? -4.003 8.586 3.920 1.00 91.75 375 CYS A N 1
ATOM 2841 C CA . CYS A 1 375 ? -4.527 7.721 4.958 1.00 91.75 375 CYS A CA 1
ATOM 2842 C C . CYS A 1 375 ? -3.453 7.502 6.020 1.00 91.75 375 CYS A C 1
ATOM 2844 O O . CYS A 1 375 ? -2.251 7.671 5.787 1.00 91.75 375 CYS A O 1
ATOM 2846 N N . ARG A 1 376 ? -3.875 7.086 7.210 1.00 94.44 376 ARG A N 1
ATOM 2847 C CA . ARG A 1 376 ? -2.971 6.805 8.321 1.00 94.44 376 ARG A CA 1
ATOM 2848 C C . ARG A 1 376 ? -3.167 5.397 8.843 1.00 94.44 376 ARG A C 1
ATOM 2850 O O . ARG A 1 376 ? -4.290 4.927 8.984 1.00 94.44 376 ARG A O 1
ATOM 2857 N N . LEU A 1 377 ? -2.053 4.744 9.158 1.00 97.12 377 LEU A N 1
ATOM 2858 C CA . LEU A 1 377 ? -2.019 3.521 9.948 1.00 97.12 377 LEU A CA 1
ATOM 2859 C C . LEU A 1 377 ? -1.823 3.906 11.413 1.00 97.12 377 LEU A C 1
ATOM 2861 O O . LEU A 1 377 ? -0.728 4.317 11.804 1.00 97.12 377 LEU A O 1
ATOM 2865 N N . LEU A 1 378 ? -2.885 3.788 12.202 1.00 96.69 378 LEU A N 1
ATOM 2866 C CA . LEU A 1 378 ? -2.862 3.971 13.648 1.00 96.69 378 LEU A CA 1
ATOM 2867 C C . LEU A 1 378 ? -2.463 2.648 14.300 1.00 96.69 378 LEU A C 1
ATOM 2869 O O . LEU A 1 378 ? -3.112 1.634 14.055 1.00 96.69 378 LEU A O 1
ATOM 2873 N N . GLN A 1 379 ? -1.409 2.644 15.115 1.00 97.81 379 GLN A N 1
ATOM 2874 C CA . GLN A 1 379 ? -0.923 1.442 15.794 1.00 97.81 379 GLN A CA 1
ATOM 2875 C C . GLN A 1 379 ? -1.160 1.529 17.298 1.00 97.81 379 GLN A C 1
ATOM 2877 O O . GLN A 1 379 ? -0.838 2.531 17.944 1.00 97.81 379 GLN A O 1
ATOM 2882 N N . PHE A 1 380 ? -1.671 0.446 17.870 1.00 96.50 380 PHE A N 1
ATOM 2883 C CA . PHE A 1 380 ? -2.091 0.363 19.258 1.00 96.50 380 PHE A CA 1
ATOM 2884 C C . PHE A 1 380 ? -1.482 -0.855 19.943 1.00 96.50 380 PHE A C 1
ATOM 2886 O O . PHE A 1 380 ? -1.353 -1.927 19.350 1.00 96.50 380 PHE A O 1
ATOM 2893 N N . GLN A 1 381 ? -1.163 -0.673 21.219 1.00 96.31 381 GLN A N 1
ATOM 2894 C CA . GLN A 1 381 ? -0.895 -1.761 22.146 1.00 96.31 381 GLN A CA 1
ATOM 2895 C C . GLN A 1 381 ? -2.120 -1.870 23.058 1.00 96.31 381 GLN A C 1
ATOM 2897 O O . GLN A 1 381 ? -2.539 -0.873 23.653 1.00 96.31 381 GLN A O 1
ATOM 2902 N N . VAL A 1 382 ? -2.744 -3.045 23.121 1.00 96.00 382 VAL A N 1
ATOM 2903 C CA . VAL A 1 382 ? -3.996 -3.234 23.863 1.00 96.00 382 VAL A CA 1
ATOM 2904 C C . VAL A 1 382 ? -3.677 -3.583 25.317 1.00 96.00 382 VAL A C 1
ATOM 2906 O O . VAL A 1 382 ? -3.797 -4.723 25.757 1.00 96.00 382 VAL A O 1
ATOM 2909 N N . GLU A 1 383 ? -3.239 -2.579 26.071 1.00 94.19 383 GLU A N 1
ATOM 2910 C CA . GLU A 1 383 ? -2.906 -2.694 27.495 1.00 94.19 383 GLU A CA 1
ATOM 2911 C C . GLU A 1 383 ? -3.545 -1.549 28.290 1.00 94.19 383 GLU A C 1
ATOM 2913 O O . GLU A 1 383 ? -3.673 -0.445 27.747 1.00 94.19 383 GLU A O 1
ATOM 2918 N N . PRO A 1 384 ? -3.894 -1.758 29.576 1.00 91.06 384 PRO A N 1
ATOM 2919 C CA . PRO A 1 384 ? -4.587 -0.758 30.391 1.00 91.06 384 PRO A CA 1
ATOM 2920 C C . PRO A 1 384 ? -3.935 0.631 30.394 1.00 91.06 384 PRO A C 1
ATOM 2922 O O . PRO A 1 384 ? -4.641 1.634 30.376 1.00 91.06 384 PRO A O 1
ATOM 2925 N N . GLN A 1 385 ? -2.601 0.715 30.336 1.00 91.12 385 GLN A N 1
ATOM 2926 C CA . GLN A 1 385 ? -1.870 1.991 30.299 1.00 91.12 385 GLN A CA 1
ATOM 2927 C C . GLN A 1 385 ? -2.129 2.843 29.041 1.00 91.12 385 GLN A C 1
ATOM 2929 O O . GLN A 1 385 ? -1.864 4.044 29.045 1.00 91.12 385 GLN A O 1
ATOM 2934 N N . PHE A 1 386 ? -2.639 2.242 27.961 1.00 90.81 386 PHE A N 1
ATOM 2935 C CA . PHE A 1 386 ? -3.022 2.945 26.735 1.00 90.81 386 PHE A CA 1
ATOM 2936 C C . PHE A 1 386 ? -4.522 3.241 26.673 1.00 90.81 386 PHE A C 1
ATOM 2938 O O . PHE A 1 386 ? -4.973 3.874 25.715 1.00 90.81 386 PHE A O 1
ATOM 2945 N N . PHE A 1 387 ? -5.314 2.793 27.651 1.00 91.06 387 PHE A N 1
ATOM 2946 C CA . PHE A 1 387 ? -6.756 3.008 27.648 1.00 91.06 387 PHE A CA 1
ATOM 2947 C C . PHE A 1 387 ? -7.044 4.456 28.037 1.00 91.06 387 PHE A C 1
ATOM 2949 O O . PHE A 1 387 ? -6.464 5.004 28.972 1.00 91.06 387 PHE A O 1
ATOM 2956 N N . VAL A 1 388 ? -7.938 5.091 27.286 1.00 85.50 388 VAL A N 1
ATOM 2957 C CA . VAL A 1 388 ? -8.351 6.473 27.509 1.00 85.50 388 VAL A CA 1
ATOM 2958 C C . VAL A 1 388 ? -9.819 6.465 27.898 1.00 85.50 388 VAL A C 1
ATOM 2960 O O . VAL A 1 388 ? -10.664 5.955 27.156 1.00 85.50 388 VAL A O 1
ATOM 2963 N N . ASP A 1 389 ? -10.124 7.053 29.053 1.00 78.88 389 ASP A N 1
ATOM 2964 C CA . ASP A 1 389 ? -11.497 7.400 29.401 1.00 78.88 389 ASP A CA 1
ATOM 2965 C C . ASP A 1 389 ? -11.956 8.526 28.467 1.00 78.88 389 ASP A C 1
ATOM 2967 O O . ASP A 1 389 ? -11.510 9.672 28.573 1.00 78.88 389 ASP A O 1
ATOM 2971 N N . ARG A 1 390 ? -12.829 8.168 27.520 1.00 73.56 390 ARG A N 1
ATOM 2972 C CA . ARG A 1 390 ? -13.376 9.085 26.515 1.00 73.56 390 ARG A CA 1
ATOM 2973 C C . ARG A 1 390 ? -14.106 10.250 27.170 1.00 73.56 390 ARG A C 1
ATOM 2975 O O . ARG A 1 390 ? -13.926 11.379 26.740 1.00 73.56 390 ARG A O 1
ATOM 2982 N N . ASN A 1 391 ? -14.859 9.991 28.237 1.00 69.00 391 ASN A N 1
ATOM 2983 C CA . ASN A 1 391 ? -15.657 11.013 28.904 1.00 69.00 391 ASN A CA 1
ATOM 2984 C C . ASN A 1 391 ? -14.753 11.985 29.663 1.00 69.00 391 ASN A C 1
ATOM 2986 O O . ASN A 1 391 ? -14.963 13.193 29.621 1.00 69.00 391 ASN A O 1
ATOM 2990 N N . ALA A 1 392 ? -13.713 11.479 30.330 1.00 67.94 392 ALA A N 1
ATOM 2991 C CA . ALA A 1 392 ? -12.725 12.342 30.974 1.00 67.94 392 ALA A CA 1
ATOM 2992 C C . ALA A 1 392 ? -11.927 13.174 29.954 1.00 67.94 392 ALA A C 1
ATOM 2994 O O . ALA A 1 392 ? -11.696 14.361 30.183 1.00 67.94 392 ALA A O 1
ATOM 2995 N N . ALA A 1 393 ? -11.537 12.577 28.824 1.00 67.50 393 ALA A N 1
ATOM 2996 C CA . ALA A 1 393 ? -10.824 13.271 27.754 1.00 67.50 393 ALA A CA 1
ATOM 2997 C C . ALA A 1 393 ? -11.692 14.337 27.061 1.00 67.50 393 ALA A C 1
ATOM 2999 O O . ALA A 1 393 ? -11.212 15.446 26.812 1.00 67.50 393 ALA A O 1
ATOM 3000 N N . ASP A 1 394 ? -12.964 14.033 26.793 1.00 67.62 394 ASP A N 1
ATOM 3001 C CA . ASP A 1 394 ? -13.923 14.978 26.218 1.00 67.62 394 ASP A CA 1
ATOM 3002 C C . ASP A 1 394 ? -14.181 16.142 27.188 1.00 67.62 394 ASP A C 1
ATOM 3004 O O . ASP A 1 394 ? -14.092 17.299 26.773 1.00 67.62 394 ASP A O 1
ATOM 3008 N N . ARG A 1 395 ? -14.369 15.867 28.490 1.00 69.06 395 ARG A N 1
ATOM 3009 C CA . ARG A 1 395 ? -14.466 16.905 29.535 1.00 69.06 395 ARG A CA 1
ATOM 3010 C C . ARG A 1 395 ? -13.248 17.817 29.572 1.00 69.06 395 ARG A C 1
ATOM 3012 O O . ARG A 1 395 ? -13.393 19.036 29.590 1.00 69.06 395 ARG A O 1
ATOM 3019 N N . PHE A 1 396 ? -12.049 17.238 29.566 1.00 69.31 396 PHE A N 1
ATOM 3020 C CA . PHE A 1 396 ? -10.807 18.007 29.582 1.00 69.31 396 PHE A CA 1
ATOM 3021 C C . PHE A 1 396 ? -10.674 18.886 28.330 1.00 69.31 396 PHE A C 1
ATOM 3023 O O . PHE A 1 396 ? -10.403 20.076 28.439 1.00 69.31 396 PHE A O 1
ATOM 3030 N N . THR A 1 397 ? -10.952 18.330 27.146 1.00 71.19 397 THR A N 1
ATOM 3031 C CA . THR A 1 397 ? -10.898 19.066 25.871 1.00 71.19 397 THR A CA 1
ATOM 3032 C C . THR A 1 397 ? -11.882 20.236 25.857 1.00 71.19 397 THR A C 1
ATOM 3034 O O . THR A 1 397 ? -11.521 21.339 25.449 1.00 71.19 397 THR A O 1
ATOM 3037 N N . ARG A 1 398 ? -13.112 20.019 26.342 1.00 72.19 398 ARG A N 1
ATOM 3038 C CA . ARG A 1 398 ? -14.136 21.066 26.474 1.00 72.19 398 ARG A CA 1
ATOM 3039 C C . ARG A 1 398 ? -13.715 22.151 27.464 1.00 72.19 398 ARG A C 1
ATOM 3041 O O . ARG A 1 398 ? -13.874 23.330 27.159 1.00 72.19 398 ARG A O 1
ATOM 3048 N N . ALA A 1 399 ? -13.149 21.775 28.611 1.00 74.00 399 ALA A N 1
ATOM 3049 C CA . ALA A 1 399 ? -12.643 22.730 29.596 1.00 74.00 399 ALA A CA 1
ATOM 3050 C C . ALA A 1 399 ? -11.515 23.600 29.015 1.00 74.00 399 ALA A C 1
ATOM 3052 O O . ALA A 1 399 ? -11.576 24.822 29.120 1.00 74.00 399 ALA A O 1
ATOM 3053 N N . THR A 1 400 ? -10.548 23.000 28.314 1.00 78.50 400 THR A N 1
ATOM 3054 C CA . THR A 1 400 ? -9.468 23.743 27.646 1.00 78.50 400 THR A CA 1
ATOM 3055 C C . THR A 1 400 ? -9.993 24.658 26.538 1.00 78.50 400 THR A C 1
ATOM 3057 O O . THR A 1 400 ? -9.567 25.807 26.446 1.00 78.50 400 THR A O 1
ATOM 3060 N N . ALA A 1 401 ? -10.933 24.191 25.709 1.00 75.88 401 ALA A N 1
ATOM 3061 C CA . ALA A 1 401 ? -11.543 25.016 24.665 1.00 75.88 401 ALA A CA 1
ATOM 3062 C C . ALA A 1 401 ? -12.288 26.223 25.261 1.00 75.88 401 ALA A C 1
ATOM 3064 O O . ALA A 1 401 ? -12.187 27.337 24.746 1.00 75.88 401 ALA A O 1
ATOM 3065 N N . LEU A 1 402 ? -12.984 26.019 26.384 1.00 79.69 402 LEU A N 1
ATOM 3066 C CA . LEU A 1 402 ? -13.637 27.089 27.129 1.00 79.69 402 LEU A CA 1
ATOM 3067 C C . LEU A 1 402 ? -12.620 28.099 27.683 1.00 79.69 402 LEU A C 1
ATOM 3069 O O . LEU A 1 402 ? -12.818 29.300 27.516 1.00 79.69 402 LEU A O 1
ATOM 3073 N N . GLU A 1 403 ? -11.533 27.637 28.305 1.00 82.25 403 GLU A N 1
ATOM 3074 C CA . GLU A 1 403 ? -10.454 28.501 28.808 1.00 82.25 403 GLU A CA 1
ATOM 3075 C C . GLU A 1 403 ? -9.810 29.327 27.686 1.00 82.25 403 GLU A C 1
ATOM 3077 O O . GLU A 1 403 ? -9.627 30.535 27.836 1.00 82.25 403 GLU A O 1
ATOM 3082 N N . GLN A 1 404 ? -9.527 28.708 26.536 1.00 83.19 404 GLN A N 1
ATOM 3083 C CA . GLN A 1 404 ? -8.967 29.384 25.363 1.00 83.19 404 GLN A CA 1
ATOM 3084 C C . GLN A 1 404 ? -9.923 30.433 24.793 1.00 83.19 404 GLN A C 1
ATOM 3086 O O . GLN A 1 404 ? -9.505 31.555 24.510 1.00 83.19 404 GLN A O 1
ATOM 3091 N N . ALA A 1 405 ? -11.210 30.105 24.663 1.00 82.12 405 ALA A N 1
ATOM 3092 C CA . ALA A 1 405 ? -12.211 31.058 24.198 1.00 82.12 405 ALA A CA 1
ATOM 3093 C C . ALA A 1 405 ? -12.347 32.244 25.168 1.00 82.12 405 ALA A C 1
ATOM 3095 O O . ALA A 1 405 ? -12.416 33.394 24.734 1.00 82.12 405 ALA A O 1
ATOM 3096 N N . VAL A 1 406 ? -12.328 31.991 26.483 1.00 84.38 406 VAL A N 1
ATOM 3097 C CA . VAL A 1 406 ? -12.331 33.045 27.511 1.00 84.38 406 VAL A CA 1
ATOM 3098 C C . VAL A 1 406 ? -11.091 33.932 27.384 1.00 84.38 406 VAL A C 1
ATOM 3100 O O . VAL A 1 406 ? -11.238 35.153 27.336 1.00 84.38 406 VAL A O 1
ATOM 3103 N N . ALA A 1 407 ? -9.898 33.347 27.235 1.00 84.31 407 ALA A N 1
ATOM 3104 C CA . ALA A 1 407 ? -8.654 34.090 27.020 1.00 84.31 407 ALA A CA 1
ATOM 3105 C C . ALA A 1 407 ? -8.671 34.926 25.723 1.00 84.31 407 ALA A C 1
ATOM 3107 O O . ALA A 1 407 ? -8.118 36.023 25.690 1.00 84.31 407 ALA A O 1
ATOM 3108 N N . ALA A 1 408 ? -9.364 34.458 24.679 1.00 83.75 408 ALA A N 1
ATOM 3109 C CA . ALA A 1 408 ? -9.601 35.189 23.430 1.00 83.75 408 ALA A CA 1
ATOM 3110 C C . ALA A 1 408 ? -10.744 36.233 23.520 1.00 83.75 408 ALA A C 1
ATOM 3112 O O . ALA A 1 408 ? -11.159 36.823 22.516 1.00 83.75 408 ALA A O 1
ATOM 3113 N N . GLY A 1 409 ? -11.265 36.490 24.724 1.00 84.88 409 GLY A N 1
ATOM 3114 C CA . GLY A 1 409 ? -12.264 37.523 24.991 1.00 84.88 409 GLY A CA 1
ATOM 3115 C C . GLY A 1 409 ? -13.715 37.071 24.813 1.00 84.88 409 GLY A C 1
ATOM 3116 O O . GLY A 1 409 ? -14.565 37.909 24.506 1.00 84.88 409 GLY A O 1
ATOM 3117 N N . ALA A 1 410 ? -14.018 35.777 24.973 1.00 86.44 410 ALA A N 1
ATOM 3118 C CA . ALA A 1 410 ? -15.389 35.251 24.981 1.00 86.44 410 ALA A CA 1
ATOM 3119 C C . ALA A 1 410 ? -16.069 35.262 26.359 1.00 86.44 410 ALA A C 1
ATOM 3121 O O . ALA A 1 410 ? -17.207 34.812 26.492 1.00 86.44 410 ALA A O 1
ATOM 3122 N N . GLU A 1 411 ? -15.417 35.812 27.387 1.00 87.25 411 GLU A N 1
ATOM 3123 C CA . GLU A 1 411 ? -15.928 35.836 28.762 1.00 87.25 411 GLU A CA 1
ATOM 3124 C C . GLU A 1 411 ? -17.341 36.437 28.876 1.00 87.25 411 GLU A C 1
ATOM 3126 O O . GLU A 1 411 ? -18.221 35.859 29.520 1.00 87.25 411 GLU A O 1
ATOM 3131 N N . GLY A 1 412 ? -17.590 37.565 28.200 1.00 86.88 412 GLY A N 1
ATOM 3132 C CA . GLY A 1 412 ? -18.904 38.215 28.184 1.00 86.88 412 GLY A CA 1
ATOM 3133 C C . GLY A 1 412 ? -20.003 37.306 27.624 1.00 86.88 412 GLY A C 1
ATOM 3134 O O . GLY A 1 412 ? -21.072 37.179 28.228 1.00 86.88 412 GLY A O 1
ATOM 3135 N N . PHE A 1 413 ? -19.714 36.608 26.523 1.00 88.69 413 PHE A N 1
ATOM 3136 C CA . PHE A 1 413 ? -20.631 35.655 25.897 1.00 88.69 413 PHE A CA 1
ATOM 3137 C C . PHE A 1 413 ? -20.893 34.439 26.786 1.00 88.69 413 PHE A C 1
ATOM 3139 O O . PHE A 1 413 ? -22.051 34.108 27.037 1.00 88.69 413 PHE A O 1
ATOM 3146 N N . VAL A 1 414 ? -19.842 33.832 27.348 1.00 86.50 414 VAL A N 1
ATOM 3147 C CA . VAL A 1 414 ? -19.946 32.705 28.293 1.00 86.50 414 VAL A CA 1
ATOM 3148 C C . VAL A 1 414 ? -20.844 33.072 29.477 1.00 86.50 414 VAL A C 1
ATOM 3150 O O . VAL A 1 414 ? -21.765 32.330 29.833 1.00 86.50 414 VAL A O 1
ATOM 3153 N N . ASN A 1 415 ? -20.607 34.236 30.085 1.00 88.12 415 ASN A N 1
ATOM 3154 C CA . ASN A 1 415 ? -21.375 34.711 31.232 1.00 88.12 415 ASN A CA 1
ATOM 3155 C C . ASN A 1 415 ? -22.836 34.984 30.867 1.00 88.12 415 ASN A C 1
ATOM 3157 O O . ASN A 1 415 ? -23.743 34.629 31.632 1.00 88.12 415 ASN A O 1
ATOM 3161 N N . ARG A 1 416 ? -23.080 35.569 29.687 1.00 89.06 416 ARG A N 1
ATOM 3162 C CA . ARG A 1 416 ? -24.433 35.818 29.191 1.00 89.06 416 ARG A CA 1
ATOM 3163 C C . ARG A 1 416 ? -25.185 34.515 28.939 1.00 89.06 416 ARG A C 1
ATOM 3165 O O . ARG A 1 416 ? -26.288 34.353 29.459 1.00 89.06 416 ARG A O 1
ATOM 3172 N N . LEU A 1 417 ? -24.565 33.559 28.252 1.00 88.25 417 LEU A N 1
ATOM 3173 C CA . LEU A 1 417 ? -25.147 32.252 27.960 1.00 88.25 417 LEU A CA 1
ATOM 3174 C C . LEU A 1 417 ? -25.485 31.481 29.247 1.00 88.25 417 LEU A C 1
ATOM 3176 O O . LEU A 1 417 ? -26.600 30.983 29.394 1.00 88.25 417 LEU A O 1
ATOM 3180 N N . ARG A 1 418 ? -24.587 31.468 30.245 1.00 85.94 418 ARG A N 1
ATOM 3181 C CA . ARG A 1 418 ? -24.849 30.877 31.577 1.00 85.94 418 ARG A CA 1
ATOM 3182 C C . ARG A 1 418 ? -26.008 31.549 32.318 1.00 85.94 418 ARG A C 1
ATOM 3184 O O . ARG A 1 418 ? -26.729 30.895 33.078 1.00 85.94 418 ARG A O 1
ATOM 3191 N N . LYS A 1 419 ? -26.179 32.866 32.168 1.00 87.19 419 LYS A N 1
ATOM 3192 C CA . LYS A 1 419 ? -27.305 33.604 32.763 1.00 87.19 419 LYS A CA 1
ATOM 3193 C C . LYS A 1 419 ? -28.616 33.234 32.073 1.00 87.19 419 LYS A C 1
ATOM 3195 O O . LYS A 1 419 ? -29.585 32.934 32.771 1.00 87.19 419 LYS A O 1
ATOM 3200 N N . ASN A 1 420 ? -28.616 33.191 30.742 1.00 89.12 420 ASN A N 1
ATOM 3201 C CA . ASN A 1 420 ? -29.772 32.786 29.951 1.00 89.12 420 ASN A CA 1
ATOM 3202 C C . ASN A 1 420 ? -30.176 31.345 30.267 1.00 89.12 420 ASN A C 1
ATOM 3204 O O . ASN A 1 420 ? -31.337 31.116 30.576 1.00 89.12 420 ASN A O 1
ATOM 3208 N N . LEU A 1 421 ? -29.231 30.403 30.331 1.00 84.25 421 LEU A N 1
ATOM 3209 C CA . LEU A 1 421 ? -29.506 29.012 30.710 1.00 84.25 421 LEU A CA 1
ATOM 3210 C C . LEU A 1 421 ? -30.216 28.895 32.059 1.00 84.25 421 LEU A C 1
ATOM 3212 O O . LEU A 1 421 ? -31.241 28.229 32.169 1.00 84.25 421 LEU A O 1
ATOM 3216 N N . ARG A 1 422 ? -29.717 29.593 33.085 1.00 83.31 422 ARG A N 1
ATOM 3217 C CA . ARG A 1 422 ? -30.330 29.575 34.422 1.00 83.31 422 ARG A CA 1
ATOM 3218 C C . ARG A 1 422 ? -31.698 30.247 34.467 1.00 83.31 422 ARG A C 1
ATOM 3220 O O . ARG A 1 422 ? -32.527 29.880 35.298 1.00 83.31 422 ARG A O 1
ATOM 3227 N N . HIS A 1 423 ? -31.913 31.292 33.675 1.00 85.31 423 HIS A N 1
ATOM 3228 C CA . HIS A 1 423 ? -33.169 32.038 33.674 1.00 85.31 423 HIS A CA 1
ATOM 3229 C C . HIS A 1 423 ? -34.232 31.351 32.810 1.00 85.31 423 HIS A C 1
ATOM 3231 O O . HIS A 1 423 ? -35.295 30.998 33.317 1.00 85.31 423 HIS A O 1
ATOM 3237 N N . LEU A 1 424 ? -33.910 31.115 31.540 1.00 86.12 424 LEU A N 1
ATOM 3238 C CA . LEU A 1 424 ? -34.792 30.517 30.544 1.00 86.12 424 LEU A CA 1
ATOM 3239 C C . LEU A 1 424 ? -35.030 29.034 30.811 1.00 86.12 424 LEU A C 1
ATOM 3241 O O . LEU A 1 424 ? -36.143 28.583 30.600 1.00 86.12 424 LEU A O 1
ATOM 3245 N N . GLY A 1 425 ? -34.055 28.293 31.350 1.00 82.31 425 GLY A N 1
ATOM 3246 C CA . GLY A 1 425 ? -34.260 26.895 31.745 1.00 82.31 425 GLY A CA 1
ATOM 3247 C C . GLY A 1 425 ? -35.310 26.741 32.852 1.00 82.31 425 GLY A C 1
ATOM 3248 O O . GLY A 1 425 ? -36.215 25.925 32.727 1.00 82.31 425 GLY A O 1
ATOM 3249 N N . ARG A 1 426 ? -35.262 27.588 33.894 1.00 83.88 426 ARG A N 1
ATOM 3250 C CA . ARG A 1 426 ? -36.278 27.593 34.969 1.00 83.88 426 ARG A CA 1
ATOM 3251 C C . ARG A 1 426 ? -37.660 28.003 34.470 1.00 83.88 426 ARG A C 1
ATOM 3253 O O . ARG A 1 426 ? -38.665 27.482 34.942 1.00 83.88 426 ARG A O 1
ATOM 3260 N N . TRP A 1 427 ? -37.713 28.965 33.549 1.00 88.19 427 TRP A N 1
ATOM 3261 C CA . TR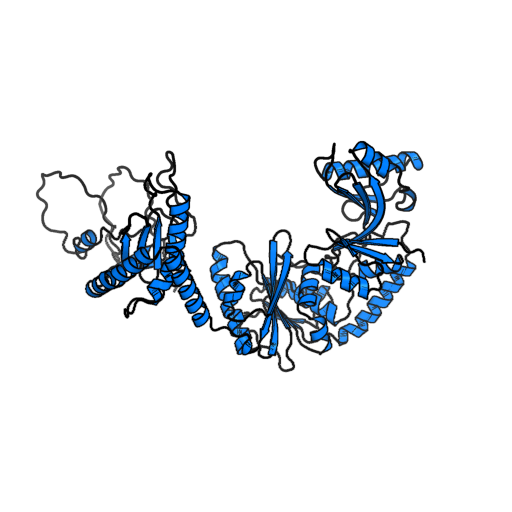P A 1 427 ? -38.961 29.340 32.890 1.00 88.19 427 TRP A CA 1
ATOM 3262 C C . TRP A 1 427 ? -39.507 28.174 32.058 1.00 88.19 427 TRP A C 1
ATOM 3264 O O . TRP A 1 427 ? -40.659 27.798 32.232 1.00 88.19 427 TRP A O 1
ATOM 3274 N N . ALA A 1 428 ? -38.669 27.565 31.223 1.00 84.88 428 ALA A N 1
ATOM 3275 C CA . ALA A 1 428 ? -39.044 26.473 30.339 1.00 84.88 428 ALA A CA 1
ATOM 3276 C C . ALA A 1 428 ? -39.583 25.266 31.121 1.00 84.88 428 ALA A C 1
ATOM 3278 O O . ALA A 1 428 ? -40.637 24.740 30.781 1.00 84.88 428 ALA A O 1
ATOM 3279 N N . GLU A 1 429 ? -38.933 24.897 32.227 1.00 82.12 429 GLU A N 1
ATOM 3280 C CA . GLU A 1 429 ? -39.399 23.833 33.124 1.00 82.12 429 GLU A CA 1
ATOM 3281 C C . GLU A 1 429 ? -40.764 24.158 33.749 1.00 82.12 429 GLU A C 1
ATOM 3283 O O . GLU A 1 429 ? -41.671 23.328 33.723 1.00 82.12 429 GLU A O 1
ATOM 3288 N N . ARG A 1 430 ? -40.948 25.388 34.250 1.00 85.00 430 ARG A N 1
ATOM 3289 C CA . ARG A 1 430 ? -42.217 25.823 34.854 1.00 85.00 430 ARG A CA 1
ATOM 3290 C C . ARG A 1 430 ? -43.372 25.846 33.851 1.00 85.00 430 ARG A C 1
ATOM 3292 O O . ARG A 1 430 ? -44.492 25.508 34.218 1.00 85.00 430 ARG A O 1
ATOM 3299 N N . GLU A 1 431 ? -43.108 26.255 32.614 1.00 82.88 431 GLU A N 1
ATOM 3300 C CA . GLU A 1 431 ? -44.122 26.337 31.556 1.00 82.88 431 GLU A CA 1
ATOM 3301 C C . GLU A 1 431 ? -44.270 25.027 30.753 1.00 82.88 431 GLU A C 1
ATOM 3303 O O . GLU A 1 431 ? -45.075 24.972 29.824 1.00 82.88 431 GLU A O 1
ATOM 3308 N N . GLY A 1 432 ? -43.503 23.973 31.067 1.00 81.75 432 GLY A N 1
ATOM 3309 C CA . GLY A 1 432 ? -43.538 22.703 30.328 1.00 81.75 432 GLY A CA 1
ATOM 3310 C C . GLY A 1 432 ? -43.074 22.823 28.869 1.00 81.75 432 GLY A C 1
ATOM 3311 O O . GLY A 1 432 ? -43.592 22.148 27.980 1.00 81.75 432 GLY A O 1
ATOM 3312 N N . VAL A 1 433 ? -42.120 23.714 28.609 1.00 84.81 433 VAL A N 1
ATOM 3313 C CA . VAL A 1 433 ? -41.573 24.024 27.287 1.00 84.81 433 VAL A CA 1
ATOM 3314 C C . VAL A 1 433 ? -40.227 23.324 27.106 1.00 84.81 433 VAL A C 1
ATOM 3316 O O . VAL A 1 433 ? -39.310 23.531 27.893 1.00 84.81 433 VAL A O 1
ATOM 3319 N N . SER A 1 434 ? -40.060 22.564 26.025 1.00 82.19 434 SER A N 1
ATOM 3320 C CA . SER A 1 434 ? -38.797 21.876 25.709 1.00 82.19 434 SER A CA 1
ATOM 3321 C C . SER A 1 434 ? -38.019 22.485 24.533 1.00 82.19 434 SER A C 1
ATOM 3323 O O . SER A 1 434 ? -36.807 22.278 24.427 1.00 82.19 434 SER A O 1
ATOM 3325 N N . CYS A 1 435 ? -38.679 23.279 23.683 1.00 89.12 435 CYS A N 1
ATOM 3326 C CA . CYS A 1 435 ? -38.052 24.010 22.579 1.00 89.12 435 CYS A CA 1
ATOM 3327 C C . CYS A 1 435 ? -38.083 25.519 22.861 1.00 89.12 435 CYS A C 1
ATOM 3329 O O . CYS A 1 435 ? -39.150 26.059 23.136 1.00 89.12 435 CYS A O 1
ATOM 3331 N N . TYR A 1 436 ? -36.971 26.248 22.820 1.00 88.94 436 TYR A N 1
ATOM 3332 C CA . TYR A 1 436 ? -36.964 27.694 23.091 1.00 88.94 436 TYR A CA 1
ATOM 3333 C C . TYR A 1 436 ? -35.682 28.374 22.614 1.00 88.94 436 TYR A C 1
ATOM 3335 O O . TYR A 1 436 ? -34.628 27.744 22.531 1.00 88.94 436 TYR A O 1
ATOM 3343 N N . ARG A 1 437 ? -35.754 29.682 22.348 1.00 91.06 437 ARG A N 1
ATOM 3344 C CA . ARG A 1 437 ? -34.568 30.482 22.040 1.00 91.06 437 ARG A CA 1
ATOM 3345 C C . ARG A 1 437 ? -33.749 30.711 23.303 1.00 91.06 437 ARG A C 1
ATOM 3347 O O . ARG A 1 437 ? -34.252 31.257 24.279 1.00 91.06 437 ARG A O 1
ATOM 3354 N N . LEU A 1 438 ? -32.498 30.269 23.289 1.00 90.25 438 LEU A N 1
ATOM 3355 C CA . LEU A 1 438 ? -31.561 30.367 24.404 1.00 90.25 438 LEU A CA 1
ATOM 3356 C C . LEU A 1 438 ? -30.739 31.665 24.371 1.00 90.25 438 LEU A C 1
ATOM 3358 O O . LEU A 1 438 ? -30.352 32.190 25.417 1.00 90.25 438 LEU A O 1
ATOM 3362 N N . TYR A 1 439 ? -30.444 32.169 23.180 1.00 92.31 439 TYR A N 1
ATOM 3363 C CA . TYR A 1 439 ? -29.661 33.381 22.961 1.00 92.31 439 TYR A CA 1
ATOM 3364 C C . TYR A 1 439 ? -30.121 34.035 21.658 1.00 92.31 439 TYR A C 1
ATOM 3366 O O . TYR A 1 439 ? -30.352 33.316 20.686 1.00 92.31 439 TYR A O 1
ATOM 3374 N N . ASP A 1 440 ? -30.255 35.359 21.629 1.00 91.81 440 ASP A N 1
ATOM 3375 C CA . ASP A 1 440 ? -30.706 36.100 20.447 1.00 91.81 440 ASP A CA 1
ATOM 3376 C C . ASP A 1 440 ? -29.930 37.407 20.275 1.00 91.81 440 ASP A C 1
ATOM 3378 O O . ASP A 1 440 ? -30.407 38.489 20.620 1.00 91.81 440 ASP A O 1
ATOM 3382 N N . ALA A 1 441 ? -28.693 37.298 19.783 1.00 89.56 441 ALA A N 1
ATOM 3383 C CA . ALA A 1 441 ? -27.796 38.435 19.585 1.00 89.56 441 ALA A CA 1
ATOM 3384 C C . ALA A 1 441 ? -27.725 39.386 20.802 1.00 89.56 441 ALA A C 1
ATOM 3386 O O . ALA A 1 441 ? -27.635 40.605 20.654 1.00 89.56 441 ALA A O 1
ATOM 3387 N N . ASP A 1 442 ? -27.760 38.831 22.022 1.00 89.69 442 ASP A N 1
ATOM 3388 C CA . ASP A 1 442 ? -27.789 39.598 23.275 1.00 89.69 442 ASP A CA 1
ATOM 3389 C C . ASP A 1 442 ? -26.563 40.516 23.454 1.00 89.69 442 ASP A C 1
ATOM 3391 O O . ASP A 1 442 ? -26.583 41.414 24.300 1.00 89.69 442 ASP A O 1
ATOM 3395 N N . LEU A 1 443 ? -25.477 40.249 22.719 1.00 86.69 443 LEU A N 1
ATOM 3396 C CA . LEU A 1 443 ? -24.250 41.039 22.691 1.00 86.69 443 LEU A CA 1
ATOM 3397 C C . LEU A 1 443 ? -23.969 41.499 21.249 1.00 86.69 443 LEU A C 1
ATOM 3399 O O . LEU A 1 443 ? -23.975 40.655 20.351 1.00 86.69 443 LEU A O 1
ATOM 3403 N N . PRO A 1 444 ? -23.669 42.792 21.012 1.00 79.81 444 PRO A N 1
ATOM 3404 C CA . PRO A 1 444 ? -23.426 43.332 19.670 1.00 79.81 444 PRO A CA 1
ATOM 3405 C C . PRO A 1 444 ? -22.332 42.605 18.879 1.00 79.81 444 PRO A C 1
ATOM 3407 O O . PRO A 1 444 ? -22.403 42.511 17.655 1.00 79.81 444 PRO A O 1
ATOM 3410 N N . GLU A 1 445 ? -21.315 42.096 19.571 1.00 81.06 445 GLU A N 1
ATOM 3411 C CA . GLU A 1 445 ? -20.183 41.386 18.982 1.00 81.06 445 GLU A CA 1
ATOM 3412 C C . GLU A 1 445 ? -20.451 39.895 18.693 1.00 81.06 445 GLU A C 1
ATOM 3414 O O . GLU A 1 445 ? -19.628 39.257 18.041 1.00 81.06 445 GLU A O 1
ATOM 3419 N N . TYR A 1 446 ? -21.597 39.349 19.119 1.00 86.25 446 TYR A N 1
ATOM 3420 C CA . TYR A 1 446 ? -22.021 37.965 18.866 1.00 86.25 446 TYR A CA 1
ATOM 3421 C C . TYR A 1 446 ? -23.385 37.945 18.171 1.00 86.25 446 TYR A C 1
ATOM 3423 O O . TYR A 1 446 ? -24.427 37.716 18.782 1.00 86.25 446 TYR A O 1
ATOM 3431 N N . ALA A 1 447 ? -23.372 38.164 16.858 1.00 87.75 447 ALA A N 1
ATOM 3432 C CA . ALA A 1 447 ? -24.570 38.213 16.024 1.00 87.75 447 ALA A CA 1
ATOM 3433 C C . ALA A 1 447 ? -25.090 36.804 15.670 1.00 87.75 447 ALA A C 1
ATOM 3435 O O . ALA A 1 447 ? -25.155 36.424 14.503 1.00 87.75 447 ALA A O 1
ATOM 3436 N N . VAL A 1 448 ? -25.453 36.014 16.681 1.00 89.81 448 VAL A N 1
ATOM 3437 C CA . VAL A 1 448 ? -25.999 34.659 16.515 1.00 89.81 448 VAL A CA 1
ATOM 3438 C C . VAL A 1 448 ? -27.318 34.502 17.264 1.00 89.81 448 VAL A C 1
ATOM 3440 O O . VAL A 1 448 ? -27.519 35.112 18.312 1.00 89.81 448 VAL A O 1
ATOM 3443 N N . ALA A 1 449 ? -28.194 33.643 16.756 1.00 90.62 449 ALA A N 1
ATOM 3444 C CA . ALA A 1 449 ? -29.299 33.065 17.507 1.00 90.62 449 ALA A CA 1
ATOM 3445 C C . ALA A 1 449 ? -28.972 31.614 17.855 1.00 90.62 449 ALA A C 1
ATOM 3447 O O . ALA A 1 449 ? -28.437 30.875 17.029 1.00 90.62 449 ALA A O 1
ATOM 3448 N N . ILE A 1 450 ? -29.288 31.206 19.079 1.00 91.88 450 ILE A N 1
ATOM 3449 C CA . ILE A 1 450 ? -29.107 29.833 19.546 1.00 91.88 450 ILE A CA 1
ATOM 3450 C C . ILE A 1 450 ? -30.458 29.351 20.041 1.00 91.88 450 ILE A C 1
ATOM 3452 O O . ILE A 1 450 ? -30.949 29.819 21.067 1.00 91.88 450 ILE A O 1
ATOM 3456 N N . ASP A 1 451 ? -31.038 28.401 19.324 1.00 91.12 451 ASP A N 1
ATOM 3457 C CA . ASP A 1 451 ? -32.303 27.772 19.667 1.00 91.12 451 ASP A CA 1
ATOM 3458 C C . ASP A 1 451 ? -32.049 26.377 20.242 1.00 91.12 451 ASP A C 1
ATOM 3460 O O . ASP A 1 451 ? -31.267 25.592 19.699 1.00 91.12 451 ASP A O 1
ATOM 3464 N N . ARG A 1 452 ? -32.725 26.058 21.346 1.00 89.19 452 ARG A N 1
ATOM 3465 C CA . ARG A 1 452 ? -32.753 24.718 21.928 1.00 89.19 452 ARG A CA 1
ATOM 3466 C C . ARG A 1 452 ? -33.994 23.986 21.445 1.00 89.19 452 ARG A C 1
ATOM 3468 O O . ARG A 1 452 ? -35.097 24.515 21.552 1.00 89.19 452 ARG A O 1
ATOM 3475 N N . TYR A 1 453 ? -33.799 22.757 20.992 1.00 87.62 453 TYR A N 1
ATOM 3476 C CA . TYR A 1 453 ? -34.849 21.804 20.662 1.00 87.62 453 TYR A CA 1
ATOM 3477 C C . TYR A 1 453 ? -34.544 20.517 21.426 1.00 87.62 453 TYR A C 1
ATOM 3479 O O . TYR A 1 453 ? -33.796 19.684 20.933 1.00 87.62 453 TYR A O 1
ATOM 3487 N N . GLU A 1 454 ? -35.051 20.374 22.653 1.00 85.38 454 GLU A N 1
ATOM 3488 C CA . GLU A 1 454 ? -34.754 19.216 23.515 1.00 85.38 454 GLU A CA 1
ATOM 3489 C C . GLU A 1 454 ? -33.241 18.953 23.677 1.00 85.38 454 GLU A C 1
ATOM 3491 O O . GLU A 1 454 ? -32.563 19.741 24.344 1.00 85.38 454 GLU A O 1
ATOM 3496 N N . GLN A 1 455 ? -32.716 17.862 23.109 1.00 80.44 455 GLN A N 1
ATOM 3497 C CA . GLN A 1 455 ? -31.292 17.507 23.113 1.00 80.44 455 GLN A CA 1
ATOM 3498 C C . GLN A 1 455 ? -30.472 18.204 22.016 1.00 80.44 455 GLN A C 1
ATOM 3500 O O . GLN A 1 455 ? -29.250 18.210 22.086 1.00 80.44 455 GLN A O 1
ATOM 3505 N N . TRP A 1 456 ? -31.115 18.821 21.026 1.00 86.12 456 TRP A N 1
ATOM 3506 C CA . TRP A 1 456 ? -30.445 19.474 19.904 1.00 86.12 456 TRP A CA 1
ATOM 3507 C C . TRP A 1 456 ? -30.294 20.980 20.108 1.00 86.12 456 TRP A C 1
ATOM 3509 O O . TRP A 1 456 ? -31.125 21.649 20.735 1.00 86.12 456 TRP A O 1
ATOM 3519 N N . LEU A 1 457 ? -29.243 21.533 19.506 1.00 88.69 457 LEU A N 1
ATOM 3520 C CA . LEU A 1 457 ? -29.047 22.971 19.376 1.00 88.69 457 LEU A CA 1
ATOM 3521 C C . LEU A 1 457 ? -29.000 23.359 17.911 1.00 88.69 457 LEU A C 1
ATOM 3523 O O . LEU A 1 457 ? -28.320 22.720 17.112 1.00 88.69 457 LEU A O 1
ATOM 3527 N N . HIS A 1 458 ? -29.658 24.459 17.586 1.00 89.69 458 HIS A N 1
ATOM 3528 C CA . HIS A 1 458 ? -29.581 25.078 16.277 1.00 89.69 458 HIS A CA 1
ATOM 3529 C C . HIS A 1 458 ? -29.020 26.493 16.431 1.00 89.69 458 HIS A C 1
ATOM 3531 O O . HIS A 1 458 ? -29.631 27.354 17.064 1.00 89.69 458 HIS A O 1
ATOM 3537 N N . VAL A 1 459 ? -27.832 26.714 15.877 1.00 89.50 459 VAL A N 1
ATOM 3538 C CA . VAL A 1 459 ? -27.117 27.989 15.875 1.00 89.50 459 VAL A CA 1
ATOM 3539 C C . VAL A 1 459 ? -27.307 28.633 14.510 1.00 89.50 459 VAL A C 1
ATOM 3541 O O . VAL A 1 459 ? -26.911 28.066 13.495 1.00 89.50 459 VAL A O 1
ATOM 3544 N N . GLN A 1 460 ? -27.891 29.825 14.470 1.00 87.56 460 GLN A N 1
ATOM 3545 C CA . GLN A 1 460 ? -28.053 30.607 13.250 1.00 87.56 460 GLN A CA 1
ATOM 3546 C C . GLN A 1 460 ? -27.208 31.876 13.329 1.00 87.56 460 GLN A C 1
ATOM 3548 O O . GLN A 1 460 ? -27.363 32.676 14.246 1.00 87.56 460 GLN A O 1
ATOM 3553 N N . GLU A 1 461 ? -26.337 32.083 12.346 1.00 85.50 461 GLU A N 1
ATOM 3554 C CA . GLU A 1 461 ? -25.571 33.323 12.228 1.00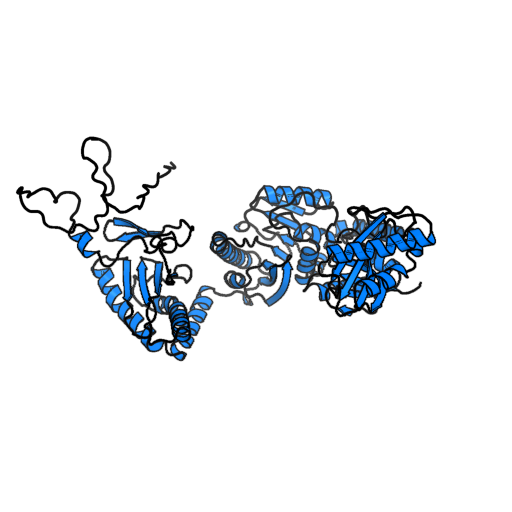 85.50 461 GLU A CA 1
ATOM 3555 C C . GLU A 1 461 ? -26.407 34.405 11.522 1.00 85.50 461 GLU A C 1
ATOM 3557 O O . GLU A 1 461 ? -26.983 34.182 10.447 1.00 85.50 461 GLU A O 1
ATOM 3562 N N . TYR A 1 462 ? -26.474 35.592 12.125 1.00 80.56 462 TYR A N 1
ATOM 3563 C CA . TYR A 1 462 ? -27.012 36.790 11.492 1.00 80.56 462 TYR A CA 1
ATOM 3564 C C . TYR A 1 462 ? -25.943 37.476 10.639 1.00 80.56 462 TYR A C 1
ATOM 3566 O O . TYR A 1 462 ? -24.747 37.349 10.878 1.00 80.56 462 TYR A O 1
ATOM 3574 N N . ALA A 1 463 ? -26.369 38.259 9.643 1.00 67.88 463 ALA A N 1
ATOM 3575 C CA . ALA A 1 463 ? -25.421 39.075 8.894 1.00 67.88 463 ALA A CA 1
ATOM 3576 C C . ALA A 1 463 ? -24.748 40.075 9.855 1.00 67.88 463 ALA A C 1
ATOM 3578 O O . ALA A 1 463 ? -25.474 40.825 10.520 1.00 67.88 463 ALA A O 1
ATOM 3579 N N . PRO A 1 464 ? -23.404 40.120 9.926 1.00 63.09 464 PRO A N 1
ATOM 3580 C CA . PRO A 1 464 ? -22.726 41.070 10.792 1.00 63.09 464 PRO A CA 1
ATOM 3581 C C . PRO A 1 464 ? -23.103 42.504 10.376 1.00 63.09 464 PRO A C 1
ATOM 3583 O O . PRO A 1 464 ? -23.245 42.780 9.175 1.00 63.09 464 PRO A O 1
ATOM 3586 N N . PRO A 1 465 ? -23.292 43.433 11.332 1.00 64.88 465 PRO A N 1
ATOM 3587 C CA . PRO A 1 465 ? -23.479 44.845 11.019 1.00 64.88 465 PRO A CA 1
ATOM 3588 C C . PRO A 1 465 ? -22.334 45.361 10.137 1.00 64.88 465 PRO A C 1
ATOM 3590 O O . PRO A 1 465 ? -21.201 44.906 10.266 1.00 64.88 465 PRO A O 1
ATOM 3593 N N . ALA A 1 466 ? -22.593 46.360 9.286 1.00 62.03 466 ALA A N 1
ATOM 3594 C CA . ALA A 1 466 ? -21.573 46.922 8.384 1.00 62.03 466 ALA A CA 1
ATOM 3595 C C . ALA A 1 466 ? -20.331 47.489 9.112 1.00 62.03 466 ALA A C 1
ATOM 3597 O O . ALA A 1 466 ? -19.311 47.743 8.481 1.00 62.03 466 ALA A O 1
ATOM 3598 N N . SER A 1 467 ? -20.426 47.691 10.428 1.00 61.00 467 SER A N 1
ATOM 3599 C CA . SER A 1 467 ? -19.367 48.163 11.319 1.00 61.00 467 SER A CA 1
ATOM 3600 C C . SER A 1 467 ? -18.454 47.060 11.879 1.00 61.00 467 SER A C 1
ATOM 3602 O O . SER A 1 467 ? -17.524 47.386 12.611 1.00 61.00 467 SER A O 1
ATOM 3604 N N . VAL A 1 468 ? -18.721 45.776 11.606 1.00 64.31 468 VAL A N 1
ATOM 3605 C CA . VAL A 1 468 ? -17.943 44.638 12.129 1.00 64.31 468 VAL A CA 1
ATOM 3606 C C . VAL A 1 468 ? -17.139 43.996 11.002 1.00 64.31 468 VAL A C 1
ATOM 3608 O O . VAL A 1 468 ? -17.686 43.654 9.955 1.00 64.31 468 VAL A O 1
ATOM 3611 N N . ASP A 1 469 ? -15.837 43.815 11.227 1.00 71.75 469 ASP A N 1
ATOM 3612 C CA . ASP A 1 469 ? -14.961 43.119 10.285 1.00 71.75 469 ASP A CA 1
ATOM 3613 C C . ASP A 1 469 ? -15.366 41.642 10.135 1.00 71.75 469 ASP A C 1
ATOM 3615 O O . ASP A 1 469 ? -15.566 40.921 11.115 1.00 71.75 469 ASP A O 1
ATOM 3619 N N . SER A 1 470 ? -15.456 41.187 8.887 1.00 67.38 470 SER A N 1
ATOM 3620 C CA . SER A 1 470 ? -15.821 39.820 8.512 1.00 67.38 470 SER A CA 1
ATOM 3621 C C . SER A 1 470 ? -14.896 38.749 9.100 1.00 67.38 470 SER A C 1
ATOM 3623 O O . SER A 1 470 ? -15.381 37.692 9.502 1.00 67.38 470 SER A O 1
ATOM 3625 N N . ALA A 1 471 ? -13.591 39.024 9.221 1.00 70.69 471 ALA A N 1
ATOM 3626 C CA . ALA A 1 471 ? -12.649 38.093 9.843 1.00 70.69 471 ALA A CA 1
ATOM 3627 C C . ALA A 1 471 ? -12.918 37.953 11.348 1.00 70.69 471 ALA A C 1
ATOM 3629 O O . ALA A 1 471 ? -12.908 36.850 11.895 1.00 70.69 471 ALA A O 1
ATOM 3630 N N . ARG A 1 472 ? -13.253 39.068 12.009 1.00 75.69 472 ARG A N 1
ATOM 3631 C CA . ARG A 1 472 ? -13.615 39.079 13.429 1.00 75.69 472 ARG A CA 1
ATOM 3632 C C . ARG A 1 472 ? -14.946 38.373 13.685 1.00 75.69 472 ARG A C 1
ATOM 3634 O O . ARG A 1 472 ? -15.058 37.665 14.677 1.00 75.69 472 ARG A O 1
ATOM 3641 N N . ALA A 1 473 ? -15.937 38.529 12.805 1.00 71.44 473 ALA A N 1
ATOM 3642 C CA . ALA A 1 473 ? -17.209 37.808 12.902 1.00 71.44 473 ALA A CA 1
ATOM 3643 C C . ALA A 1 473 ? -17.011 36.283 12.817 1.00 71.44 473 ALA A C 1
ATOM 3645 O O . ALA A 1 473 ? -17.576 35.546 13.624 1.00 71.44 473 ALA A O 1
ATOM 3646 N N . HIS A 1 474 ? -16.134 35.824 11.918 1.00 74.44 474 HIS A N 1
ATOM 3647 C CA . HIS A 1 474 ? -15.780 34.410 11.803 1.00 74.44 474 HIS A CA 1
ATOM 3648 C C . HIS A 1 474 ? -15.111 33.869 13.076 1.00 74.44 474 HIS A C 1
ATOM 3650 O O . HIS A 1 474 ? -15.550 32.855 13.614 1.00 74.44 474 HIS A O 1
ATOM 3656 N N . GLU A 1 475 ? -14.126 34.588 13.623 1.00 79.06 475 GLU A N 1
ATOM 3657 C CA . GLU A 1 475 ? -13.469 34.226 14.889 1.00 79.06 475 GLU A CA 1
ATOM 3658 C C . GLU A 1 475 ? -14.475 34.140 16.054 1.00 79.06 475 GLU A C 1
ATOM 3660 O O . GLU A 1 475 ? -14.413 33.233 16.886 1.00 79.06 475 GLU A O 1
ATOM 3665 N N . ARG A 1 476 ? -15.453 35.055 16.113 1.00 83.31 476 ARG A N 1
ATOM 3666 C CA . ARG A 1 476 ? -16.520 35.008 17.127 1.00 83.31 476 ARG A CA 1
ATOM 3667 C C . ARG A 1 476 ? -17.439 33.804 16.946 1.00 83.31 476 ARG A C 1
ATOM 3669 O O . ARG A 1 476 ? -17.854 33.220 17.945 1.00 83.31 476 ARG A O 1
ATOM 3676 N N . LEU A 1 477 ? -17.734 33.400 15.712 1.00 82.88 477 LEU A N 1
ATOM 3677 C CA . LEU A 1 477 ? -18.521 32.197 15.445 1.00 82.88 477 LEU A CA 1
ATOM 3678 C C . LEU A 1 477 ? -17.783 30.923 15.882 1.00 82.88 477 LEU A C 1
ATOM 3680 O O . LEU A 1 477 ? -18.389 30.048 16.502 1.00 82.88 477 LEU A O 1
ATOM 3684 N N . GLU A 1 478 ? -16.473 30.836 15.637 1.00 79.62 478 GLU A N 1
ATOM 3685 C CA . GLU A 1 478 ? -15.642 29.734 16.142 1.00 79.62 478 GLU A CA 1
ATOM 3686 C C . GLU A 1 478 ? -15.666 29.670 17.675 1.00 79.62 478 GLU A C 1
ATOM 3688 O O . GLU A 1 478 ? -15.851 28.596 18.252 1.00 79.62 478 GLU A O 1
ATOM 3693 N N . GLN A 1 479 ? -15.574 30.825 18.344 1.00 83.75 479 GLN A N 1
ATOM 3694 C CA . GLN A 1 479 ? -15.707 30.913 19.801 1.00 83.75 479 GLN A CA 1
ATOM 3695 C C . GLN A 1 479 ? -17.080 30.417 20.280 1.00 83.75 479 GLN A C 1
ATOM 3697 O O . GLN A 1 479 ? -17.143 29.657 21.245 1.00 83.75 479 GLN A O 1
ATOM 3702 N N . VAL A 1 480 ? -18.175 30.791 19.605 1.00 85.12 480 VAL A N 1
ATOM 3703 C CA . VAL A 1 480 ? -19.533 30.312 19.926 1.00 85.12 480 VAL A CA 1
ATOM 3704 C C . VAL A 1 480 ? -19.597 28.786 19.858 1.00 85.12 480 VAL A C 1
ATOM 3706 O O . VAL A 1 480 ? -20.043 28.147 20.814 1.00 85.12 480 VAL A O 1
ATOM 3709 N N . MET A 1 481 ? -19.107 28.196 18.766 1.00 82.38 481 MET A N 1
ATOM 3710 C CA . MET A 1 481 ? -19.144 26.747 18.554 1.00 82.38 481 MET A CA 1
ATOM 3711 C C . MET A 1 481 ? -18.247 25.978 19.533 1.00 82.38 481 MET A C 1
ATOM 3713 O O . MET A 1 481 ? -18.617 24.890 19.969 1.00 82.38 481 MET A O 1
ATOM 3717 N N . ALA A 1 482 ? -17.106 26.548 19.930 1.00 77.31 482 ALA A N 1
ATOM 3718 C CA . ALA A 1 482 ? -16.216 25.956 20.928 1.00 77.31 482 ALA A CA 1
ATOM 3719 C C . ALA A 1 482 ? -16.810 25.990 22.349 1.00 77.31 482 ALA A C 1
ATOM 3721 O O . ALA A 1 482 ? -16.671 25.038 23.118 1.00 77.31 482 ALA A O 1
ATOM 3722 N N . VAL A 1 483 ? -17.484 27.088 22.703 1.00 82.56 483 VAL A N 1
ATOM 3723 C CA . VAL A 1 483 ? -18.009 27.342 24.053 1.00 82.56 483 VAL A CA 1
ATOM 3724 C C . VAL A 1 483 ? -19.318 26.601 24.322 1.00 82.56 483 VAL A C 1
ATOM 3726 O O . VAL A 1 483 ? -19.548 26.160 25.451 1.00 82.56 483 VAL A O 1
ATOM 3729 N N . LEU A 1 484 ? -20.185 26.477 23.314 1.00 82.12 484 LEU A N 1
ATOM 3730 C CA . LEU A 1 484 ? -21.548 25.961 23.467 1.00 82.12 484 LEU A CA 1
ATOM 3731 C C . LEU A 1 484 ? -21.613 24.584 24.154 1.00 82.12 484 LEU A C 1
ATOM 3733 O O . LEU A 1 484 ? -22.278 24.496 25.192 1.00 82.12 484 LEU A O 1
ATOM 3737 N N . PRO A 1 485 ? -20.908 23.537 23.672 1.00 72.44 485 PRO A N 1
ATOM 3738 C CA . PRO A 1 485 ? -20.943 22.221 24.311 1.00 72.44 485 PRO A CA 1
ATOM 3739 C C . PRO A 1 485 ? -20.409 22.251 25.751 1.00 72.44 485 PRO A C 1
ATOM 3741 O O . PRO A 1 485 ? -20.976 21.621 26.639 1.00 72.44 485 PRO A O 1
ATOM 3744 N N . ALA A 1 486 ? -19.352 23.033 26.001 1.00 71.88 486 ALA A N 1
ATOM 3745 C CA . ALA A 1 486 ? -18.708 23.127 27.311 1.00 71.88 486 ALA A CA 1
ATOM 3746 C C . ALA A 1 486 ? -19.578 23.847 28.357 1.00 71.88 486 ALA A C 1
ATOM 3748 O O . ALA A 1 486 ? -19.624 23.452 29.520 1.00 71.88 486 ALA A O 1
ATOM 3749 N N . VAL A 1 487 ? -20.282 24.916 27.972 1.00 73.31 487 VAL A N 1
ATOM 3750 C CA . VAL A 1 487 ? -21.135 25.685 28.896 1.00 73.31 487 VAL A CA 1
ATOM 3751 C C . VAL A 1 487 ? -22.411 24.931 29.257 1.00 73.31 487 VAL A C 1
ATOM 3753 O O . VAL A 1 487 ? -22.891 25.060 30.385 1.00 73.31 487 VAL A O 1
ATOM 3756 N N . LEU A 1 488 ? -22.949 24.150 28.322 1.00 70.06 488 LEU A N 1
ATOM 3757 C CA . LEU A 1 488 ? -24.168 23.376 28.535 1.00 70.06 488 LEU A CA 1
ATOM 3758 C C . LEU A 1 488 ? -23.954 22.161 29.438 1.00 70.06 488 LEU A C 1
ATOM 3760 O O . LEU A 1 488 ? -24.856 21.826 30.192 1.00 70.06 488 LEU A O 1
ATOM 3764 N N . GLU A 1 489 ? -22.760 21.570 29.440 1.00 62.94 489 GLU A N 1
ATOM 3765 C CA . GLU A 1 489 ? -22.393 20.487 30.363 1.00 62.94 489 GLU A CA 1
ATOM 3766 C C . GLU A 1 489 ? -22.300 20.953 31.831 1.00 62.94 489 GLU A C 1
ATOM 3768 O O . GLU A 1 489 ? -22.667 20.227 32.750 1.00 62.94 489 GLU A O 1
ATOM 3773 N N . VAL A 1 490 ? -21.849 22.190 32.076 1.00 50.38 490 VAL A N 1
ATOM 3774 C CA . VAL A 1 490 ? -21.623 22.732 33.436 1.00 50.38 490 VAL A CA 1
ATOM 3775 C C . VAL A 1 490 ? -22.912 23.272 34.084 1.00 50.38 490 VAL A C 1
ATOM 3777 O O . VAL A 1 490 ? -22.936 23.603 35.274 1.00 50.38 490 VAL A O 1
ATOM 3780 N N . ALA A 1 491 ? -24.008 23.399 33.333 1.00 50.25 491 ALA A N 1
ATOM 3781 C CA . ALA A 1 491 ? -25.253 23.951 33.854 1.00 50.25 491 ALA A CA 1
ATOM 3782 C C . ALA A 1 491 ? -25.974 22.940 34.769 1.00 50.25 491 ALA A C 1
ATOM 3784 O O . ALA A 1 491 ? -26.662 22.040 34.307 1.00 50.25 491 ALA A O 1
ATOM 3785 N N . VAL A 1 492 ? -25.843 23.139 36.087 1.00 39.59 492 VAL A N 1
ATOM 3786 C CA . VAL A 1 492 ? -26.476 22.361 37.173 1.00 39.59 492 VAL A CA 1
ATOM 3787 C C . VAL A 1 492 ? -28.000 22.574 37.210 1.00 39.59 492 VAL A C 1
ATOM 3789 O O . VAL A 1 492 ? -28.539 23.224 38.105 1.00 39.59 492 VAL A O 1
ATOM 3792 N N . LEU A 1 493 ? -28.708 22.066 36.207 1.00 46.78 493 LEU A N 1
ATOM 3793 C CA . LEU A 1 493 ? -30.164 21.945 36.182 1.00 46.78 493 LEU A CA 1
ATOM 3794 C C . LEU A 1 493 ? -30.494 20.487 35.832 1.00 46.78 493 LEU A C 1
ATOM 3796 O O . LEU A 1 493 ? -29.950 19.991 34.847 1.00 46.78 493 LEU A O 1
ATOM 3800 N N . PRO A 1 494 ? -31.391 19.801 36.569 1.00 41.53 494 PRO A N 1
ATOM 3801 C CA . PRO A 1 494 ? -31.740 18.393 36.323 1.00 41.53 494 PRO A CA 1
ATOM 3802 C C . PRO A 1 494 ? -32.245 18.091 34.899 1.00 41.53 494 PRO A C 1
ATOM 3804 O O . PRO A 1 494 ? -32.302 16.931 34.505 1.00 41.53 494 PRO A O 1
ATOM 3807 N N . ALA A 1 495 ? -32.603 19.129 34.134 1.00 44.28 495 ALA A N 1
ATOM 3808 C CA . ALA A 1 495 ? -33.125 19.052 32.773 1.00 44.28 495 ALA A CA 1
ATOM 3809 C C . ALA A 1 495 ? -32.100 19.372 31.661 1.00 44.28 495 ALA A C 1
ATOM 3811 O O . ALA A 1 495 ? -32.424 19.223 30.481 1.00 44.28 495 ALA A O 1
ATOM 3812 N N . VAL A 1 496 ? -30.877 19.822 31.982 1.00 49.72 496 VAL A N 1
ATOM 3813 C CA . VAL A 1 496 ? -29.857 20.095 30.953 1.00 49.72 496 VAL A CA 1
ATOM 3814 C C . VAL A 1 496 ? -29.050 18.824 30.719 1.00 49.72 496 VAL A C 1
ATOM 3816 O O . VAL A 1 496 ? -28.005 18.600 31.318 1.00 49.72 496 VAL A O 1
ATOM 3819 N N . LEU A 1 497 ? -29.577 17.967 29.846 1.00 51.25 497 LEU A N 1
ATOM 3820 C CA . LEU A 1 497 ? -28.815 16.867 29.259 1.00 51.25 497 LEU A CA 1
ATOM 3821 C C . LEU A 1 497 ? -27.585 17.437 28.539 1.00 51.25 497 LEU A C 1
ATOM 3823 O O . LEU A 1 497 ? -27.699 18.452 27.839 1.00 51.25 497 LEU A O 1
ATOM 3827 N N . GLU A 1 498 ? -26.433 16.786 28.722 1.00 62.56 498 GLU A N 1
ATOM 3828 C CA . GLU A 1 498 ? -25.226 17.044 27.936 1.00 62.56 498 GLU A CA 1
ATOM 3829 C C . GLU A 1 498 ? -25.593 17.055 26.447 1.00 62.56 498 GLU A C 1
ATOM 3831 O O . GLU A 1 498 ? -26.210 16.109 25.958 1.00 62.56 498 GLU A O 1
ATOM 3836 N N . VAL A 1 499 ? -25.232 18.125 25.733 1.00 67.31 499 VAL A N 1
ATOM 3837 C CA . VAL A 1 499 ? -25.396 18.190 24.275 1.00 67.31 499 VAL A CA 1
ATOM 3838 C C . VAL A 1 499 ? -24.051 17.835 23.650 1.00 67.31 499 VAL A C 1
ATOM 3840 O O . VAL A 1 499 ? -23.117 18.644 23.729 1.00 67.31 499 VAL A O 1
ATOM 3843 N N . PRO A 1 500 ? -23.895 16.636 23.066 1.00 65.94 500 PRO A N 1
ATOM 3844 C CA . PRO A 1 500 ? -22.652 16.289 22.413 1.00 65.94 500 PRO A CA 1
ATOM 3845 C C . PRO A 1 500 ? -22.486 17.102 21.108 1.00 65.94 500 PRO A C 1
ATOM 3847 O O . PRO A 1 500 ? -23.473 17.568 20.536 1.00 65.94 500 PRO A O 1
ATOM 3850 N N . PRO A 1 501 ? -21.242 17.359 20.651 1.00 67.00 501 PRO A N 1
ATOM 3851 C CA . PRO A 1 501 ? -20.980 18.284 19.541 1.00 67.00 501 PRO A CA 1
ATOM 3852 C C . PRO A 1 501 ? -21.689 17.944 18.221 1.00 67.00 501 PRO A C 1
ATOM 3854 O O . PRO A 1 501 ? -21.981 18.838 17.437 1.00 67.00 501 PRO A O 1
ATOM 3857 N N . ASP A 1 502 ? -21.983 16.667 17.987 1.00 69.31 502 ASP A N 1
ATOM 3858 C CA . ASP A 1 502 ? -22.736 16.141 16.842 1.00 69.31 502 ASP A CA 1
ATOM 3859 C C . ASP A 1 502 ? -24.235 16.498 16.871 1.00 69.31 502 ASP A C 1
ATOM 3861 O O . ASP A 1 502 ? -24.924 16.356 15.864 1.00 69.31 502 ASP A O 1
ATOM 3865 N N . GLN A 1 503 ? -24.743 17.012 17.995 1.00 79.94 503 GLN A N 1
ATOM 3866 C CA . GLN A 1 503 ? -26.119 17.502 18.148 1.00 79.94 503 GLN A CA 1
ATOM 3867 C C . GLN A 1 503 ? -26.231 19.035 18.062 1.00 79.94 503 GLN A C 1
ATOM 3869 O O . GLN A 1 503 ? -27.305 19.593 18.313 1.00 79.94 503 GLN A O 1
ATOM 3874 N N . VAL A 1 504 ? -25.142 19.725 17.701 1.00 83.12 504 VAL A N 1
ATOM 3875 C CA . VAL A 1 504 ? -25.113 21.176 17.477 1.00 83.12 504 VAL A CA 1
ATOM 3876 C C . VAL A 1 504 ? -25.071 21.464 15.979 1.00 83.12 504 VAL A C 1
ATOM 3878 O O . VAL A 1 504 ? -24.068 21.233 15.309 1.00 83.12 504 VAL A O 1
ATOM 3881 N N . PHE A 1 505 ? -26.157 22.015 15.450 1.00 84.69 505 PHE A N 1
ATOM 3882 C CA . PHE A 1 505 ? -26.296 22.349 14.037 1.00 84.69 505 PHE A CA 1
ATOM 3883 C C . PHE A 1 505 ? -26.013 23.830 13.815 1.00 84.69 505 PHE A C 1
ATOM 3885 O O . PHE A 1 505 ? -26.702 24.679 14.375 1.00 84.69 505 PHE A O 1
ATOM 3892 N N . LEU A 1 506 ? -25.021 24.147 12.983 1.00 85.12 506 LEU A N 1
ATOM 3893 C CA . LEU A 1 506 ? -24.703 25.519 12.594 1.00 85.12 506 LEU A CA 1
ATOM 3894 C C . LEU A 1 506 ? -25.289 25.844 11.221 1.00 85.12 506 LEU A C 1
ATOM 3896 O O . LEU A 1 506 ? -25.090 25.110 10.252 1.00 85.12 506 LEU A O 1
ATOM 3900 N N . LYS A 1 507 ? -25.926 27.009 11.128 1.00 82.88 507 LYS A N 1
ATOM 3901 C CA . LYS A 1 507 ? -26.472 27.549 9.897 1.00 82.88 507 LYS A CA 1
ATOM 3902 C C . LYS A 1 507 ? -25.992 28.969 9.617 1.00 82.88 507 LYS A C 1
ATOM 3904 O O . LYS A 1 507 ? -26.378 29.923 10.290 1.00 82.88 507 LYS A O 1
ATOM 3909 N N . ILE A 1 508 ? -25.214 29.106 8.547 1.00 75.81 508 ILE A N 1
ATOM 3910 C CA . ILE A 1 508 ? -24.663 30.382 8.081 1.00 75.81 508 ILE A CA 1
ATOM 3911 C C . ILE A 1 508 ? -25.577 30.966 6.995 1.00 75.81 508 ILE A C 1
ATOM 3913 O O . ILE A 1 508 ? -25.848 30.321 5.979 1.00 75.81 508 ILE A O 1
ATOM 3917 N N . ARG A 1 509 ? -26.059 32.203 7.173 1.00 65.25 509 ARG A N 1
ATOM 3918 C CA . ARG A 1 509 ? -26.845 32.905 6.141 1.00 65.25 509 ARG A CA 1
ATOM 3919 C C . ARG A 1 509 ? -25.920 33.553 5.101 1.00 65.25 509 ARG A C 1
ATOM 3921 O O . ARG A 1 509 ? -25.414 34.650 5.311 1.00 65.25 509 ARG A O 1
ATOM 3928 N N . GLN A 1 510 ? -25.760 32.935 3.930 1.00 54.97 510 GLN A N 1
ATOM 3929 C CA . GLN A 1 510 ? -25.161 33.604 2.764 1.00 54.97 510 GLN A CA 1
ATOM 3930 C C . GLN A 1 510 ? -26.184 34.527 2.075 1.00 54.97 510 GLN A C 1
ATOM 3932 O O . GLN A 1 510 ? -27.309 34.116 1.787 1.00 54.97 510 GLN A O 1
ATOM 3937 N N . ARG A 1 511 ? -25.806 35.778 1.765 1.00 46.28 511 ARG A N 1
ATOM 3938 C CA . ARG A 1 511 ? -26.625 36.679 0.928 1.00 46.28 511 ARG A CA 1
ATOM 3939 C C . ARG A 1 511 ? -26.727 36.110 -0.493 1.00 46.28 511 ARG A C 1
ATOM 3941 O O . ARG A 1 511 ? -25.807 36.276 -1.288 1.00 46.28 511 ARG A O 1
ATOM 3948 N N . GLN A 1 512 ? -27.856 35.495 -0.836 1.00 41.19 512 GLN A N 1
ATOM 3949 C CA . GLN A 1 512 ? -28.174 35.166 -2.227 1.00 41.19 512 GLN A CA 1
ATOM 3950 C C . GLN A 1 512 ? -28.647 36.438 -2.953 1.00 41.19 512 GLN A C 1
ATOM 3952 O O . GLN A 1 512 ? -29.594 37.092 -2.519 1.00 41.19 512 GLN A O 1
ATOM 3957 N N . LYS A 1 513 ? -27.963 36.829 -4.038 1.00 33.50 513 LYS A N 1
ATOM 3958 C CA . LYS A 1 513 ? -28.413 37.890 -4.957 1.00 33.50 513 LYS A CA 1
ATOM 3959 C C . LYS A 1 513 ? -29.253 37.261 -6.075 1.00 33.50 513 LYS A C 1
ATOM 3961 O O . LYS A 1 513 ? -28.753 36.386 -6.771 1.00 33.50 513 LYS A O 1
ATOM 3966 N N . GLY A 1 514 ? -30.471 37.762 -6.296 1.00 48.06 514 GLY A N 1
ATOM 3967 C CA . GLY A 1 514 ? -31.321 37.403 -7.443 1.00 48.06 514 GLY A CA 1
ATOM 3968 C C . GLY A 1 514 ? -32.599 36.632 -7.086 1.00 48.06 514 GLY A C 1
ATOM 3969 O O . GLY A 1 514 ? -32.889 36.398 -5.919 1.00 48.06 514 GLY A O 1
ATOM 3970 N N . ALA A 1 515 ? -33.375 36.255 -8.111 1.00 36.66 515 ALA A N 1
ATOM 3971 C CA . ALA A 1 515 ? -34.721 35.663 -8.023 1.00 36.66 515 ALA A CA 1
ATOM 3972 C C . ALA A 1 515 ? -34.788 34.226 -7.449 1.00 36.66 515 ALA A C 1
ATOM 3974 O O . ALA A 1 515 ? -35.801 33.545 -7.589 1.00 36.66 515 ALA A O 1
ATOM 3975 N N . SER A 1 516 ? -33.734 33.753 -6.789 1.00 38.75 516 SER A N 1
ATOM 3976 C CA . SER A 1 516 ? -33.667 32.449 -6.123 1.00 38.75 516 SER A CA 1
ATOM 3977 C C . SER A 1 516 ? -34.074 32.550 -4.651 1.00 38.75 516 SER A C 1
ATOM 3979 O O . SER A 1 516 ? -33.398 32.033 -3.767 1.00 38.75 516 SER A O 1
ATOM 3981 N N . GLN A 1 517 ? -35.174 33.243 -4.361 1.00 36.09 517 GLN A N 1
ATOM 3982 C CA . GLN A 1 517 ? -35.752 33.240 -3.022 1.00 36.09 517 GLN A CA 1
ATOM 3983 C C . GLN A 1 517 ? -36.614 31.974 -2.886 1.00 36.09 517 GLN A C 1
ATOM 3985 O O . GLN A 1 517 ? -37.538 31.776 -3.671 1.00 36.09 517 GLN A O 1
ATOM 3990 N N . TYR A 1 518 ? -36.292 31.129 -1.897 1.00 46.06 518 TYR A N 1
ATOM 3991 C CA . TYR A 1 518 ? -36.935 29.842 -1.560 1.00 46.06 518 TYR A CA 1
ATOM 3992 C C . TYR A 1 518 ? -36.525 28.610 -2.397 1.00 46.06 518 TYR A C 1
ATOM 3994 O O . TYR A 1 518 ? -37.372 27.907 -2.945 1.00 46.06 518 TYR A O 1
ATOM 4002 N N . GLN A 1 519 ? -35.229 28.279 -2.419 1.00 39.28 519 GLN A N 1
ATOM 4003 C CA . GLN A 1 519 ? -34.748 26.936 -2.784 1.00 39.28 519 GLN A CA 1
ATOM 4004 C C . GLN A 1 519 ? -34.203 26.171 -1.568 1.00 39.28 519 GLN A C 1
ATOM 4006 O O . GLN A 1 519 ? -33.670 26.761 -0.628 1.00 39.28 519 GLN A O 1
ATOM 4011 N N . LYS A 1 520 ? -34.367 24.843 -1.612 1.00 41.34 520 LYS A N 1
ATOM 4012 C CA . LYS A 1 520 ? -33.831 23.856 -0.664 1.00 41.34 520 LYS A CA 1
ATOM 4013 C C . LYS A 1 520 ? -32.304 24.024 -0.565 1.00 41.34 520 LYS A C 1
ATOM 4015 O O . LYS A 1 520 ? -31.643 24.076 -1.598 1.00 41.34 520 LYS A O 1
ATOM 4020 N N . GLN A 1 521 ? -31.764 24.169 0.646 1.00 43.75 521 GLN A N 1
ATOM 4021 C CA . GLN A 1 521 ? -30.347 24.502 0.871 1.00 43.75 521 GLN A CA 1
ATOM 4022 C C . GLN A 1 521 ? -29.451 23.257 0.982 1.00 43.75 521 GLN A C 1
ATOM 4024 O O . GLN A 1 521 ? -28.263 23.346 0.681 1.00 43.75 521 GLN A O 1
ATOM 4029 N N . ALA A 1 522 ? -30.020 22.103 1.347 1.00 48.78 522 ALA A N 1
ATOM 4030 C CA . ALA A 1 522 ? -29.358 20.796 1.353 1.00 48.78 522 ALA A CA 1
ATOM 4031 C C . ALA A 1 522 ? -30.368 19.665 1.048 1.00 48.78 522 ALA A C 1
ATOM 4033 O O . ALA A 1 522 ? -31.577 19.883 1.102 1.00 48.78 522 ALA A O 1
ATOM 4034 N N . ASP A 1 523 ? -29.899 18.468 0.679 1.00 46.88 523 ASP A N 1
ATOM 4035 C CA . ASP A 1 523 ? -30.747 17.298 0.376 1.00 46.88 523 ASP A CA 1
ATOM 4036 C C . ASP A 1 523 ? -30.446 16.119 1.323 1.00 46.88 523 ASP A C 1
ATOM 4038 O O . ASP A 1 523 ? -30.130 15.017 0.885 1.00 46.88 523 ASP A O 1
ATOM 4042 N N . GLN A 1 524 ? -30.463 16.367 2.639 1.00 58.59 524 GLN A N 1
ATOM 4043 C CA . GLN A 1 524 ? -30.138 15.374 3.673 1.00 58.59 524 GLN A CA 1
ATOM 4044 C C . GLN A 1 524 ? -31.350 14.533 4.103 1.00 58.59 524 GLN A C 1
ATOM 4046 O O . GLN A 1 524 ? -31.189 13.374 4.481 1.00 58.59 524 GLN A O 1
ATOM 4051 N N . GLY A 1 525 ? -32.561 15.099 4.082 1.00 62.59 525 GLY A N 1
ATOM 4052 C CA . GLY A 1 525 ? -33.814 14.421 4.432 1.00 62.59 525 GLY A CA 1
ATOM 4053 C C . GLY A 1 525 ? -33.945 14.016 5.907 1.00 62.59 525 GLY A C 1
ATOM 4054 O O . GLY A 1 525 ? -34.842 13.239 6.236 1.00 62.59 525 GLY A O 1
ATOM 4055 N N . ARG A 1 526 ? -33.070 14.511 6.794 1.00 74.62 526 ARG A N 1
ATOM 4056 C CA . ARG A 1 526 ? -33.042 14.153 8.222 1.00 74.62 526 ARG A CA 1
ATOM 4057 C C . ARG A 1 526 ? -34.029 15.022 9.007 1.00 74.62 526 ARG A C 1
ATOM 4059 O O . ARG A 1 526 ? -33.836 16.226 9.151 1.00 74.62 526 ARG A O 1
ATOM 4066 N N . PHE A 1 527 ? -35.100 14.405 9.502 1.00 81.94 527 PHE A N 1
ATOM 4067 C CA . PHE A 1 527 ? -36.072 15.045 10.388 1.00 81.94 527 PHE A CA 1
ATOM 4068 C C . PHE A 1 527 ? -35.894 14.536 11.819 1.00 81.94 527 PHE A C 1
ATOM 4070 O O . PHE A 1 527 ? -35.661 13.349 12.039 1.00 81.94 527 PHE A O 1
ATOM 4077 N N . HIS A 1 528 ? -36.038 15.442 12.779 1.00 83.69 528 HIS A N 1
ATOM 4078 C CA . HIS A 1 528 ? -35.949 15.179 14.209 1.00 83.69 528 HIS A CA 1
ATOM 4079 C C . HIS A 1 528 ? -37.317 15.405 14.841 1.00 83.69 528 HIS A C 1
ATOM 4081 O O . HIS A 1 528 ? -37.983 16.398 14.545 1.00 83.69 528 HIS A O 1
ATOM 4087 N N . GLU A 1 529 ? -37.763 14.466 15.668 1.00 87.62 529 GLU A N 1
ATOM 4088 C CA . GLU A 1 529 ? -39.024 14.606 16.389 1.00 87.62 529 GLU A CA 1
ATOM 4089 C C . GLU A 1 529 ? -38.794 15.418 17.664 1.00 87.62 529 GLU A C 1
ATOM 4091 O O . GLU A 1 529 ? -37.872 15.117 18.417 1.00 87.62 529 GLU A O 1
ATOM 4096 N N . VAL A 1 530 ? -39.627 16.432 17.896 1.00 86.50 530 VAL A N 1
ATOM 4097 C CA . VAL A 1 530 ? -39.599 17.297 19.082 1.00 86.50 530 VAL A CA 1
ATOM 4098 C C . VAL A 1 530 ? -41.003 17.481 19.644 1.00 86.50 530 VAL A C 1
ATOM 4100 O O . VAL A 1 530 ? -42.003 17.324 18.934 1.00 86.50 530 VAL A O 1
ATOM 4103 N N . HIS A 1 531 ? -41.081 17.864 20.911 1.00 84.12 531 HIS A N 1
ATOM 4104 C CA . HIS A 1 531 ? -42.329 18.119 21.610 1.00 84.12 531 HIS A CA 1
ATOM 4105 C C . HIS A 1 531 ? -42.553 19.614 21.837 1.00 84.12 531 HIS A C 1
ATOM 4107 O O . HIS A 1 531 ? -41.631 20.385 22.103 1.00 84.12 531 HIS A O 1
ATOM 4113 N N . GLU A 1 532 ? -43.817 20.023 21.768 1.00 80.12 532 GLU A N 1
ATOM 4114 C CA . GLU A 1 532 ? -44.263 21.338 22.217 1.00 80.12 532 GLU A CA 1
ATOM 4115 C C . GLU A 1 532 ? -45.628 21.194 22.899 1.00 80.12 532 GLU A C 1
ATOM 4117 O O . GLU A 1 532 ? -46.662 20.996 22.253 1.00 80.12 532 GLU A O 1
ATOM 4122 N N . GLY A 1 533 ? -45.629 21.207 24.236 1.00 75.25 533 GLY A N 1
ATOM 4123 C CA . GLY A 1 533 ? -46.798 20.815 25.022 1.00 75.25 533 GLY A CA 1
ATOM 4124 C C . GLY A 1 533 ? -47.249 19.386 24.665 1.00 75.25 533 GLY A C 1
ATOM 4125 O O . GLY A 1 533 ? -46.432 18.468 24.711 1.00 75.25 533 GLY A O 1
ATOM 4126 N N . PRO A 1 534 ? -48.524 19.155 24.294 1.00 73.44 534 PRO A N 1
ATOM 4127 C CA . PRO A 1 534 ? -49.007 17.832 23.890 1.00 73.44 534 PRO A CA 1
ATOM 4128 C C . PRO A 1 534 ? -48.694 17.463 22.425 1.00 73.44 534 PRO A C 1
ATOM 4130 O O . PRO A 1 534 ? -49.026 16.354 21.998 1.00 73.44 534 PRO A O 1
ATOM 4133 N N . ALA A 1 535 ? -48.127 18.371 21.622 1.00 76.56 535 ALA A N 1
ATOM 4134 C CA . ALA A 1 535 ? -47.876 18.136 20.202 1.00 76.56 535 ALA A CA 1
ATOM 4135 C C . ALA A 1 535 ? -46.513 17.467 19.960 1.00 76.56 535 ALA A C 1
ATOM 4137 O O . ALA A 1 535 ? -45.519 17.826 20.586 1.00 76.56 535 ALA A O 1
ATOM 4138 N N . ARG A 1 536 ? -46.473 16.533 18.999 1.00 84.25 536 ARG A N 1
ATOM 4139 C CA . ARG A 1 536 ? -45.248 15.955 18.420 1.00 84.25 536 ARG A CA 1
ATOM 4140 C C . ARG A 1 536 ? -45.036 16.555 17.036 1.00 84.25 536 ARG A C 1
ATOM 4142 O O . ARG A 1 536 ? -45.929 16.461 16.189 1.00 84.25 536 ARG A O 1
ATOM 4149 N N . LEU A 1 537 ? -43.887 17.181 16.821 1.00 84.56 537 LEU A N 1
ATOM 4150 C CA . LEU A 1 537 ? -43.559 17.948 15.623 1.00 84.56 537 LEU A CA 1
ATOM 4151 C C . LEU A 1 537 ? -42.260 17.427 15.008 1.00 84.56 537 LEU A C 1
ATOM 4153 O O . LEU A 1 537 ? -41.373 16.963 15.714 1.00 84.56 537 LEU A O 1
ATOM 4157 N N . TRP A 1 538 ? -42.147 17.519 13.685 1.00 86.69 538 TRP A N 1
ATOM 4158 C CA . TRP A 1 538 ? -40.918 17.193 12.967 1.00 86.69 538 TRP A CA 1
ATOM 4159 C C . TRP A 1 538 ? -40.194 18.477 12.590 1.00 86.69 538 TRP A C 1
ATOM 4161 O O . TRP A 1 538 ? -40.766 19.323 11.902 1.00 86.69 538 TRP A O 1
ATOM 4171 N N . VAL A 1 539 ? -38.938 18.593 13.005 1.00 88.50 539 VAL A N 1
ATOM 4172 C CA . VAL A 1 539 ? -38.050 19.702 12.649 1.00 88.50 539 VAL A CA 1
ATOM 4173 C C . VAL A 1 539 ? -36.896 19.212 11.788 1.00 88.50 539 VAL A C 1
ATOM 4175 O O . VAL A 1 539 ? -36.508 18.047 11.839 1.00 88.50 539 VAL A O 1
ATOM 4178 N N . ASN A 1 540 ? -36.348 20.098 10.968 1.00 87.19 540 ASN A N 1
ATOM 4179 C CA . ASN A 1 540 ? -35.203 19.811 10.114 1.00 87.19 540 ASN A CA 1
ATOM 4180 C C . ASN A 1 540 ? -34.203 20.961 10.231 1.00 87.19 540 ASN A C 1
ATOM 4182 O O . ASN A 1 540 ? -34.511 22.094 9.876 1.00 87.19 540 ASN A O 1
ATOM 4186 N N . PHE A 1 541 ? -33.011 20.673 10.746 1.00 85.00 541 PHE A N 1
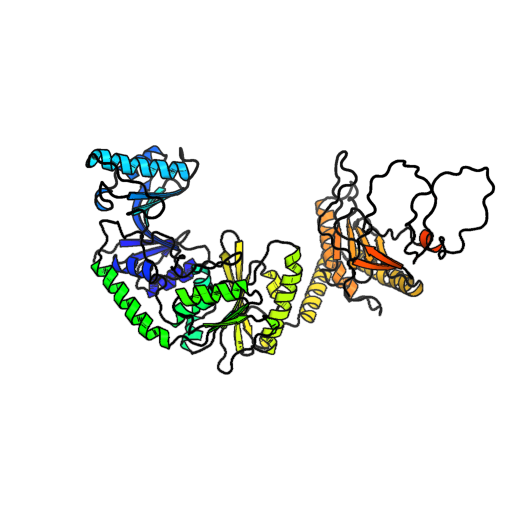ATOM 4187 C CA . PHE A 1 541 ? -32.020 21.700 11.068 1.00 85.00 541 PHE A CA 1
ATOM 4188 C C . PHE A 1 541 ? -31.124 22.095 9.884 1.00 85.00 541 PHE A C 1
ATOM 4190 O O . PHE A 1 541 ? -30.329 23.024 10.015 1.00 85.00 541 PHE A O 1
ATOM 4197 N N . THR A 1 542 ? -31.217 21.409 8.740 1.00 77.00 542 THR A N 1
ATOM 4198 C CA . THR A 1 542 ? -30.175 21.460 7.700 1.00 77.00 542 THR A CA 1
ATOM 4199 C C . THR A 1 542 ? -30.688 21.788 6.296 1.00 77.00 542 THR A C 1
ATOM 4201 O O . THR A 1 542 ? -30.072 22.588 5.594 1.00 77.00 542 THR A O 1
ATOM 4204 N N . ASP A 1 543 ? -31.820 21.229 5.871 1.00 73.00 543 ASP A N 1
ATOM 4205 C CA . ASP A 1 543 ? -32.269 21.262 4.471 1.00 73.00 543 ASP A CA 1
ATOM 4206 C C . ASP A 1 543 ? -33.049 22.524 4.089 1.00 73.00 543 ASP A C 1
ATOM 4208 O O . ASP A 1 543 ? -33.035 22.953 2.928 1.00 73.00 543 ASP A O 1
ATOM 4212 N N . TYR A 1 544 ? -33.756 23.118 5.049 1.00 73.56 544 TYR A N 1
ATOM 4213 C CA . TYR A 1 544 ? -34.704 24.214 4.824 1.00 73.56 544 TYR A CA 1
ATOM 4214 C C . TYR A 1 544 ? -34.250 25.485 5.513 1.00 73.56 544 TYR A C 1
ATOM 4216 O O . TYR A 1 544 ? -33.548 25.403 6.511 1.00 73.56 544 TYR A O 1
ATOM 4224 N N . LEU A 1 545 ? -34.660 26.656 4.992 1.00 69.00 545 LEU A N 1
ATOM 4225 C CA . LEU A 1 545 ? -34.302 27.981 5.525 1.00 69.00 545 LEU A CA 1
ATOM 4226 C C . LEU A 1 545 ? -34.591 28.106 7.031 1.00 69.00 545 LEU A C 1
ATOM 4228 O O . LEU A 1 545 ? -33.720 28.571 7.768 1.00 69.00 545 LEU A O 1
ATOM 4232 N N . ASP A 1 546 ? -35.752 27.614 7.446 1.00 77.50 546 ASP A N 1
ATOM 4233 C CA . ASP A 1 546 ? -36.212 27.542 8.830 1.00 77.50 546 ASP A CA 1
ATOM 4234 C C . ASP A 1 546 ? -36.324 26.078 9.269 1.00 77.50 546 ASP A C 1
ATOM 4236 O O . ASP A 1 546 ? -36.423 25.180 8.432 1.00 77.50 546 ASP A O 1
ATOM 4240 N N . THR A 1 547 ? -36.371 25.834 10.578 1.00 83.44 547 THR A N 1
ATOM 4241 C CA . THR A 1 547 ? -36.419 24.475 11.145 1.00 83.44 547 THR A CA 1
ATOM 4242 C C . THR A 1 547 ? -37.753 23.757 10.930 1.00 83.44 547 THR A C 1
ATOM 4244 O O . THR A 1 547 ? -37.864 22.563 11.197 1.00 83.44 547 THR A O 1
ATOM 4247 N N . GLY A 1 548 ? -38.780 24.477 10.470 1.00 81.75 548 GLY A N 1
ATOM 4248 C CA . GLY A 1 548 ? -40.167 24.010 10.408 1.00 81.75 548 GLY A CA 1
ATOM 4249 C C . GLY A 1 548 ? -40.977 24.297 11.677 1.00 81.75 548 GLY A C 1
ATOM 4250 O O . GLY A 1 548 ? -42.196 24.136 11.651 1.00 81.75 548 GLY A O 1
ATOM 4251 N N . LEU A 1 549 ? -40.335 24.781 12.750 1.00 83.44 549 LEU A N 1
ATOM 4252 C CA . LEU A 1 549 ? -40.986 25.195 13.992 1.00 83.44 549 LEU A CA 1
ATOM 4253 C C . LEU A 1 549 ? -40.603 26.635 14.364 1.00 83.44 549 LEU A C 1
ATOM 4255 O O . LEU A 1 549 ? -39.458 26.919 14.704 1.00 83.44 549 LEU A O 1
ATOM 4259 N N . PHE A 1 550 ? -41.576 27.548 14.325 1.00 82.94 550 PHE A N 1
ATOM 4260 C CA . PHE A 1 550 ? -41.369 28.954 14.677 1.00 82.94 550 PHE A CA 1
ATOM 4261 C C . PHE A 1 550 ? -41.634 29.199 16.164 1.00 82.94 550 PHE A C 1
ATOM 4263 O O . PHE A 1 550 ? -42.783 29.340 16.588 1.00 82.94 550 PHE A O 1
ATOM 4270 N N . LEU A 1 551 ? -40.555 29.287 16.943 1.00 84.19 551 LEU A N 1
ATOM 4271 C CA . LEU A 1 551 ? -40.604 29.414 18.404 1.00 84.19 551 LEU A CA 1
ATOM 4272 C C . LEU A 1 551 ? -41.306 30.702 18.882 1.00 84.19 551 LEU A C 1
ATOM 4274 O O . LEU A 1 551 ? -41.994 30.682 19.903 1.00 84.19 551 LEU A O 1
ATOM 4278 N N . ASP A 1 552 ? -41.203 31.795 18.120 1.00 74.88 552 ASP A N 1
ATOM 4279 C CA . ASP A 1 552 ? -41.774 33.108 18.470 1.00 74.88 552 ASP A CA 1
ATOM 4280 C C . ASP A 1 552 ? -43.316 33.148 18.386 1.00 74.88 552 ASP A C 1
ATOM 4282 O O . ASP A 1 552 ? -43.961 34.017 18.972 1.00 74.88 552 ASP A O 1
ATOM 4286 N N . HIS A 1 553 ? -43.933 32.180 17.698 1.00 71.25 553 HIS A N 1
ATOM 4287 C CA . HIS A 1 553 ? -45.387 32.101 17.503 1.00 71.25 553 HIS A CA 1
ATOM 4288 C C . HIS A 1 553 ? -46.099 31.158 18.487 1.00 71.25 553 HIS A C 1
ATOM 4290 O O . HIS A 1 553 ? -47.304 30.925 18.367 1.00 71.25 553 HIS A O 1
ATOM 4296 N N . ARG A 1 554 ? -45.396 30.661 19.513 1.00 68.88 554 ARG A N 1
ATOM 4297 C CA . ARG A 1 554 ? -45.958 29.785 20.555 1.00 68.88 554 ARG A CA 1
ATOM 4298 C C . ARG A 1 554 ? -47.264 30.283 21.198 1.00 68.88 554 ARG A C 1
ATOM 4300 O O . ARG A 1 554 ? -48.186 29.475 21.322 1.00 68.88 554 ARG A O 1
ATOM 4307 N N . PRO A 1 555 ? -47.420 31.570 21.576 1.00 60.34 555 PRO A N 1
ATOM 4308 C CA . PRO A 1 555 ? -48.670 32.059 22.168 1.00 60.34 555 PRO A CA 1
ATOM 4309 C C . PRO A 1 555 ? -49.861 31.963 21.204 1.00 60.34 555 PRO A C 1
ATOM 4311 O O . PRO A 1 555 ? -51.009 31.802 21.612 1.00 60.34 555 PRO A O 1
ATOM 4314 N N . THR A 1 556 ? -49.602 32.028 19.898 1.00 55.97 556 THR A N 1
ATOM 4315 C CA . THR A 1 556 ? -50.634 31.892 18.868 1.00 55.97 556 THR A CA 1
ATOM 4316 C C . THR A 1 556 ? -51.152 30.451 18.798 1.00 55.97 556 THR A C 1
ATOM 4318 O O . THR A 1 556 ? -52.346 30.251 18.585 1.00 55.97 556 THR A O 1
ATOM 4321 N N . PHE A 1 557 ? -50.304 29.452 19.077 1.00 51.44 557 PHE A N 1
ATOM 4322 C CA . PHE A 1 557 ? -50.707 28.042 19.156 1.00 51.44 557 PHE A CA 1
ATOM 4323 C C . PHE A 1 557 ? -51.497 27.700 20.421 1.00 51.44 557 PHE A C 1
ATOM 4325 O O . PHE A 1 557 ? -52.375 26.847 20.357 1.00 51.44 557 PHE A O 1
ATOM 4332 N N . SER A 1 558 ? -51.252 28.377 21.548 1.00 47.69 558 SER A N 1
ATOM 4333 C CA . SER A 1 558 ? -52.029 28.167 22.781 1.00 47.69 558 SER A CA 1
ATOM 4334 C C . SER A 1 558 ? -53.393 28.871 22.774 1.00 47.69 558 SER A C 1
ATOM 4336 O O . SER A 1 558 ? -54.309 28.437 23.470 1.00 47.69 558 SER A O 1
ATOM 4338 N N . THR A 1 559 ? -53.554 29.929 21.968 1.00 42.47 559 THR A N 1
ATOM 4339 C CA . THR A 1 559 ? -54.830 30.660 21.815 1.00 42.47 559 THR A CA 1
ATOM 4340 C C . THR A 1 559 ? -55.809 29.926 20.887 1.00 42.47 559 THR A C 1
ATOM 4342 O O . THR A 1 559 ? -57.028 30.052 21.020 1.00 42.47 559 THR A O 1
ATOM 4345 N N . ILE A 1 560 ? -55.289 29.106 19.970 1.00 47.56 560 ILE A N 1
ATOM 4346 C CA . ILE A 1 560 ? -56.069 28.141 19.193 1.00 47.56 560 ILE A CA 1
ATOM 4347 C C . ILE A 1 560 ? -56.254 26.918 20.098 1.00 47.56 560 ILE A C 1
ATOM 4349 O O . ILE A 1 560 ? -55.444 25.998 20.098 1.00 47.56 560 ILE A O 1
ATOM 4353 N N . GLY A 1 561 ? -57.283 26.955 20.949 1.00 37.81 561 GLY A N 1
ATOM 4354 C CA . GLY A 1 561 ? -57.584 25.869 21.887 1.00 37.81 561 GLY A CA 1
ATOM 4355 C C . GLY A 1 561 ? -57.733 24.493 21.207 1.00 37.81 561 GLY A C 1
ATOM 4356 O O . GLY A 1 561 ? -57.785 24.402 19.977 1.00 37.81 561 GLY A O 1
ATOM 4357 N N . PRO A 1 562 ? -57.845 23.399 21.989 1.00 35.09 562 PRO A N 1
ATOM 4358 C CA . PRO A 1 562 ? -58.024 22.056 21.437 1.00 35.09 562 PRO A CA 1
ATOM 4359 C C . PRO A 1 562 ? -59.226 22.019 20.473 1.00 35.09 562 PRO A C 1
ATOM 4361 O O . PRO A 1 562 ? -60.166 22.806 20.641 1.00 35.09 562 PRO A O 1
ATOM 4364 N N . PRO A 1 563 ? -59.217 21.138 19.454 1.00 38.44 563 PRO A N 1
ATOM 4365 C CA . PRO A 1 563 ? -60.202 21.140 18.373 1.00 38.44 563 PRO A CA 1
ATOM 4366 C C . PRO A 1 563 ? -61.607 20.883 18.934 1.00 38.44 563 PRO A C 1
ATOM 4368 O O . PRO A 1 563 ? -62.008 19.745 19.155 1.00 38.44 563 PRO A O 1
ATOM 4371 N N . GLY A 1 564 ? -62.341 21.961 19.207 1.00 36.34 564 GLY A N 1
ATOM 4372 C CA . GLY A 1 564 ? -63.654 21.904 19.851 1.00 36.34 564 GLY A CA 1
ATOM 4373 C C . GLY A 1 564 ? -64.319 23.258 20.112 1.00 36.34 564 GLY A C 1
ATOM 4374 O O . GLY A 1 564 ? -65.541 23.312 20.130 1.00 36.34 564 GLY A O 1
ATOM 4375 N N . ASN A 1 565 ? -63.567 24.363 20.233 1.00 31.48 565 ASN A N 1
ATOM 4376 C CA . ASN A 1 565 ? -64.136 25.663 20.642 1.00 31.48 565 ASN A CA 1
ATOM 4377 C C . ASN A 1 565 ? -64.153 26.778 19.575 1.00 31.48 565 ASN A C 1
ATOM 4379 O O . ASN A 1 565 ? -64.454 27.924 19.893 1.00 31.48 565 ASN A O 1
ATOM 4383 N N . CYS A 1 566 ? -63.911 26.478 18.294 1.00 33.94 566 CYS A N 1
ATOM 4384 C CA . CYS A 1 566 ? -63.993 27.479 17.213 1.00 33.94 566 CYS A CA 1
ATOM 4385 C C . CYS A 1 566 ? -65.388 27.607 16.558 1.00 33.94 566 CYS A C 1
ATOM 4387 O O . CYS A 1 566 ? -65.504 28.134 15.450 1.00 33.94 566 CYS A O 1
ATOM 4389 N N . CYS A 1 567 ? -66.459 27.154 17.214 1.00 34.38 567 CYS A N 1
ATOM 4390 C CA . CYS A 1 567 ? -67.828 27.286 16.711 1.00 34.38 567 CYS A CA 1
ATOM 4391 C C . CYS A 1 567 ? -68.664 28.183 17.628 1.00 34.38 567 CYS A C 1
ATOM 4393 O O . CYS A 1 567 ? -69.247 27.705 18.594 1.00 34.38 567 CYS A O 1
ATOM 4395 N N . GLY A 1 568 ? -68.769 29.474 17.302 1.00 33.09 568 GLY A N 1
ATOM 4396 C CA . GLY A 1 568 ? -69.739 30.340 17.976 1.00 33.09 568 GLY A CA 1
ATOM 4397 C C . GLY A 1 568 ? -69.504 31.839 17.839 1.00 33.09 568 GLY A C 1
ATOM 4398 O O . GLY A 1 568 ? -69.290 32.492 18.847 1.00 33.09 568 GLY A O 1
ATOM 4399 N N . ASN A 1 569 ? -69.512 32.372 16.611 1.00 28.95 569 ASN A N 1
ATOM 4400 C CA . ASN A 1 569 ? -70.072 33.693 16.261 1.00 28.95 569 ASN A CA 1
ATOM 4401 C C . ASN A 1 569 ? -69.655 34.082 14.835 1.00 28.95 569 ASN A C 1
ATOM 4403 O O . ASN A 1 569 ? -68.557 34.582 14.609 1.00 28.95 569 ASN A O 1
ATOM 4407 N N . ARG A 1 570 ? -70.553 33.900 13.861 1.00 28.80 570 ARG A N 1
ATOM 4408 C CA . ARG A 1 570 ? -70.502 34.645 12.594 1.00 28.80 570 ARG A CA 1
ATOM 4409 C C . ARG A 1 570 ? -71.723 35.551 12.523 1.00 28.80 570 ARG A C 1
ATOM 4411 O O . ARG A 1 570 ? -72.838 35.054 12.400 1.00 28.80 570 ARG A O 1
ATOM 4418 N N . ARG A 1 571 ? -71.506 36.868 12.554 1.00 26.00 571 ARG A N 1
ATOM 4419 C CA . ARG A 1 571 ? -72.395 37.817 11.870 1.00 26.00 571 ARG A CA 1
ATOM 4420 C C . ARG A 1 571 ? -71.858 38.002 10.443 1.00 26.00 571 ARG A C 1
ATOM 4422 O O . ARG A 1 571 ? -70.640 38.082 10.287 1.00 26.00 571 ARG A O 1
ATOM 4429 N N . PRO A 1 572 ? -72.706 38.026 9.405 1.00 26.16 572 PRO A N 1
ATOM 4430 C CA . PRO A 1 572 ? -72.260 38.269 8.040 1.00 26.16 572 PRO A CA 1
ATOM 4431 C C . PRO A 1 572 ? -72.111 39.780 7.824 1.00 26.16 572 PRO A C 1
ATOM 4433 O O . PRO A 1 572 ? -73.099 40.498 7.944 1.00 26.16 572 PRO A O 1
ATOM 4436 N N . GLY A 1 573 ? -70.902 40.270 7.525 1.00 33.38 573 GLY A N 1
ATOM 4437 C CA . GLY A 1 573 ? -70.746 41.672 7.114 1.00 33.38 573 GLY A CA 1
ATOM 4438 C C . GLY A 1 573 ? -69.350 42.290 7.132 1.00 33.38 573 GLY A C 1
ATOM 4439 O O . GLY A 1 573 ? -69.111 43.151 6.298 1.00 33.38 573 GLY A O 1
ATOM 4440 N N . ASP A 1 574 ? -68.418 41.852 7.982 1.00 26.02 574 ASP A N 1
ATOM 4441 C CA . ASP A 1 574 ? -67.148 42.581 8.135 1.00 26.02 574 ASP A CA 1
ATOM 4442 C C . ASP A 1 574 ? -65.950 41.814 7.569 1.00 26.02 574 ASP A C 1
ATOM 4444 O O . ASP A 1 574 ? -65.558 40.751 8.052 1.00 26.02 574 ASP A O 1
ATOM 4448 N N . ALA A 1 575 ? -65.358 42.385 6.521 1.00 35.66 575 ALA A N 1
ATOM 4449 C CA . ALA A 1 575 ? -64.027 42.043 6.056 1.00 35.66 575 ALA A CA 1
ATOM 4450 C C . ALA A 1 575 ? -62.995 42.701 6.983 1.00 35.66 575 ALA A C 1
ATOM 4452 O O . ALA A 1 575 ? -62.893 43.926 7.027 1.00 35.66 575 ALA A O 1
ATOM 4453 N N . SER A 1 576 ? -62.184 41.902 7.675 1.00 25.42 576 SER A N 1
ATOM 4454 C CA . SER A 1 576 ? -60.896 42.359 8.192 1.00 25.42 576 SER A CA 1
ATOM 4455 C C . SER A 1 576 ? -59.797 41.375 7.795 1.00 25.42 576 SER A C 1
ATOM 4457 O O . SER A 1 576 ? -59.899 40.155 7.906 1.00 25.42 576 SER A O 1
ATOM 4459 N N . SER A 1 577 ? -58.783 41.967 7.183 1.00 31.45 577 SER A N 1
ATOM 4460 C CA . SER A 1 577 ? -57.612 41.383 6.552 1.00 31.45 577 SER A CA 1
ATOM 4461 C C . SER A 1 577 ? -56.591 40.853 7.563 1.00 31.45 577 SER A C 1
ATOM 4463 O O . SER A 1 577 ? -56.443 41.424 8.638 1.00 31.45 577 SER A O 1
ATOM 4465 N N . ILE A 1 578 ? -55.792 39.880 7.103 1.00 27.45 578 ILE A N 1
ATOM 4466 C CA . ILE A 1 578 ? -54.591 39.279 7.723 1.00 27.45 578 ILE A CA 1
ATOM 4467 C C . ILE A 1 578 ? -54.888 38.023 8.567 1.00 27.45 578 ILE A C 1
ATOM 4469 O O . ILE A 1 578 ? -54.973 38.052 9.789 1.00 27.45 578 ILE A O 1
ATOM 4473 N N . CYS A 1 579 ? -54.948 36.875 7.883 1.00 23.00 579 CYS A N 1
ATOM 4474 C CA . CYS A 1 579 ? -54.679 35.560 8.468 1.00 23.00 579 CYS A CA 1
ATOM 4475 C C . CYS A 1 579 ? -53.437 34.975 7.785 1.00 23.00 579 CYS A C 1
ATOM 4477 O O . CYS A 1 579 ? -53.534 34.364 6.722 1.00 23.00 579 CYS A O 1
ATOM 4479 N N . SER A 1 580 ? -52.264 35.180 8.379 1.00 25.50 580 SER A N 1
ATOM 4480 C CA . SER A 1 580 ? -51.051 34.421 8.074 1.00 25.50 580 SER A CA 1
ATOM 4481 C C . SER A 1 580 ? -50.808 33.411 9.194 1.00 25.50 580 SER A C 1
ATOM 4483 O O . SER A 1 580 ? -50.818 33.790 10.360 1.00 25.50 580 SER A O 1
ATOM 4485 N N . ALA A 1 581 ? -50.548 32.162 8.802 1.00 28.52 581 ALA A N 1
ATOM 4486 C CA . ALA A 1 581 ? -50.181 31.010 9.629 1.00 28.52 581 ALA A CA 1
ATOM 4487 C C . ALA A 1 581 ? -51.323 30.334 10.417 1.00 28.52 581 ALA A C 1
ATOM 4489 O O . ALA A 1 581 ? -51.677 30.700 11.533 1.00 28.52 581 ALA A O 1
ATOM 4490 N N . THR A 1 582 ? -51.835 29.244 9.847 1.00 25.77 582 THR A N 1
ATOM 4491 C CA . THR A 1 582 ? -52.503 28.166 10.585 1.00 25.77 582 THR A CA 1
ATOM 4492 C C . THR A 1 582 ? -51.759 26.873 10.237 1.00 25.77 582 THR A C 1
ATOM 4494 O O . THR A 1 582 ? -51.656 26.565 9.047 1.00 25.77 582 THR A O 1
ATOM 4497 N N . PRO A 1 583 ? -51.234 26.093 11.197 1.00 30.17 583 PRO A N 1
ATOM 4498 C CA . PRO A 1 583 ? -50.892 24.704 10.935 1.00 30.17 583 PRO A CA 1
ATOM 4499 C C . PRO A 1 583 ? -52.209 23.960 10.722 1.00 30.17 583 PRO A C 1
ATOM 4501 O O . PRO A 1 583 ? -53.123 24.049 11.543 1.00 30.17 583 PRO A O 1
ATOM 4504 N N . ALA A 1 584 ? -52.344 23.264 9.598 1.00 29.36 584 ALA A N 1
ATOM 4505 C CA . ALA A 1 584 ? -53.513 22.432 9.342 1.00 29.36 584 ALA A CA 1
ATOM 4506 C C . ALA A 1 584 ? -53.643 21.328 10.422 1.00 29.36 584 ALA A C 1
ATOM 4508 O O . ALA A 1 584 ? -52.627 20.824 10.906 1.00 29.36 584 ALA A O 1
ATOM 4509 N N . PRO A 1 585 ? -54.870 20.934 10.810 1.00 31.20 585 PRO A N 1
ATOM 4510 C CA . PRO A 1 585 ? -55.107 20.079 11.971 1.00 31.20 585 PRO A CA 1
ATOM 4511 C C . PRO A 1 585 ? -54.637 18.632 11.750 1.00 31.20 585 PRO A C 1
ATOM 4513 O O . PRO A 1 585 ? -54.867 18.026 10.701 1.00 31.20 585 PRO A O 1
ATOM 4516 N N . LEU A 1 586 ? -54.017 18.057 12.784 1.00 28.58 586 LEU A N 1
ATOM 4517 C CA . LEU A 1 586 ? -53.573 16.664 12.856 1.00 28.58 586 LEU A CA 1
ATOM 4518 C C . LEU A 1 586 ? -54.732 15.723 13.262 1.00 28.58 586 LEU A C 1
ATOM 4520 O O . LEU A 1 586 ? -55.246 15.805 14.369 1.00 28.58 586 LEU A O 1
ATOM 4524 N N . ARG A 1 587 ? -55.051 14.784 12.352 1.00 26.11 587 ARG A N 1
ATOM 4525 C CA . ARG A 1 587 ? -55.832 13.522 12.474 1.00 26.11 587 ARG A CA 1
ATOM 4526 C C . ARG A 1 587 ? -57.336 13.582 12.827 1.00 26.11 587 ARG A C 1
ATOM 4528 O O . ARG A 1 587 ? -57.714 13.755 13.975 1.00 26.11 587 ARG A O 1
ATOM 4535 N N . PHE A 1 588 ? -58.172 13.173 11.862 1.00 26.69 588 PHE A N 1
ATOM 4536 C CA . PHE A 1 588 ? -59.471 12.521 12.106 1.00 26.69 588 PHE A CA 1
ATOM 4537 C C . PHE A 1 588 ? -59.412 11.043 11.689 1.00 26.69 588 PHE A C 1
ATOM 4539 O O . PHE A 1 588 ? -58.994 10.706 10.578 1.00 26.69 588 PHE A O 1
ATOM 4546 N N . THR A 1 589 ? -59.840 10.150 12.578 1.00 31.64 589 THR A N 1
ATOM 4547 C CA . THR A 1 589 ? -60.123 8.738 12.297 1.00 31.64 589 THR A CA 1
ATOM 4548 C C . THR A 1 589 ? -61.518 8.588 11.667 1.00 31.64 589 THR A C 1
ATOM 4550 O O . THR A 1 589 ? -62.479 9.189 12.121 1.00 31.64 589 THR A O 1
ATOM 4553 N N . ARG A 1 590 ? -61.584 7.785 10.592 1.00 29.64 590 ARG A N 1
ATOM 4554 C CA . ARG A 1 590 ? -62.744 7.208 9.866 1.00 29.64 590 ARG A CA 1
ATOM 4555 C C . ARG A 1 590 ? -64.125 7.914 9.930 1.00 29.64 590 ARG A C 1
ATOM 4557 O O . ARG A 1 590 ? -64.823 7.845 10.932 1.00 29.64 590 ARG A O 1
ATOM 4564 N N . ARG A 1 591 ? -64.591 8.259 8.714 1.00 28.83 591 ARG A N 1
ATOM 4565 C CA . ARG A 1 591 ? -65.944 8.623 8.210 1.00 28.83 591 ARG A CA 1
ATOM 4566 C C . ARG A 1 591 ? -66.182 10.125 8.008 1.00 28.83 591 ARG A C 1
ATOM 4568 O O . ARG A 1 591 ? -65.874 10.925 8.871 1.00 28.83 591 ARG A O 1
ATOM 4575 N N . TRP A 1 592 ? -66.829 10.417 6.873 1.00 24.97 592 TRP A N 1
ATOM 4576 C CA . TRP A 1 592 ? -67.265 11.712 6.324 1.00 24.97 592 TRP A CA 1
ATOM 4577 C C . TRP A 1 592 ? -66.265 12.447 5.420 1.00 24.97 592 TRP A C 1
ATOM 4579 O O . TRP A 1 592 ? -65.513 13.324 5.824 1.00 24.97 592 TRP A O 1
ATOM 4589 N N . ALA A 1 593 ? -66.329 12.092 4.134 1.00 29.97 593 ALA A N 1
ATOM 4590 C CA . ALA A 1 593 ? -65.976 12.970 3.030 1.00 29.97 593 ALA A CA 1
ATOM 4591 C C . ALA A 1 593 ? -67.213 13.802 2.653 1.00 29.97 593 ALA A C 1
ATOM 4593 O O . ALA A 1 593 ? -68.241 13.197 2.362 1.00 29.97 593 ALA A O 1
ATOM 4594 N N . ALA A 1 594 ? -67.112 15.137 2.643 1.00 27.23 594 ALA A N 1
ATOM 4595 C CA . ALA A 1 594 ? -67.803 16.035 1.705 1.00 27.23 594 ALA A CA 1
ATOM 4596 C C . ALA A 1 594 ? -67.581 17.522 2.058 1.00 27.23 594 ALA A C 1
ATOM 4598 O O . ALA A 1 594 ? -67.764 17.927 3.197 1.00 27.23 594 ALA A O 1
ATOM 4599 N N . GLN A 1 595 ? -67.294 18.314 1.016 1.00 27.02 595 GLN A N 1
ATOM 4600 C CA . GLN A 1 595 ? -67.456 19.776 0.894 1.00 27.02 595 GLN A CA 1
ATOM 4601 C C . GLN A 1 595 ? -66.494 20.710 1.654 1.00 27.02 595 GLN A C 1
ATOM 4603 O O . GLN A 1 595 ? -66.726 21.073 2.800 1.00 27.02 595 GLN A O 1
ATOM 4608 N N . SER A 1 596 ? -65.509 21.275 0.940 1.00 25.69 596 SER A N 1
ATOM 4609 C CA . SER A 1 596 ? -65.408 22.740 0.730 1.00 25.69 596 SER A CA 1
ATOM 4610 C C . SER A 1 596 ? -64.302 23.105 -0.277 1.00 25.69 596 SER A C 1
ATOM 4612 O O . SER A 1 596 ? -63.321 22.388 -0.456 1.00 25.69 596 SER A O 1
ATOM 4614 N N . ALA A 1 597 ? -64.554 24.177 -1.029 1.00 26.02 597 ALA A N 1
ATOM 4615 C CA . ALA A 1 597 ? -63.994 24.486 -2.340 1.00 26.02 597 ALA A CA 1
ATOM 4616 C C . ALA A 1 597 ? -62.672 25.282 -2.327 1.00 26.02 597 ALA A C 1
ATOM 4618 O O . ALA A 1 597 ? -62.349 25.998 -1.384 1.00 26.02 597 ALA A O 1
ATOM 4619 N N . ARG A 1 598 ? -61.935 25.170 -3.442 1.00 25.22 598 ARG A N 1
ATOM 4620 C CA . ARG A 1 598 ? -60.705 25.905 -3.780 1.00 25.22 598 ARG A CA 1
ATOM 4621 C C . ARG A 1 598 ? -60.925 27.421 -3.868 1.00 25.22 598 ARG A C 1
ATOM 4623 O O . ARG A 1 598 ? -61.778 27.862 -4.628 1.00 25.22 598 ARG A O 1
ATOM 4630 N N . LEU A 1 599 ? -60.003 28.183 -3.280 1.00 23.28 599 LEU A N 1
ATOM 4631 C CA . LEU A 1 599 ? -59.543 29.485 -3.777 1.00 23.28 599 LEU A CA 1
ATOM 4632 C C . LEU A 1 599 ? -58.010 29.517 -3.640 1.00 23.28 599 LEU A C 1
ATOM 4634 O O . LEU A 1 599 ? -57.470 29.470 -2.540 1.00 23.28 599 LEU A O 1
ATOM 4638 N N . ARG A 1 600 ? -57.311 29.485 -4.783 1.00 25.72 600 ARG A N 1
ATOM 4639 C CA . ARG A 1 600 ? -55.849 29.605 -4.895 1.00 25.72 600 ARG A CA 1
ATOM 4640 C C . ARG A 1 600 ? -55.491 31.083 -4.994 1.00 25.72 600 ARG A C 1
ATOM 4642 O O . ARG A 1 600 ? -55.916 31.709 -5.956 1.00 25.72 600 ARG A O 1
ATOM 4649 N N . LEU A 1 601 ? -54.636 31.577 -4.101 1.00 23.55 601 LEU A N 1
ATOM 4650 C CA . LEU A 1 601 ? -53.827 32.779 -4.311 1.00 23.55 601 LEU A CA 1
ATOM 4651 C C . LEU A 1 601 ? -52.458 32.575 -3.634 1.00 23.55 601 LEU A C 1
ATOM 4653 O O . LEU A 1 601 ? -52.363 32.483 -2.419 1.00 23.55 601 LEU A O 1
ATOM 4657 N N . ILE A 1 602 ? -51.445 32.416 -4.493 1.00 27.34 602 ILE A N 1
ATOM 4658 C CA . ILE A 1 602 ? -50.005 32.686 -4.324 1.00 27.34 602 ILE A CA 1
ATOM 4659 C C . ILE A 1 602 ? -49.368 32.217 -3.001 1.00 27.34 602 ILE A C 1
ATOM 4661 O O . ILE A 1 602 ? -49.233 33.000 -2.081 1.00 27.34 602 ILE A O 1
ATOM 4665 N N . TYR A 1 603 ? -48.914 30.957 -2.956 1.00 23.83 603 TYR A N 1
ATOM 4666 C CA . TYR A 1 603 ? -47.644 30.496 -2.354 1.00 23.83 603 TYR A CA 1
ATOM 4667 C C . TYR A 1 603 ? -47.426 29.037 -2.808 1.00 23.83 603 TYR A C 1
ATOM 4669 O O . TYR A 1 603 ? -48.249 28.162 -2.540 1.00 23.83 603 TYR A O 1
ATOM 4677 N N . GLN A 1 604 ? -46.361 28.769 -3.571 1.00 27.45 604 GLN A N 1
ATOM 4678 C CA . GLN A 1 604 ? -45.971 27.413 -3.975 1.00 27.45 604 GLN A CA 1
ATOM 4679 C C . GLN A 1 604 ? -45.059 26.792 -2.906 1.00 27.45 604 GLN A C 1
ATOM 4681 O O . GLN A 1 604 ? -43.855 27.012 -2.910 1.00 27.45 604 GLN A O 1
ATOM 4686 N N . GLN A 1 605 ? -45.637 25.991 -2.012 1.00 27.14 605 GLN A N 1
ATOM 4687 C CA . GLN A 1 605 ? -44.949 24.962 -1.224 1.00 27.14 605 GLN A CA 1
ATOM 4688 C C . GLN A 1 605 ? -45.866 23.725 -1.229 1.00 27.14 605 GLN A C 1
ATOM 4690 O O . GLN A 1 605 ? -47.024 23.836 -0.815 1.00 27.14 605 GLN A O 1
ATOM 4695 N N . PRO A 1 606 ? -45.435 22.554 -1.727 1.00 28.53 606 PRO A N 1
ATOM 4696 C CA . PRO A 1 606 ? -46.188 21.326 -1.533 1.00 28.53 606 PRO A CA 1
ATOM 4697 C C . PRO A 1 606 ? -46.006 20.867 -0.082 1.00 28.53 606 PRO A C 1
ATOM 4699 O O . PRO A 1 606 ? -44.940 20.397 0.304 1.00 28.53 606 PRO A O 1
ATOM 4702 N N . ILE A 1 607 ? -47.063 20.985 0.721 1.00 29.09 607 ILE A N 1
ATOM 4703 C CA . ILE A 1 607 ? -47.172 20.282 2.003 1.00 29.09 607 ILE A CA 1
ATOM 4704 C C . ILE A 1 607 ? -47.206 18.784 1.677 1.00 29.09 607 ILE A C 1
ATOM 4706 O O . ILE A 1 607 ? -48.222 18.261 1.214 1.00 29.09 607 ILE A O 1
ATOM 4710 N N . TRP A 1 608 ? -46.080 18.097 1.864 1.00 31.00 608 TRP A N 1
ATOM 4711 C CA . TRP A 1 608 ? -46.007 16.648 1.717 1.00 31.00 608 TRP A CA 1
ATOM 4712 C C . TRP A 1 608 ? -46.477 15.972 3.000 1.00 31.00 608 TRP A C 1
ATOM 4714 O O . TRP A 1 608 ? -45.794 15.947 4.019 1.00 31.00 608 TRP A O 1
ATOM 4724 N N . ILE A 1 609 ? -47.663 15.377 2.908 1.00 27.70 609 ILE A N 1
ATOM 4725 C CA . ILE A 1 609 ? -48.122 14.318 3.799 1.00 27.70 609 ILE A CA 1
ATOM 4726 C C . ILE A 1 609 ? -47.290 13.080 3.448 1.00 27.70 609 ILE A C 1
ATOM 4728 O O . ILE A 1 609 ? -47.516 12.439 2.420 1.00 27.70 609 ILE A O 1
ATOM 4732 N N . GLY A 1 610 ? -46.293 12.767 4.275 1.00 25.06 610 GLY A N 1
ATOM 4733 C CA . GLY A 1 610 ? -45.547 11.519 4.170 1.00 25.06 610 GLY A CA 1
ATOM 4734 C C . GLY A 1 610 ? -46.494 10.329 4.319 1.00 25.06 610 GLY A C 1
ATOM 4735 O O . GLY A 1 610 ? -47.179 10.191 5.333 1.00 25.06 610 GLY A O 1
ATOM 4736 N N . ARG A 1 611 ? -46.542 9.464 3.300 1.00 24.03 611 ARG A N 1
ATOM 4737 C CA . ARG A 1 611 ? -47.089 8.111 3.430 1.00 24.03 611 ARG A CA 1
ATOM 4738 C C . ARG A 1 611 ? -46.249 7.381 4.473 1.00 24.03 611 ARG A C 1
ATOM 4740 O O . ARG A 1 611 ? -45.127 6.978 4.188 1.00 24.03 611 ARG A O 1
ATOM 4747 N N . SER A 1 612 ? -46.796 7.200 5.665 1.00 25.69 612 SER A N 1
ATOM 4748 C CA . SER A 1 612 ? -46.314 6.200 6.604 1.00 25.69 612 SER A CA 1
ATOM 4749 C C . SER A 1 612 ? -46.460 4.823 5.956 1.00 25.69 612 SER A C 1
ATOM 4751 O O . SER A 1 612 ? -47.569 4.350 5.703 1.00 25.69 612 SER A O 1
ATOM 4753 N N . ALA A 1 613 ? -45.327 4.183 5.670 1.00 24.25 613 ALA A N 1
ATOM 4754 C CA . ALA A 1 613 ? -45.273 2.738 5.565 1.00 24.25 613 ALA A CA 1
ATOM 4755 C C . ALA A 1 613 ? -45.595 2.184 6.957 1.00 24.25 613 ALA A C 1
ATOM 4757 O O . ALA A 1 613 ? -44.835 2.362 7.906 1.00 24.25 613 ALA A O 1
ATOM 4758 N N . ILE A 1 614 ? -46.774 1.584 7.078 1.00 23.78 614 ILE A N 1
ATOM 4759 C CA . ILE A 1 614 ? -47.141 0.740 8.207 1.00 23.78 614 ILE A CA 1
ATOM 4760 C C . ILE A 1 614 ? -46.289 -0.525 8.059 1.00 23.78 614 ILE A C 1
ATOM 4762 O O . ILE A 1 614 ? -46.534 -1.317 7.152 1.00 23.78 614 ILE A O 1
ATOM 4766 N N . TRP A 1 615 ? -45.274 -0.681 8.904 1.00 26.62 615 TRP A N 1
ATOM 4767 C CA . TRP A 1 615 ? -44.683 -1.986 9.186 1.00 26.62 615 TRP A CA 1
ATOM 4768 C C . TRP A 1 615 ? -45.383 -2.530 10.433 1.00 26.62 615 TRP A C 1
ATOM 4770 O O . TRP A 1 615 ? -45.481 -1.820 11.435 1.00 26.62 615 TRP A O 1
ATOM 4780 N N . ASN A 1 616 ? -45.947 -3.734 10.301 1.00 29.64 616 ASN A N 1
ATOM 4781 C CA . ASN A 1 616 ? -46.420 -4.545 11.425 1.00 29.64 616 ASN A CA 1
ATOM 4782 C C . ASN A 1 616 ? -45.263 -4.947 12.335 1.00 29.64 616 ASN A C 1
ATOM 4784 O O . ASN A 1 616 ? -44.155 -5.164 11.787 1.00 29.64 616 ASN A O 1
#